Protein AF-0000000084677545 (afdb_homodimer)

InterPro domains:
  IPR041413 MmyB-like transcription regulator ligand binding [PF17765] (29-125)

pLDDT: mean 83.22, std 23.11, range [26.38, 98.56]

Organism: Streptomyces collinus (strain DSM 40733 / Tue 365) (NCBI:txid1214242)

Secondary structure (DSSP, 8-state):
--------------S--SHHHHHHHHHHHHHHHTBSS-EEEE-TT-BEEEE-HHHHHHTTTPPP-SS--TTTBHHHHHHH-TTHHHHBSSIIIIIIHHHHHHHHHHHHH-TT-HHHHHHHHHHHHSHHHHHIIIIIHHHHHHHHHHHHT-STT-EEEEE-SSTTT-EEEEEEEE---HHHHHTT-EEEEEEE--TTS--------------------------/--------------S--SHHHHHHHHHHHHHHHTBSS-EEEE-TT-BEEEE-HHHHHHTTTPPP-SS--TTTBHHHHHHH-TTHHHHBSSIIIIIIHHHHHHHHHHHHH-TT-HHHHHHHHHHHHSHHHHHIIIIIHHHHHHHHHHHHT-STT-EEEEE-SSTTT-EEEEEEEE---HHHHHTT-EEEEEEE--TTS--------------------------

Nearest PDB structures (foldseek):
  1gsv-assembly1_A  TM=5.077E-01  e=2.759E-03  Halorhodospira halophila
  6mmd-assembly1_B  TM=4.629E-01  e=5.033E-03  Halorhodospira halophila
  2pyp-assembly1_A  TM=5.148E-01  e=9.183E-03  Halorhodospira halophila
  7spx-assembly1_A  TM=4.793E-01  e=1.036E-02  Halorhodospira halophila
  8e1l-assembly1_A  TM=5.139E-01  e=1.890E-02  Halorhodospira halophila

Foldseek 3Di:
DPPPPPVPPPDLAPDLPDPVLVVVVVVVLVVQQVDQFWKFKAFLQQATPDTYPNVCVQQVPFDDDDQQRCNGHVLSVLQPRPCNCVWFPPSLLFPNLLSLVSLVVSCVNCVPDVSSVVVVVVLCVDPVSVCCNPPVNVVSCVVQDPVSSDQAQRKGWTQGPPPVQGIWIWGKHWPQDPSNVSNRMTMIGTHTDRPPDDPPPPPDPPPPPPPPPPPPPPPPPPD/DPPPPPVPPDDQDPDLPDPVLVVVVVVVLVVQQVDQFWKFKAFLQQATPDTYPNVCVQQVPFDDDDQQRCNGHVLSVLQPRPCNCVWFPPSLLFPNLLSLVSLVVSCVVCVPDVSSVVVVVVLCVDPVSVCCNPPVNVVSCVVQDPVSSDQAQRKGWTQGPPPVQGIWIWGKHWPQDPSNVSNRMTMIGTHTDRPPDDPPPPDDPPPPPPPPPPPPPPPDPPD

Sequence (446 aa):
MAHQAGGRWPAPRSVPESREDQAYLQDCATLLDAVAFPSLVVDHRWNVVMANGAFESLFRGVRPHPTALPGDNFLRFVLFHPDAGDLLGEHEAGWCLPMLAHFRTALERYGHDHELQAVRRDIAQDPIMDAAYRQGLPHWIRAVGEAGTRLDGAVRLLLHPDPRRGPTECRIVDETPPTLAEIGLTRLTMVLRDPRRPAAVTRRPRRPRGAGAHLSVVAAAEDMAHQAGGRWPAPRSVPESREDQAYLQDCATLLDAVAFPSLVVDHRWNVVMANGAFESLFRGVRPHPTALPGDNFLRFVLFHPDAGDLLGEHEAGWCLPMLAHFRTALERYGHDHELQAVRRDIAQDPIMDAAYRQGLPHWIRAVGEAGTRLDGAVRLLLHPDPRRGPTECRIVDETPPTLAEIGLTRLTMVLRDPRRPAAVTRRPRRPRGAGAHLSVVAAAED

Radius of gyration: 26.33 Å; Cα contacts (8 Å, |Δi|>4): 639; chains: 2; bounding box: 82×109×70 Å

Solvent-accessible surface area (backbone atoms only — not comparable to full-atom values): 25001 Å² total; per-residue (Å²): 134,85,77,74,77,70,73,71,70,76,73,64,53,74,73,65,80,45,72,64,47,45,48,49,50,30,52,49,50,54,51,46,58,40,33,69,45,29,30,39,28,25,40,82,77,26,36,39,78,45,67,19,64,42,33,50,61,68,54,60,81,57,72,91,55,95,71,25,35,64,72,51,18,40,54,43,11,58,72,66,30,88,60,31,64,70,36,33,31,64,35,56,79,53,46,34,42,45,51,48,51,51,46,52,52,36,40,71,75,42,66,80,40,63,69,56,48,50,51,52,50,53,32,64,71,31,69,68,50,29,45,38,61,72,51,46,33,60,54,46,47,66,73,56,34,77,76,58,59,42,62,56,69,36,73,31,42,30,30,48,79,52,74,89,62,32,77,30,48,22,36,30,39,36,41,39,25,68,72,45,43,67,48,41,32,42,29,41,33,41,44,70,48,56,88,83,52,67,76,57,72,74,70,64,78,73,67,72,78,70,80,73,76,76,77,75,79,73,73,74,74,81,124,135,84,77,74,79,70,74,74,70,76,72,63,53,73,72,67,80,45,73,66,47,44,49,48,51,31,51,50,50,54,50,47,59,40,32,69,46,29,31,38,28,23,40,81,79,28,36,38,78,45,68,18,65,42,33,50,60,69,55,60,82,58,72,90,55,95,71,25,36,63,73,51,18,40,54,42,11,57,72,65,29,88,59,32,61,68,37,32,32,65,36,54,79,55,45,34,42,46,51,48,53,51,48,52,52,37,40,70,75,42,66,80,40,63,69,56,48,50,51,51,51,54,31,64,71,32,68,69,52,29,46,37,60,71,52,46,34,60,54,45,46,67,72,54,34,76,77,58,58,42,61,57,70,36,72,31,43,31,31,46,80,52,76,90,63,31,78,28,48,23,37,30,39,34,41,38,25,68,74,44,43,67,51,41,35,41,30,42,33,41,45,70,46,57,89,82,53,66,76,56,73,74,70,64,78,74,66,74,79,70,80,73,76,75,76,74,79,75,74,73,74,79,124

Structure (mmCIF, N/CA/C/O backbone):
data_AF-0000000084677545-model_v1
#
loop_
_entity.id
_entity.type
_entity.pdbx_description
1 polymer 'MmyB-like transcription regulator ligand binding domain-containing protein'
#
loop_
_atom_site.group_PDB
_atom_site.id
_atom_site.type_symbol
_atom_site.label_atom_id
_atom_site.label_alt_id
_atom_site.label_comp_id
_atom_site.label_asym_id
_atom_site.label_entity_id
_atom_site.label_seq_id
_atom_site.pdbx_PDB_ins_code
_atom_site.Cartn_x
_atom_site.Cartn_y
_atom_site.Cartn_z
_atom_site.occupancy
_atom_site.B_iso_or_equiv
_atom_site.auth_seq_id
_atom_site.auth_comp_id
_atom_site.auth_asym_id
_atom_site.auth_atom_id
_atom_site.pdbx_PDB_model_num
ATOM 1 N N . MET A 1 1 ? 14.203 -1.7 43.156 1 27.88 1 MET A N 1
ATOM 2 C CA . MET A 1 1 ? 15.172 -1.88 42.094 1 27.88 1 MET A CA 1
ATOM 3 C C . MET A 1 1 ? 14.461 -2.068 40.75 1 27.88 1 MET A C 1
ATOM 5 O O . MET A 1 1 ? 14.164 -3.197 40.344 1 27.88 1 MET A O 1
ATOM 9 N N . ALA A 1 2 ? 13.555 -1.077 40.438 1 32.56 2 ALA A N 1
ATOM 10 C CA . ALA A 1 2 ? 12.648 -1.055 39.281 1 32.56 2 ALA A CA 1
ATOM 11 C C . ALA A 1 2 ? 13.43 -1.114 37.969 1 32.56 2 ALA A C 1
ATOM 13 O O . ALA A 1 2 ? 14.156 -0.182 37.625 1 32.56 2 ALA A O 1
ATOM 14 N N . HIS A 1 3 ? 13.922 -2.307 37.469 1 29.84 3 HIS A N 1
ATOM 15 C CA . HIS A 1 3 ? 14.523 -2.605 36.188 1 29.84 3 HIS A CA 1
ATOM 16 C C . HIS A 1 3 ? 13.672 -2.066 35.031 1 29.84 3 HIS A C 1
ATOM 18 O O . HIS A 1 3 ? 12.594 -2.586 34.781 1 29.84 3 HIS A O 1
ATOM 24 N N . GLN A 1 4 ? 13.578 -0.734 34.875 1 26.52 4 GLN A N 1
ATOM 25 C CA . GLN A 1 4 ? 12.883 -0.126 33.75 1 26.52 4 GLN A CA 1
ATOM 26 C C . GLN A 1 4 ? 13.492 -0.577 32.438 1 26.52 4 GLN A C 1
ATOM 28 O O . GLN A 1 4 ? 14.617 -0.206 32.094 1 26.52 4 GLN A O 1
ATOM 33 N N . ALA A 1 5 ? 13.281 -1.82 32.031 1 33.81 5 ALA A N 1
ATOM 34 C CA . ALA A 1 5 ? 13.617 -2.285 30.688 1 33.81 5 ALA A CA 1
ATOM 35 C C . ALA A 1 5 ? 13.203 -1.264 29.641 1 33.81 5 ALA A C 1
ATOM 37 O O . ALA A 1 5 ? 12.023 -1.182 29.281 1 33.81 5 ALA A O 1
ATOM 38 N N . GLY A 1 6 ? 13.633 -0.028 29.688 1 30.69 6 GLY A N 1
ATOM 39 C CA . GLY A 1 6 ? 13.398 0.91 28.594 1 30.69 6 GLY A CA 1
ATOM 40 C C . GLY A 1 6 ? 13.742 0.341 27.234 1 30.69 6 GLY A C 1
ATOM 41 O O . GLY A 1 6 ? 14.922 0.121 26.922 1 30.69 6 GLY A O 1
ATOM 42 N N . GLY A 1 7 ? 12.992 -0.586 26.812 1 33.5 7 GLY A N 1
ATOM 43 C CA . GLY A 1 7 ? 13.258 -1.144 25.5 1 33.5 7 GLY A CA 1
ATOM 44 C C . GLY A 1 7 ? 13.57 -0.087 24.453 1 33.5 7 GLY A C 1
ATOM 45 O O . GLY A 1 7 ? 12.805 0.865 24.281 1 33.5 7 GLY A O 1
ATOM 46 N N . ARG A 1 8 ? 14.797 0.337 24.344 1 33.47 8 ARG A N 1
ATOM 47 C CA . ARG A 1 8 ? 15.336 1.184 23.297 1 33.47 8 ARG A CA 1
ATOM 48 C C . ARG A 1 8 ? 14.742 0.814 21.938 1 33.47 8 ARG A C 1
ATOM 50 O O . ARG A 1 8 ? 14.938 -0.302 21.453 1 33.47 8 ARG A O 1
ATOM 57 N N . TRP A 1 9 ? 13.562 1.33 21.703 1 34.19 9 TRP A N 1
ATOM 58 C CA . TRP A 1 9 ? 13.094 1.131 20.344 1 34.19 9 TRP A CA 1
ATOM 59 C C . TRP A 1 9 ? 14.195 1.448 19.328 1 34.19 9 TRP A C 1
ATOM 61 O O . TRP A 1 9 ? 14.867 2.475 19.438 1 34.19 9 TRP A O 1
ATOM 71 N N . PRO A 1 10 ? 14.797 0.477 18.766 1 39 10 PRO A N 1
ATOM 72 C CA . PRO A 1 10 ? 15.875 0.739 17.797 1 39 10 PRO A CA 1
ATOM 73 C C . PRO A 1 10 ? 15.617 1.976 16.938 1 39 10 PRO A C 1
ATOM 75 O O . PRO A 1 10 ? 14.461 2.33 16.703 1 39 10 PRO A O 1
ATOM 78 N N . ALA A 1 11 ? 16.406 2.998 16.922 1 36.66 11 ALA A N 1
ATOM 79 C CA . ALA A 1 11 ? 16.438 4.223 16.125 1 36.66 11 ALA A CA 1
ATOM 80 C C . ALA A 1 11 ? 16.094 3.939 14.664 1 36.66 11 ALA A C 1
ATOM 82 O O . ALA A 1 11 ? 16.547 2.943 14.094 1 36.66 11 ALA A O 1
ATOM 83 N N . PRO A 1 12 ? 14.898 4.484 14.148 1 41.38 12 PRO A N 1
ATOM 84 C CA . PRO A 1 12 ? 14.617 4.312 12.719 1 41.38 12 PRO A CA 1
ATOM 85 C C . PRO A 1 12 ? 15.859 4.477 11.852 1 41.38 12 PRO A C 1
ATOM 87 O O . PRO A 1 12 ? 16.703 5.336 12.125 1 41.38 12 PRO A O 1
ATOM 90 N N . ARG A 1 13 ? 16.422 3.504 11.32 1 41.97 13 ARG A N 1
ATOM 91 C CA . ARG A 1 13 ? 17.594 3.566 10.445 1 41.97 13 ARG A CA 1
ATOM 92 C C . ARG A 1 13 ? 17.469 4.715 9.453 1 41.97 13 ARG A C 1
ATOM 94 O O . ARG A 1 13 ? 16.438 4.883 8.812 1 41.97 13 ARG A O 1
ATOM 101 N N . SER A 1 14 ? 18.25 5.84 9.523 1 46.25 14 SER A N 1
ATOM 102 C CA . SER A 1 14 ? 18.375 7.023 8.68 1 46.25 14 SER A CA 1
ATOM 103 C C . SER A 1 14 ? 18.203 6.672 7.207 1 46.25 14 SER A C 1
ATOM 105 O O . SER A 1 14 ? 17.922 5.523 6.863 1 46.25 14 SER A O 1
ATOM 107 N N . VAL A 1 15 ? 19.234 7.113 6.336 1 49.22 15 VAL A N 1
ATOM 108 C CA . VAL A 1 15 ? 19.406 7.168 4.887 1 49.22 15 VAL A CA 1
ATOM 109 C C . VAL A 1 15 ? 19.594 5.758 4.336 1 49.22 15 VAL A C 1
ATOM 111 O O . VAL A 1 15 ? 20.391 4.977 4.867 1 49.22 15 VAL A O 1
ATOM 114 N N . PRO A 1 16 ? 18.625 5.324 3.57 1 56.19 16 PRO A N 1
ATOM 115 C CA . PRO A 1 16 ? 18.859 4.023 2.939 1 56.19 16 PRO A CA 1
ATOM 116 C C . PRO A 1 16 ? 20.312 3.812 2.547 1 56.19 16 PRO A C 1
ATOM 118 O O . PRO A 1 16 ? 20.844 4.543 1.705 1 56.19 16 PRO A O 1
ATOM 121 N N . GLU A 1 17 ? 21.094 3.205 3.369 1 64.44 17 GLU A N 1
ATOM 122 C CA . GLU A 1 17 ? 22.547 3.1 3.203 1 64.44 17 GLU A CA 1
ATOM 123 C C . GLU A 1 17 ? 22.906 2.117 2.092 1 64.44 17 GLU A C 1
ATOM 125 O O . GLU A 1 17 ? 23.859 2.33 1.354 1 64.44 17 GLU A O 1
ATOM 130 N N . SER A 1 18 ? 22.031 1.15 1.813 1 77.62 18 SER A N 1
ATOM 131 C CA . SER A 1 18 ? 22.484 0.155 0.85 1 77.62 18 SER A CA 1
ATOM 132 C C . SER A 1 18 ? 21.969 0.458 -0.55 1 77.62 18 SER A C 1
ATOM 134 O O . SER A 1 18 ? 20.984 1.194 -0.708 1 77.62 18 SER A O 1
ATOM 136 N N . ARG A 1 19 ? 22.672 0.118 -1.489 1 81.88 19 ARG A N 1
ATOM 137 C CA . ARG A 1 19 ? 22.266 0.237 -2.885 1 81.88 19 ARG A CA 1
ATOM 138 C C . ARG A 1 19 ? 20.891 -0.373 -3.104 1 81.88 19 ARG A C 1
ATOM 140 O O . ARG A 1 19 ? 20.078 0.163 -3.865 1 81.88 19 ARG A O 1
ATOM 147 N N . GLU A 1 20 ? 20.578 -1.4 -2.326 1 82.56 20 GLU A N 1
ATOM 148 C CA . GLU A 1 20 ? 19.281 -2.08 -2.465 1 82.56 20 GLU A CA 1
ATOM 149 C C . GLU A 1 20 ? 18.156 -1.234 -1.895 1 82.56 20 GLU A C 1
ATOM 151 O O . GLU A 1 20 ? 17.062 -1.194 -2.459 1 82.56 20 GLU A O 1
ATOM 156 N N . ASP A 1 21 ? 18.484 -0.581 -0.856 1 82.94 21 ASP A N 1
ATOM 157 C CA . ASP A 1 21 ? 17.484 0.314 -0.267 1 82.94 21 ASP A CA 1
ATOM 158 C C . ASP A 1 21 ? 17.172 1.479 -1.202 1 82.94 21 ASP A C 1
ATOM 160 O O . ASP A 1 21 ? 16.016 1.862 -1.359 1 82.94 21 ASP A O 1
ATOM 164 N N . GLN A 1 22 ? 18.203 1.942 -1.808 1 86.62 22 GLN A N 1
ATOM 165 C CA . GLN A 1 22 ? 18.031 3.059 -2.73 1 86.62 22 GLN A CA 1
ATOM 166 C C . GLN A 1 22 ? 17.234 2.639 -3.961 1 86.62 22 GLN A C 1
ATOM 168 O O . GLN A 1 22 ? 16.344 3.375 -4.418 1 86.62 22 GLN A O 1
ATOM 173 N N . ALA A 1 23 ? 17.578 1.493 -4.469 1 89.38 23 ALA A N 1
ATOM 174 C CA . ALA A 1 23 ? 16.828 0.977 -5.617 1 89.38 23 ALA A CA 1
ATOM 175 C C . ALA A 1 23 ? 15.359 0.777 -5.273 1 89.38 23 ALA A C 1
ATOM 177 O O . ALA A 1 23 ? 14.484 1.087 -6.078 1 89.38 23 ALA A O 1
ATOM 178 N N . TYR A 1 24 ? 15.109 0.304 -4.125 1 92.62 24 TYR A N 1
ATOM 179 C CA . TYR A 1 24 ? 13.734 0.104 -3.682 1 92.62 24 TYR A CA 1
ATOM 180 C C . TYR A 1 24 ? 12.992 1.431 -3.602 1 92.62 24 TYR A C 1
ATOM 182 O O . TYR A 1 24 ? 11.852 1.54 -4.062 1 92.62 24 TYR A O 1
ATOM 190 N N . LEU A 1 25 ? 13.648 2.441 -3.025 1 91.88 25 LEU A N 1
ATOM 191 C CA . LEU A 1 25 ? 13.031 3.756 -2.885 1 91.88 25 LEU A CA 1
ATOM 192 C C . LEU A 1 25 ? 12.734 4.363 -4.25 1 91.88 25 LEU A C 1
ATOM 194 O O . LEU A 1 25 ? 11.695 5.008 -4.434 1 91.88 25 LEU A O 1
ATOM 198 N N . GLN A 1 26 ? 13.602 4.102 -5.148 1 92.5 26 GLN A N 1
ATOM 199 C CA . GLN A 1 26 ? 13.383 4.586 -6.508 1 92.5 26 GLN A CA 1
ATOM 200 C C . GLN A 1 26 ? 12.164 3.914 -7.137 1 92.5 26 GLN A C 1
ATOM 202 O O . GLN A 1 26 ? 11.359 4.57 -7.797 1 92.5 26 GLN A O 1
ATOM 207 N N . ASP A 1 27 ? 12.047 2.65 -6.961 1 94.19 27 ASP A N 1
ATOM 208 C CA . ASP A 1 27 ? 10.883 1.93 -7.469 1 94.19 27 ASP A CA 1
ATOM 209 C C . ASP A 1 27 ? 9.602 2.404 -6.789 1 94.19 27 ASP A C 1
ATOM 211 O O . ASP A 1 27 ? 8.555 2.502 -7.43 1 94.19 27 ASP A O 1
ATOM 215 N N . CYS A 1 28 ? 9.695 2.715 -5.523 1 94.06 28 CYS A N 1
ATOM 216 C CA . CYS A 1 28 ? 8.547 3.256 -4.801 1 94.06 28 CYS A CA 1
ATOM 217 C C . CYS A 1 28 ? 8.148 4.617 -5.355 1 94.06 28 CYS A C 1
ATOM 219 O O . CYS A 1 28 ? 6.957 4.914 -5.48 1 94.06 28 CYS A O 1
ATOM 221 N N . ALA A 1 29 ? 9.141 5.426 -5.637 1 94.75 29 ALA A N 1
ATOM 222 C CA . ALA A 1 29 ? 8.867 6.73 -6.234 1 94.75 29 ALA A CA 1
ATOM 223 C C . ALA A 1 29 ? 8.195 6.578 -7.598 1 94.75 29 ALA A C 1
ATOM 225 O O . ALA A 1 29 ? 7.242 7.297 -7.91 1 94.75 29 ALA A O 1
ATOM 226 N N . THR A 1 30 ? 8.703 5.629 -8.375 1 95.31 30 THR A N 1
ATOM 227 C CA . THR A 1 30 ? 8.109 5.344 -9.68 1 95.31 30 THR A CA 1
ATOM 228 C C . THR A 1 30 ? 6.648 4.918 -9.523 1 95.31 30 THR A C 1
ATOM 230 O O . THR A 1 30 ? 5.781 5.379 -10.273 1 95.31 30 THR A O 1
ATOM 233 N N . LEU A 1 31 ? 6.414 4.086 -8.586 1 96.62 31 LEU A N 1
ATOM 234 C CA . LEU A 1 31 ? 5.059 3.627 -8.297 1 96.62 31 LEU A CA 1
ATOM 235 C C . LEU A 1 31 ? 4.176 4.789 -7.855 1 96.62 31 LEU A C 1
ATOM 237 O O . LEU A 1 31 ? 3.045 4.93 -8.328 1 96.62 31 LEU A O 1
ATOM 241 N N . LEU A 1 32 ? 4.688 5.59 -6.969 1 96.25 32 LEU A N 1
ATOM 242 C CA . LEU A 1 32 ? 3.961 6.754 -6.473 1 96.25 32 LEU A CA 1
ATOM 243 C C . LEU A 1 32 ? 3.549 7.668 -7.621 1 96.25 32 LEU A C 1
ATOM 245 O O . LEU A 1 32 ? 2.402 8.117 -7.684 1 96.25 32 LEU A O 1
ATOM 249 N N . ASP A 1 33 ? 4.41 7.879 -8.562 1 95 33 ASP A N 1
ATOM 250 C CA . ASP A 1 33 ? 4.168 8.766 -9.695 1 95 33 ASP A CA 1
ATOM 251 C C . ASP A 1 33 ? 3.107 8.188 -10.633 1 95 33 ASP A C 1
ATOM 253 O O . ASP A 1 33 ? 2.48 8.922 -11.398 1 95 33 ASP A O 1
ATOM 257 N N . ALA A 1 34 ? 2.9 6.922 -10.508 1 93.75 34 ALA A N 1
ATOM 258 C CA . ALA A 1 34 ? 1.978 6.238 -11.414 1 93.75 34 ALA A CA 1
ATOM 259 C C . ALA A 1 34 ? 0.562 6.223 -10.844 1 93.75 34 ALA A C 1
ATOM 261 O O . ALA A 1 34 ? -0.374 5.758 -11.5 1 93.75 34 ALA A O 1
ATOM 262 N N . VAL A 1 35 ? 0.38 6.715 -9.688 1 95.5 35 VAL A N 1
ATOM 263 C CA . VAL A 1 35 ? -0.931 6.742 -9.047 1 95.5 35 VAL A CA 1
ATOM 264 C C . VAL A 1 35 ? -1.648 8.047 -9.391 1 95.5 35 VAL A C 1
ATOM 266 O O . VAL A 1 35 ? -1.099 9.133 -9.203 1 95.5 35 VAL A O 1
ATOM 269 N N . ALA A 1 36 ? -2.861 7.949 -9.805 1 95.25 36 ALA A N 1
ATOM 270 C CA . ALA A 1 36 ? -3.607 9.109 -10.289 1 95.25 36 ALA A CA 1
ATOM 271 C C . ALA A 1 36 ? -4.191 9.906 -9.125 1 95.25 36 ALA A C 1
ATOM 273 O O . ALA A 1 36 ? -4.633 11.047 -9.305 1 95.25 36 ALA A O 1
ATOM 274 N N . PHE A 1 37 ? -4.211 9.406 -7.969 1 96.56 37 PHE A N 1
ATOM 275 C CA . PHE A 1 37 ? -4.715 10.086 -6.781 1 96.56 37 PHE A CA 1
ATOM 276 C C . PHE A 1 37 ? -3.58 10.734 -6 1 96.56 37 PHE A C 1
ATOM 278 O O . PHE A 1 37 ? -2.449 10.242 -6.02 1 96.56 37 PHE A O 1
ATOM 285 N N . PRO A 1 38 ? -3.885 11.836 -5.305 1 96.75 38 PRO A N 1
ATOM 286 C CA . PRO A 1 38 ? -2.844 12.453 -4.477 1 96.75 38 PRO A CA 1
ATOM 287 C C . PRO A 1 38 ? -2.238 11.477 -3.471 1 96.75 38 PRO A C 1
ATOM 289 O O . PRO A 1 38 ? -2.965 10.859 -2.689 1 96.75 38 PRO A O 1
ATOM 292 N N . SER A 1 39 ? -0.966 11.32 -3.535 1 98.12 39 SER A N 1
ATOM 293 C CA . SER A 1 39 ? -0.227 10.391 -2.686 1 98.12 39 SER A CA 1
ATOM 294 C C . SER A 1 39 ? 1.078 11.008 -2.195 1 98.12 39 SER A C 1
ATOM 296 O O . SER A 1 39 ? 1.723 11.773 -2.922 1 98.12 39 SER A O 1
ATOM 298 N N . LEU A 1 40 ? 1.445 10.672 -0.899 1 98.12 40 LEU A N 1
ATOM 299 C CA . LEU A 1 40 ? 2.688 11.18 -0.328 1 98.12 40 LEU A CA 1
ATOM 300 C C . LEU A 1 40 ? 3.322 10.148 0.601 1 98.12 40 LEU A C 1
ATOM 302 O O . LEU A 1 40 ? 2.645 9.234 1.07 1 98.12 40 LEU A O 1
ATOM 306 N N . VAL A 1 41 ? 4.59 10.258 0.76 1 98.12 41 VAL A N 1
ATOM 307 C CA . VAL A 1 41 ? 5.371 9.484 1.721 1 98.12 41 VAL A CA 1
ATOM 308 C C . VAL A 1 41 ? 5.938 10.414 2.793 1 98.12 41 VAL A C 1
ATOM 310 O O . VAL A 1 41 ? 6.559 11.438 2.477 1 98.12 41 VAL A O 1
ATOM 313 N N . VAL A 1 42 ? 5.676 10.047 4.039 1 98 42 VAL A N 1
ATOM 314 C CA . VAL A 1 42 ? 6.113 10.891 5.141 1 98 42 VAL A CA 1
ATOM 315 C C . VAL A 1 42 ? 6.914 10.07 6.145 1 98 42 VAL A C 1
ATOM 317 O O . VAL A 1 42 ? 6.777 8.844 6.199 1 98 42 VAL A O 1
ATOM 320 N N . ASP A 1 43 ? 7.812 10.727 6.84 1 97.12 43 ASP A N 1
ATOM 321 C CA . ASP A 1 43 ? 8.461 10.078 7.98 1 97.12 43 ASP A CA 1
ATOM 322 C C . ASP A 1 43 ? 7.645 10.281 9.258 1 97.12 43 ASP A C 1
ATOM 324 O O . ASP A 1 43 ? 6.516 10.766 9.211 1 97.12 43 ASP A O 1
ATOM 328 N N . HIS A 1 44 ? 8.141 9.859 10.461 1 96.56 44 HIS A N 1
ATOM 329 C CA . HIS A 1 44 ? 7.383 9.867 11.711 1 96.56 44 HIS A CA 1
ATOM 330 C C . HIS A 1 44 ? 7.113 11.289 12.18 1 96.56 44 HIS A C 1
ATOM 332 O O . HIS A 1 44 ? 6.285 11.508 13.07 1 96.56 44 HIS A O 1
ATOM 338 N N . ARG A 1 45 ? 7.797 12.32 11.594 1 97.44 45 ARG A N 1
ATOM 339 C CA . ARG A 1 45 ? 7.602 13.734 11.898 1 97.44 45 ARG A CA 1
ATOM 340 C C . ARG A 1 45 ? 6.613 14.383 10.938 1 97.44 45 ARG A C 1
ATOM 342 O O . ARG A 1 45 ? 6.301 15.57 11.062 1 97.44 45 ARG A O 1
ATOM 349 N N . TRP A 1 46 ? 6.219 13.641 9.898 1 97.94 46 TRP A N 1
ATOM 350 C CA . TRP A 1 46 ? 5.309 14.055 8.828 1 97.94 46 TRP A CA 1
ATOM 351 C C . TRP A 1 46 ? 6.023 14.93 7.812 1 97.94 46 TRP A C 1
ATOM 353 O O . TRP A 1 46 ? 5.387 15.68 7.07 1 97.94 46 TRP A O 1
ATOM 363 N N . ASN A 1 47 ? 7.371 14.914 7.883 1 97.81 47 ASN A N 1
ATOM 364 C CA . ASN A 1 47 ? 8.102 15.461 6.742 1 97.81 47 ASN A CA 1
ATOM 365 C C . ASN A 1 47 ? 7.777 14.711 5.457 1 97.81 47 ASN A C 1
ATOM 367 O O . ASN A 1 47 ? 7.793 13.477 5.43 1 97.81 47 ASN A O 1
ATOM 371 N N . VAL A 1 48 ? 7.504 15.445 4.422 1 98 48 VAL A N 1
ATOM 372 C CA . VAL A 1 48 ? 7.164 14.82 3.143 1 98 48 VAL A CA 1
ATOM 373 C C . VAL A 1 48 ? 8.445 14.461 2.393 1 98 48 VAL A C 1
ATOM 375 O O . VAL A 1 48 ? 9.188 15.344 1.956 1 98 48 VAL A O 1
ATOM 378 N N . VAL A 1 49 ? 8.664 13.172 2.225 1 96.38 49 VAL A N 1
ATOM 379 C CA . VAL A 1 49 ? 9.859 12.656 1.566 1 96.38 49 VAL A CA 1
ATOM 380 C C . VAL A 1 49 ? 9.633 12.586 0.058 1 96.38 49 VAL A C 1
ATOM 382 O O . VAL A 1 49 ? 10.555 12.844 -0.726 1 96.38 49 VAL A O 1
ATOM 385 N N . MET A 1 50 ? 8.445 12.141 -0.328 1 96.06 50 MET A N 1
ATOM 386 C CA . MET A 1 50 ? 8.016 12.078 -1.722 1 96.06 50 MET A CA 1
ATOM 387 C C . MET A 1 50 ? 6.527 12.383 -1.845 1 96.06 50 MET A C 1
ATOM 389 O O . MET A 1 50 ? 5.75 12.086 -0.937 1 96.06 50 MET A O 1
ATOM 393 N N . ALA A 1 51 ? 6.199 13.008 -2.922 1 97.88 51 ALA A N 1
ATOM 394 C CA . ALA A 1 51 ? 4.809 13.25 -3.295 1 97.88 51 ALA A CA 1
ATOM 395 C C . ALA A 1 51 ? 4.625 13.172 -4.809 1 97.88 51 ALA A C 1
ATOM 397 O O . ALA A 1 51 ? 5.551 13.461 -5.566 1 97.88 51 ALA A O 1
ATOM 398 N N . ASN A 1 52 ? 3.451 12.758 -5.191 1 97.5 52 ASN A N 1
ATOM 399 C CA . ASN A 1 52 ? 3.256 12.641 -6.633 1 97.5 52 ASN A CA 1
ATOM 400 C C . ASN A 1 52 ? 2.643 13.906 -7.223 1 97.5 52 ASN A C 1
ATOM 402 O O . ASN A 1 52 ? 2.369 14.859 -6.492 1 97.5 52 ASN A O 1
ATOM 406 N N . GLY A 1 53 ? 2.512 13.859 -8.539 1 96.81 53 GLY A N 1
ATOM 407 C CA . GLY A 1 53 ? 2.004 15.023 -9.25 1 96.81 53 GLY A CA 1
ATOM 408 C C . GLY A 1 53 ? 0.596 15.406 -8.836 1 96.81 53 GLY A C 1
ATOM 409 O O . GLY A 1 53 ? 0.272 16.594 -8.742 1 96.81 53 GLY A O 1
ATOM 410 N N . ALA A 1 54 ? -0.214 14.43 -8.609 1 95.75 54 ALA A N 1
ATOM 411 C CA . ALA A 1 54 ? -1.591 14.695 -8.203 1 95.75 54 ALA A CA 1
ATOM 412 C C . ALA A 1 54 ? -1.631 15.461 -6.883 1 95.75 54 ALA A C 1
ATOM 414 O O . ALA A 1 54 ? -2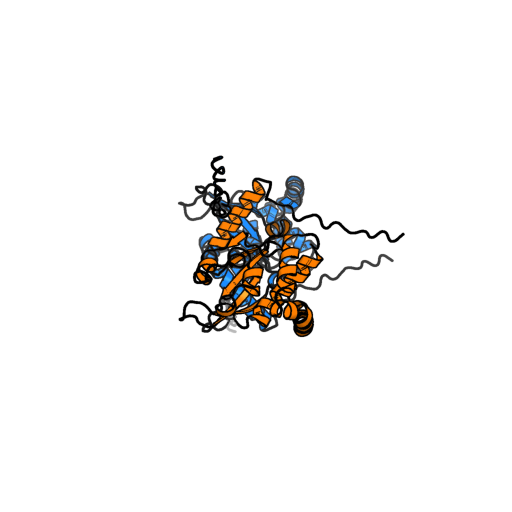.439 16.375 -6.711 1 95.75 54 ALA A O 1
ATOM 415 N N . PHE A 1 55 ? -0.78 15.109 -6.004 1 97.31 55 PHE A N 1
ATOM 416 C CA . PHE A 1 55 ? -0.683 15.812 -4.734 1 97.31 55 PHE A CA 1
ATOM 417 C C . PHE A 1 55 ? -0.225 17.25 -4.949 1 97.31 55 PHE A C 1
ATOM 419 O O . PHE A 1 55 ? -0.828 18.188 -4.422 1 97.31 55 PHE A O 1
ATOM 426 N N . GLU A 1 56 ? 0.791 17.359 -5.719 1 96.38 56 GLU A N 1
ATOM 427 C CA . GLU A 1 56 ? 1.318 18.688 -6.008 1 96.38 56 GLU A CA 1
ATOM 428 C C . GLU A 1 56 ? 0.258 19.578 -6.652 1 96.38 56 GLU A C 1
ATOM 430 O O . GLU A 1 56 ? 0.129 20.75 -6.305 1 96.38 56 GLU A O 1
ATOM 435 N N . SER A 1 57 ? -0.445 19 -7.527 1 94.88 57 SER A N 1
ATOM 436 C CA . SER A 1 57 ? -1.493 19.75 -8.219 1 94.88 57 SER A CA 1
ATOM 437 C C . SER A 1 57 ? -2.582 20.188 -7.246 1 94.88 57 SER A C 1
ATOM 439 O O . SER A 1 57 ? -3.08 21.312 -7.336 1 94.88 57 SER A O 1
ATOM 441 N N . LEU A 1 58 ? -2.975 19.359 -6.32 1 94.69 58 LEU A N 1
ATOM 442 C CA . LEU A 1 58 ? -4.016 19.641 -5.34 1 94.69 58 LEU A CA 1
ATOM 443 C C . LEU A 1 58 ? -3.648 20.844 -4.488 1 94.69 58 LEU A C 1
ATOM 445 O O . LEU A 1 58 ? -4.512 21.656 -4.141 1 94.69 58 LEU A O 1
ATOM 449 N N . PHE A 1 59 ? -2.363 21.016 -4.219 1 96.19 59 PHE A N 1
ATOM 450 C CA . PHE A 1 59 ? -1.938 22.047 -3.283 1 96.19 59 PHE A CA 1
ATOM 451 C C . PHE A 1 59 ? -1.174 23.141 -4.008 1 96.19 59 PHE A C 1
ATOM 453 O O . PHE A 1 59 ? -0.479 23.953 -3.375 1 96.19 59 PHE A O 1
ATOM 460 N N . ARG A 1 60 ? -1.229 23.188 -5.285 1 94 60 ARG A N 1
ATOM 461 C CA . ARG A 1 60 ? -0.455 24.109 -6.117 1 94 60 ARG A CA 1
ATOM 462 C C . ARG A 1 60 ? -0.775 25.562 -5.781 1 94 60 ARG A C 1
ATOM 464 O O . ARG A 1 60 ? 0.105 26.422 -5.828 1 94 60 ARG A O 1
ATOM 471 N N . GLY A 1 61 ? -1.905 25.891 -5.324 1 94.25 61 GLY A N 1
ATOM 472 C CA . GLY A 1 61 ? -2.344 27.266 -5.105 1 94.25 61 GLY A CA 1
ATOM 473 C C . GLY A 1 61 ? -2.055 27.766 -3.701 1 94.25 61 GLY A C 1
ATOM 474 O O . GLY A 1 61 ? -2.322 28.922 -3.383 1 94.25 61 GLY A O 1
ATOM 475 N N . VAL A 1 62 ? -1.501 26.984 -2.883 1 96 62 VAL A N 1
ATOM 476 C CA . VAL A 1 62 ? -1.205 27.344 -1.502 1 96 62 VAL A CA 1
ATOM 477 C C . VAL A 1 62 ? -0.134 28.438 -1.477 1 96 62 VAL A C 1
ATOM 479 O O . VAL A 1 62 ? 0.877 28.344 -2.176 1 96 62 VAL A O 1
ATOM 482 N N . ARG A 1 63 ? -0.333 29.484 -0.692 1 96.81 63 ARG A N 1
ATOM 483 C CA . ARG A 1 63 ? 0.615 30.578 -0.621 1 96.81 63 ARG A CA 1
ATOM 484 C C . ARG A 1 63 ? 1.892 30.172 0.101 1 96.81 63 ARG A C 1
ATOM 486 O O . ARG A 1 63 ? 1.883 29.219 0.892 1 96.81 63 ARG A O 1
ATOM 493 N N . PRO A 1 64 ? 2.973 30.875 -0.172 1 95.75 64 PRO A N 1
ATOM 494 C CA . PRO A 1 64 ? 4.23 30.547 0.499 1 95.75 64 PRO A CA 1
ATOM 495 C C . PRO A 1 64 ? 4.141 30.656 2.018 1 95.75 64 PRO A C 1
ATOM 497 O O . PRO A 1 64 ? 3.34 31.453 2.535 1 95.75 64 PRO A O 1
ATOM 500 N N . HIS A 1 65 ? 4.859 29.875 2.668 1 95.38 65 HIS A N 1
ATOM 501 C CA . HIS A 1 65 ? 4.973 29.828 4.121 1 95.38 65 HIS A CA 1
ATOM 502 C C . HIS A 1 65 ? 6.336 29.297 4.551 1 95.38 65 HIS A C 1
ATOM 504 O O . HIS A 1 65 ? 6.871 28.375 3.939 1 95.38 65 HIS A O 1
ATOM 510 N N . PRO A 1 66 ? 6.82 29.844 5.57 1 92.88 66 PRO A N 1
ATOM 511 C CA . PRO A 1 66 ? 8.203 29.516 5.93 1 92.88 66 PRO A CA 1
ATOM 512 C C . PRO A 1 66 ? 8.367 28.062 6.391 1 92.88 66 PRO A C 1
ATOM 514 O O . PRO A 1 66 ? 9.406 27.453 6.137 1 92.88 66 PRO A O 1
ATOM 517 N N . THR A 1 67 ? 7.336 27.469 7.059 1 90.81 67 THR A N 1
ATOM 518 C CA . THR A 1 67 ? 7.582 26.188 7.684 1 90.81 67 THR A CA 1
ATOM 519 C C . THR A 1 67 ? 6.426 25.219 7.422 1 90.81 67 THR A C 1
ATOM 521 O O . THR A 1 67 ? 6.516 24.031 7.73 1 90.81 67 THR A O 1
ATOM 524 N N . ALA A 1 68 ? 5.375 25.719 6.789 1 95.62 68 ALA A N 1
ATOM 525 C CA . ALA A 1 68 ? 4.152 24.922 6.809 1 95.62 68 ALA A CA 1
ATOM 526 C C . ALA A 1 68 ? 3.631 24.672 5.395 1 95.62 68 ALA A C 1
ATOM 528 O O . ALA A 1 68 ? 2.42 24.672 5.16 1 95.62 68 ALA A O 1
ATOM 529 N N . LEU A 1 69 ? 4.539 24.5 4.484 1 97.06 69 LEU A N 1
ATOM 530 C CA . LEU A 1 69 ? 4.094 24.109 3.152 1 97.06 69 LEU A CA 1
ATOM 531 C C . LEU A 1 69 ? 3.717 22.625 3.115 1 97.06 69 LEU A C 1
ATOM 533 O O . LEU A 1 69 ? 4.387 21.797 3.732 1 97.06 69 LEU A O 1
ATOM 537 N N . PRO A 1 70 ? 2.703 22.281 2.312 1 97.31 70 PRO A N 1
ATOM 538 C CA . PRO A 1 70 ? 2.217 20.906 2.314 1 97.31 70 PRO A CA 1
ATOM 539 C C . PRO A 1 70 ? 3.262 19.906 1.814 1 97.31 70 PRO A C 1
ATOM 541 O O . PRO A 1 70 ? 3.256 18.75 2.221 1 97.31 70 PRO A O 1
ATOM 544 N N . GLY A 1 71 ? 4.141 20.312 0.945 1 96.5 71 GLY A N 1
ATOM 545 C CA . GLY A 1 71 ? 5.172 19.453 0.398 1 96.5 71 GLY A CA 1
ATOM 546 C C . GLY A 1 71 ? 6.375 19.297 1.31 1 96.5 71 GLY A C 1
ATOM 547 O O . GLY A 1 71 ? 7.23 18.438 1.084 1 96.5 71 GLY A O 1
ATOM 548 N N . ASP A 1 72 ? 6.461 20.141 2.379 1 96.81 72 ASP A N 1
ATOM 549 C CA . ASP A 1 72 ? 7.578 20.078 3.314 1 96.81 72 ASP A CA 1
ATOM 550 C C . ASP A 1 72 ? 7.223 19.25 4.543 1 96.81 72 ASP A C 1
ATOM 552 O O . ASP A 1 72 ? 7.863 18.234 4.816 1 96.81 72 ASP A O 1
ATOM 556 N N . ASN A 1 73 ? 6.297 19.625 5.23 1 98 73 ASN A N 1
ATOM 557 C CA . ASN A 1 73 ? 5.762 18.953 6.406 1 98 73 ASN A CA 1
ATOM 558 C C . ASN A 1 73 ? 4.238 19.031 6.453 1 98 73 ASN A C 1
ATOM 560 O O . ASN A 1 73 ? 3.68 20.094 6.73 1 98 73 ASN A O 1
ATOM 564 N N . PHE A 1 74 ? 3.639 17.938 6.289 1 98.56 74 PHE A N 1
ATOM 565 C CA . PHE A 1 74 ? 2.193 17.953 6.105 1 98.56 74 PHE A CA 1
ATOM 566 C C . PHE A 1 74 ? 1.48 18.234 7.422 1 98.56 74 PHE A C 1
ATOM 568 O O . PHE A 1 74 ? 0.423 18.875 7.438 1 98.56 74 PHE A O 1
ATOM 575 N N . LEU A 1 75 ? 2 17.797 8.516 1 98.19 75 LEU A N 1
ATOM 576 C CA . LEU A 1 75 ? 1.429 18.125 9.82 1 98.19 75 LEU A CA 1
ATOM 577 C C . LEU A 1 75 ? 1.44 19.625 10.062 1 98.19 75 LEU A C 1
ATOM 579 O O . LEU A 1 75 ? 0.424 20.203 10.461 1 98.19 75 LEU A O 1
ATOM 583 N N . ARG A 1 76 ? 2.59 20.281 9.828 1 98.06 76 ARG A N 1
ATOM 584 C CA . ARG A 1 76 ? 2.676 21.734 10.008 1 98.06 76 ARG A CA 1
ATOM 585 C C . ARG A 1 76 ? 1.691 22.453 9.094 1 98.06 76 ARG A C 1
ATOM 587 O O . ARG A 1 76 ? 1.072 23.438 9.508 1 98.06 76 ARG A O 1
ATOM 594 N N . PHE A 1 77 ? 1.598 21.953 7.875 1 98.56 77 PHE A N 1
ATOM 595 C CA . PHE A 1 77 ? 0.63 22.547 6.965 1 98.56 77 PHE A CA 1
ATOM 596 C C . PHE A 1 77 ? -0.769 22.531 7.57 1 98.56 77 PHE A C 1
ATOM 598 O O . PHE A 1 77 ? -1.442 23.562 7.629 1 98.56 77 PHE A O 1
ATOM 605 N N . VAL A 1 78 ? -1.231 21.359 8.039 1 98.12 78 VAL A N 1
ATOM 606 C CA . VAL A 1 78 ? -2.576 21.141 8.562 1 98.12 78 VAL A CA 1
ATOM 607 C C . VAL A 1 78 ? -2.801 22.031 9.789 1 98.12 78 VAL A C 1
ATOM 609 O O . VAL A 1 78 ? -3.871 22.609 9.953 1 98.12 78 VAL A O 1
ATOM 612 N N . LEU A 1 79 ? -1.807 22.188 10.617 1 97.62 79 LEU A N 1
ATOM 613 C CA . LEU A 1 79 ? -1.992 22.828 11.914 1 97.62 79 LEU A CA 1
ATOM 614 C C . LEU A 1 79 ? -1.837 24.344 11.797 1 97.62 79 LEU A C 1
ATOM 616 O O . LEU A 1 79 ? -2.541 25.094 12.469 1 97.62 79 LEU A O 1
ATOM 620 N N . PHE A 1 80 ? -0.915 24.797 10.883 1 97.31 80 PHE A N 1
ATOM 621 C CA . PHE A 1 80 ? -0.467 26.172 11.047 1 97.31 80 PHE A CA 1
ATOM 622 C C . PHE A 1 80 ? -0.68 26.969 9.766 1 97.31 80 PHE A C 1
ATOM 624 O O . PHE A 1 80 ? -0.667 28.203 9.789 1 97.31 80 PHE A O 1
ATOM 631 N N . HIS A 1 81 ? -0.725 26.344 8.609 1 97.56 81 HIS A N 1
ATOM 632 C CA . HIS A 1 81 ? -0.807 27.125 7.379 1 97.56 81 HIS A CA 1
ATOM 633 C C . HIS A 1 81 ? -2.16 27.812 7.254 1 97.56 81 HIS A C 1
ATOM 635 O O . HIS A 1 81 ? -3.205 27.188 7.418 1 97.56 81 HIS A O 1
ATOM 641 N N . PRO A 1 82 ? -2.145 29.062 6.914 1 96.38 82 PRO A N 1
ATOM 642 C CA . PRO A 1 82 ? -3.402 29.812 6.863 1 96.38 82 PRO A CA 1
ATOM 643 C C . PRO A 1 82 ? -4.348 29.297 5.773 1 96.38 82 PRO A C 1
ATOM 645 O O . PRO A 1 82 ? -5.562 29.469 5.875 1 96.38 82 PRO A O 1
ATOM 648 N N . ASP A 1 83 ? -3.832 28.641 4.773 1 97.06 83 ASP A N 1
ATOM 649 C CA . ASP A 1 83 ? -4.656 28.188 3.66 1 97.06 83 ASP A CA 1
ATOM 650 C C . ASP A 1 83 ? -5.148 26.75 3.891 1 97.06 83 ASP A C 1
ATOM 652 O O . ASP A 1 83 ? -5.906 26.219 3.08 1 97.06 83 ASP A O 1
ATOM 656 N N . ALA A 1 84 ? -4.758 26.078 4.934 1 97.31 84 ALA A N 1
ATOM 657 C CA . ALA A 1 84 ? -5.105 24.672 5.156 1 97.31 84 ALA A CA 1
ATOM 658 C C . ALA A 1 84 ? -6.621 24.484 5.168 1 97.31 84 ALA A C 1
ATOM 660 O O . ALA A 1 84 ? -7.145 23.562 4.527 1 97.31 84 ALA A O 1
ATOM 661 N N . GLY A 1 85 ? -7.328 25.359 5.824 1 95.75 85 GLY A N 1
ATOM 662 C CA . GLY A 1 85 ? -8.773 25.266 5.957 1 95.75 85 GLY A CA 1
ATOM 663 C C . GLY A 1 85 ? -9.508 25.484 4.648 1 95.75 85 GLY A C 1
ATOM 664 O O . GLY A 1 85 ? -10.688 25.141 4.531 1 95.75 85 GLY A O 1
ATOM 665 N N . ASP A 1 86 ? -8.867 26.078 3.703 1 94.69 86 ASP A N 1
ATOM 666 C CA . ASP A 1 86 ? -9.469 26.312 2.396 1 94.69 86 ASP A CA 1
ATOM 667 C C . ASP A 1 86 ? -9.5 25.031 1.571 1 94.69 86 ASP A C 1
ATOM 669 O O . ASP A 1 86 ? -10.281 24.922 0.622 1 94.69 86 ASP A O 1
ATOM 673 N N . LEU A 1 87 ? -8.656 24.062 1.899 1 95.38 87 LEU A N 1
ATOM 674 C CA . LEU A 1 87 ? -8.531 22.828 1.121 1 95.38 87 LEU A CA 1
ATOM 675 C C . LEU A 1 87 ? -9.016 21.625 1.92 1 95.38 87 LEU A C 1
ATOM 677 O O . LEU A 1 87 ? -9.539 20.672 1.349 1 95.38 87 LEU A O 1
ATOM 681 N N . LEU A 1 88 ? -8.797 21.719 3.213 1 97.12 88 LEU A N 1
ATOM 682 C CA . LEU A 1 88 ? -9.133 20.609 4.102 1 97.12 88 LEU A CA 1
ATOM 683 C C . LEU A 1 88 ? -10.43 20.891 4.848 1 97.12 88 LEU A C 1
ATOM 685 O O . LEU A 1 88 ? -10.438 21.609 5.848 1 97.12 88 LEU A O 1
ATOM 689 N N . GLY A 1 89 ? -11.492 20.25 4.398 1 95.81 89 GLY A N 1
ATOM 690 C CA . GLY A 1 89 ? -12.812 20.5 4.969 1 95.81 89 GLY A CA 1
ATOM 691 C C . GLY A 1 89 ? -12.953 19.953 6.379 1 95.81 89 GLY A C 1
ATOM 692 O O . GLY A 1 89 ? -12.258 19.016 6.77 1 95.81 89 GLY A O 1
ATOM 693 N N . GLU A 1 90 ? -13.938 20.609 7.148 1 95.44 90 GLU A N 1
ATOM 694 C CA . GLU A 1 90 ? -14.062 20.25 8.555 1 95.44 90 GLU A CA 1
ATOM 695 C C . GLU A 1 90 ? -12.695 20.156 9.227 1 95.44 90 GLU A C 1
ATOM 697 O O . GLU A 1 90 ? -12.383 19.172 9.891 1 95.44 90 GLU A O 1
ATOM 702 N N . HIS A 1 91 ? -11.992 21.172 9.023 1 96.06 91 HIS A N 1
ATOM 703 C CA . HIS A 1 91 ? -10.555 21.25 9.227 1 96.06 91 HIS A CA 1
ATOM 704 C C . HIS A 1 91 ? -10.164 20.719 10.602 1 96.06 91 HIS A C 1
ATOM 706 O O . HIS A 1 91 ? -9.25 19.891 10.727 1 96.06 91 HIS A O 1
ATOM 712 N N . GLU A 1 92 ? -10.797 21.141 11.625 1 93.56 92 GLU A N 1
ATOM 713 C CA . GLU A 1 92 ? -10.391 20.734 12.969 1 93.56 92 GLU A CA 1
ATOM 714 C C . GLU A 1 92 ? -10.688 19.266 13.227 1 93.56 92 GLU A C 1
ATOM 716 O O . GLU A 1 92 ? -9.766 18.469 13.391 1 93.56 92 GLU A O 1
ATOM 721 N N . ALA A 1 93 ? -11.914 18.844 13.078 1 91.25 93 ALA A N 1
ATOM 722 C CA . ALA A 1 93 ? -12.305 17.484 13.43 1 91.25 93 ALA A CA 1
ATOM 723 C C . ALA A 1 93 ? -11.828 16.484 12.383 1 91.25 93 ALA A C 1
ATOM 725 O O . ALA A 1 93 ? -11.477 15.344 12.711 1 91.25 93 ALA A O 1
ATOM 726 N N . GLY A 1 94 ? -11.727 16.938 11.203 1 93.94 94 GLY A N 1
ATOM 727 C CA . GLY A 1 94 ? -11.43 16.016 10.125 1 93.94 94 GLY A CA 1
ATOM 728 C C . GLY A 1 94 ? -9.945 15.852 9.867 1 93.94 94 GLY A C 1
ATOM 729 O O . GLY A 1 94 ? -9.508 14.805 9.383 1 93.94 94 GLY A O 1
ATOM 730 N N . TRP A 1 95 ? -9.219 16.875 10.18 1 96.25 95 TRP A N 1
ATOM 731 C CA . TRP A 1 95 ? -7.82 16.828 9.773 1 96.25 95 TRP A CA 1
ATOM 732 C C . TRP A 1 95 ? -6.906 17.141 10.953 1 96.25 95 TRP A C 1
ATOM 734 O O . TRP A 1 95 ? -5.992 16.375 11.258 1 96.25 95 TRP A O 1
ATOM 744 N N . CYS A 1 96 ? -7.141 18.156 11.695 1 96.69 96 CYS A N 1
ATOM 745 C CA . CYS A 1 96 ? -6.246 18.609 12.758 1 96.69 96 CYS A CA 1
ATOM 746 C C . CYS A 1 96 ? -6.16 17.594 13.875 1 96.69 96 CYS A C 1
ATOM 748 O O . CYS A 1 96 ? -5.07 17.141 14.242 1 96.69 96 CYS A O 1
ATOM 750 N N . LEU A 1 97 ? -7.27 17.203 14.414 1 96.81 97 LEU A N 1
ATOM 751 C CA . LEU A 1 97 ? -7.285 16.344 15.594 1 96.81 97 LEU A CA 1
ATOM 752 C C . LEU A 1 97 ? -6.711 14.969 15.281 1 96.81 97 LEU A C 1
ATOM 754 O O . LEU A 1 97 ? -5.871 14.453 16.031 1 96.81 97 LEU A O 1
ATOM 758 N N . PRO A 1 98 ? -7.133 14.406 14.133 1 96.44 98 PRO A N 1
ATOM 759 C CA . PRO A 1 98 ? -6.484 13.133 13.797 1 96.44 98 PRO A CA 1
ATOM 760 C C . PRO A 1 98 ? -4.969 13.258 13.68 1 96.44 98 PRO A C 1
ATOM 762 O O . PRO A 1 98 ? -4.238 12.383 14.156 1 96.44 98 PRO A O 1
ATOM 765 N N . MET A 1 99 ? -4.48 14.273 13.102 1 96.75 99 MET A N 1
ATOM 766 C CA . MET A 1 99 ? -3.039 14.438 12.938 1 96.75 99 MET A CA 1
ATOM 767 C C . MET A 1 99 ? -2.363 14.711 14.273 1 96.75 99 MET A C 1
ATOM 769 O O . MET A 1 99 ? -1.236 14.266 14.508 1 96.75 99 MET A O 1
ATOM 773 N N . LEU A 1 100 ? -3.039 15.43 15.133 1 97.44 100 LEU A N 1
ATOM 774 C CA . LEU A 1 100 ? -2.52 15.648 16.469 1 97.44 100 LEU A CA 1
ATOM 775 C C . LEU A 1 100 ? -2.41 14.336 17.234 1 97.44 100 LEU A C 1
ATOM 777 O O . LEU A 1 100 ? -1.485 14.148 18.031 1 97.44 100 LEU A O 1
ATOM 781 N N . ALA A 1 101 ? -3.359 13.469 17.031 1 97.06 101 ALA A N 1
ATOM 782 C CA . ALA A 1 101 ? -3.285 12.156 17.672 1 97.06 101 ALA A CA 1
ATOM 783 C C . ALA A 1 101 ? -2.029 11.406 17.234 1 97.06 101 ALA A C 1
ATOM 785 O O . ALA A 1 101 ? -1.335 10.812 18.062 1 97.06 101 ALA A O 1
ATOM 786 N N . HIS A 1 102 ? -1.78 11.477 15.984 1 96.06 102 HIS A N 1
ATOM 787 C CA . HIS A 1 102 ? -0.578 10.828 15.469 1 96.06 102 HIS A CA 1
ATOM 788 C C . HIS A 1 102 ? 0.681 11.516 15.984 1 96.06 102 HIS A C 1
ATOM 790 O O . HIS A 1 102 ? 1.671 10.852 16.297 1 96.06 102 HIS A O 1
ATOM 796 N N . PHE A 1 103 ? 0.628 12.805 16.062 1 97.38 103 PHE A N 1
ATOM 797 C CA . PHE A 1 103 ? 1.74 13.562 16.625 1 97.38 103 PHE A CA 1
ATOM 798 C C . PHE A 1 103 ? 2.02 13.141 18.062 1 97.38 103 PHE A C 1
ATOM 800 O O . PHE A 1 103 ? 3.17 12.906 18.438 1 97.38 103 PHE A O 1
ATOM 807 N N . ARG A 1 104 ? 1.006 13.055 18.812 1 96.38 104 ARG A N 1
ATOM 808 C CA . ARG A 1 104 ? 1.144 12.641 20.203 1 96.38 104 ARG A CA 1
ATOM 809 C C . ARG A 1 104 ? 1.79 11.266 20.312 1 96.38 104 ARG A C 1
ATOM 811 O O . ARG A 1 104 ? 2.684 11.055 21.141 1 96.38 104 ARG A O 1
ATOM 818 N N . THR A 1 105 ? 1.341 10.359 19.5 1 95.5 105 THR A N 1
ATOM 819 C CA . THR A 1 105 ? 1.901 9.016 19.484 1 95.5 105 THR A CA 1
ATOM 820 C C . THR A 1 105 ? 3.381 9.047 19.109 1 95.5 105 THR A C 1
ATOM 822 O O . THR A 1 105 ? 4.199 8.367 19.734 1 95.5 105 THR A O 1
ATOM 825 N N . ALA A 1 106 ? 3.715 9.828 18.125 1 96.88 106 ALA A N 1
ATOM 826 C CA . ALA A 1 106 ? 5.109 9.961 17.719 1 96.88 106 ALA A CA 1
ATOM 827 C C . ALA A 1 106 ? 5.957 10.555 18.828 1 96.88 106 ALA A C 1
ATOM 829 O O . ALA A 1 106 ? 7.082 10.109 19.078 1 96.88 106 ALA A O 1
ATOM 830 N N . LEU A 1 107 ? 5.426 11.562 19.469 1 96.19 107 LEU A N 1
ATOM 831 C CA . LEU A 1 107 ? 6.137 12.203 20.578 1 96.19 107 LEU A CA 1
ATOM 832 C C . LEU A 1 107 ? 6.406 11.211 21.703 1 96.19 107 LEU A C 1
ATOM 834 O O . LEU A 1 107 ? 7.465 11.25 22.328 1 96.19 107 LEU A O 1
ATOM 838 N N . GLU A 1 108 ? 5.465 10.359 22 1 95.88 108 GLU A N 1
ATOM 839 C CA . GLU A 1 108 ? 5.621 9.336 23.016 1 95.88 108 GLU A CA 1
ATOM 840 C C . GLU A 1 108 ? 6.707 8.328 22.641 1 95.88 108 GLU A C 1
ATOM 842 O O . GLU A 1 108 ? 7.488 7.898 23.484 1 95.88 108 GLU A O 1
ATOM 847 N N . ARG A 1 109 ? 6.754 8.008 21.391 1 95.62 109 ARG A N 1
ATOM 848 C CA . ARG A 1 109 ? 7.695 7 20.906 1 95.62 109 ARG A CA 1
ATOM 849 C C . ARG A 1 109 ? 9.086 7.59 20.734 1 95.62 109 ARG A C 1
ATOM 851 O O . ARG A 1 109 ? 10.094 6.922 21 1 95.62 109 ARG A O 1
ATOM 858 N N . TYR A 1 110 ? 9.055 8.852 20.281 1 95.62 110 TYR A N 1
ATOM 859 C CA . TYR A 1 110 ? 10.312 9.523 19.969 1 95.62 110 TYR A CA 1
ATOM 860 C C . TYR A 1 110 ? 10.469 10.812 20.766 1 95.62 110 TYR A C 1
ATOM 862 O O . TYR A 1 110 ? 10.742 11.867 20.203 1 95.62 110 TYR A O 1
ATOM 870 N N . GLY A 1 111 ? 10.438 10.773 22.016 1 94.12 111 GLY A N 1
ATOM 871 C CA . GLY A 1 111 ? 10.414 11.922 22.906 1 94.12 111 GLY A CA 1
ATOM 872 C C . GLY A 1 111 ? 11.641 12.805 22.766 1 94.12 111 GLY A C 1
ATOM 873 O O . GLY A 1 111 ? 11.578 14.008 23.031 1 94.12 111 GLY A O 1
ATOM 874 N N . HIS A 1 112 ? 12.742 12.266 22.281 1 95.19 112 HIS A N 1
ATOM 875 C CA . HIS A 1 112 ? 13.992 13.016 22.203 1 95.19 112 HIS A CA 1
ATOM 876 C C . HIS A 1 112 ? 14.172 13.672 20.844 1 95.19 112 HIS A C 1
ATOM 878 O O . HIS A 1 112 ? 15.133 14.406 20.625 1 95.19 112 HIS A O 1
ATOM 884 N N . ASP A 1 113 ? 13.289 13.398 20 1 96.44 113 ASP A N 1
ATOM 885 C CA . ASP A 1 113 ? 13.383 13.945 18.641 1 96.44 113 ASP A CA 1
ATOM 886 C C . ASP A 1 113 ? 13.195 15.461 18.641 1 96.44 11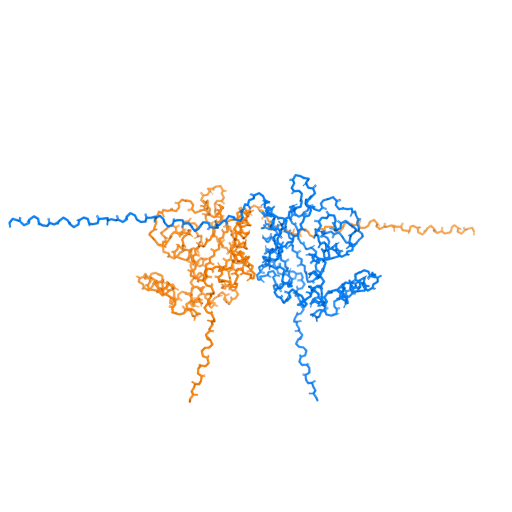3 ASP A C 1
ATOM 888 O O . ASP A 1 113 ? 12.117 15.961 18.984 1 96.44 113 ASP A O 1
ATOM 892 N N . HIS A 1 114 ? 14.164 16.219 18.188 1 96.81 114 HIS A N 1
ATOM 893 C CA . HIS A 1 114 ? 14.188 17.672 18.312 1 96.81 114 HIS A CA 1
ATOM 894 C C . HIS A 1 114 ? 13.148 18.312 17.406 1 96.81 114 HIS A C 1
ATOM 896 O O . HIS A 1 114 ? 12.57 19.344 17.75 1 96.81 114 HIS A O 1
ATOM 902 N N . GLU A 1 115 ? 12.961 17.719 16.281 1 96.5 115 GLU A N 1
ATOM 903 C CA . GLU A 1 115 ? 11.977 18.281 15.375 1 96.5 115 GLU A CA 1
ATOM 904 C C . GLU A 1 115 ? 10.562 18.141 15.93 1 96.5 115 GLU A C 1
ATOM 906 O O . GLU A 1 115 ? 9.75 19.078 15.828 1 96.5 115 GLU A O 1
ATOM 911 N N . LEU A 1 116 ? 10.25 16.984 16.5 1 97.81 116 LEU A N 1
ATOM 912 C CA . LEU A 1 116 ? 8.953 16.797 17.156 1 97.81 116 LEU A CA 1
ATOM 913 C C . LEU A 1 116 ? 8.781 17.75 18.328 1 97.81 116 LEU A C 1
ATOM 915 O O . LEU A 1 116 ? 7.703 18.328 18.5 1 97.81 116 LEU A O 1
ATOM 919 N N . GLN A 1 117 ? 9.828 17.938 19.062 1 97.81 117 GLN A N 1
ATOM 920 C CA . GLN A 1 117 ? 9.781 18.859 20.203 1 97.81 117 GLN A CA 1
ATOM 921 C C . GLN A 1 117 ? 9.562 20.297 19.734 1 97.81 117 GLN A C 1
ATOM 923 O O . GLN A 1 117 ? 8.875 21.078 20.391 1 97.81 117 GLN A O 1
ATOM 928 N N . ALA A 1 118 ? 10.164 20.641 18.625 1 97.81 118 ALA A N 1
ATOM 929 C CA . ALA A 1 118 ? 9.953 21.969 18.062 1 97.81 118 ALA A CA 1
ATOM 930 C C . ALA A 1 118 ? 8.492 22.188 17.688 1 97.81 118 ALA A C 1
ATOM 932 O O . ALA A 1 118 ? 7.926 23.25 17.938 1 97.81 118 ALA A O 1
ATOM 933 N N . VAL A 1 119 ? 7.891 21.172 17.094 1 97.69 119 VAL A N 1
ATOM 934 C CA . VAL A 1 119 ? 6.477 21.25 16.75 1 97.69 119 VAL A CA 1
ATOM 935 C C . VAL A 1 119 ? 5.648 21.406 18.016 1 97.69 119 VAL A C 1
ATOM 937 O O . VAL A 1 119 ? 4.703 22.188 18.062 1 97.69 119 VAL A O 1
ATOM 940 N N . ARG A 1 120 ? 5.961 20.656 19.078 1 98 120 ARG A N 1
ATOM 941 C CA . ARG A 1 120 ? 5.262 20.75 20.344 1 98 120 ARG A CA 1
ATOM 942 C C . ARG A 1 120 ? 5.336 22.172 20.906 1 98 120 ARG A C 1
ATOM 944 O O . ARG A 1 120 ? 4.348 22.688 21.422 1 98 120 ARG A O 1
ATOM 951 N N . ARG A 1 121 ? 6.484 22.781 20.812 1 98 121 ARG A N 1
ATOM 952 C CA . ARG A 1 121 ? 6.652 24.156 21.281 1 98 121 ARG A CA 1
ATOM 953 C C . ARG A 1 121 ? 5.789 25.109 20.469 1 98 121 ARG A C 1
ATOM 955 O O . ARG A 1 121 ? 5.141 26 21.031 1 98 121 ARG A O 1
ATOM 962 N N . ASP A 1 122 ? 5.805 24.922 19.156 1 97.88 122 ASP A N 1
ATOM 963 C CA . ASP A 1 122 ? 4.977 25.766 18.297 1 97.88 122 ASP A CA 1
ATOM 964 C C . ASP A 1 122 ? 3.496 25.625 18.656 1 97.88 122 ASP A C 1
ATOM 966 O O . ASP A 1 122 ? 2.756 26.609 18.656 1 97.88 122 ASP A O 1
ATOM 970 N N . ILE A 1 123 ? 3.064 24.391 18.938 1 97.88 123 ILE A N 1
ATOM 971 C CA . ILE A 1 123 ? 1.686 24.141 19.344 1 97.88 123 ILE A CA 1
ATOM 972 C C . ILE A 1 123 ? 1.382 24.891 20.641 1 97.88 123 ILE A C 1
ATOM 974 O O . ILE A 1 123 ? 0.344 25.547 20.75 1 97.88 123 ILE A O 1
ATOM 978 N N . ALA A 1 124 ? 2.301 24.828 21.578 1 97.69 124 ALA A N 1
ATOM 979 C CA . ALA A 1 124 ? 2.111 25.453 22.891 1 97.69 124 ALA A CA 1
ATOM 980 C C . ALA A 1 124 ? 2.027 26.969 22.75 1 97.69 124 ALA A C 1
ATOM 982 O O . ALA A 1 124 ? 1.368 27.625 23.562 1 97.69 124 ALA A O 1
ATOM 983 N N . GLN A 1 125 ? 2.67 27.531 21.75 1 97.06 125 GLN A N 1
ATOM 984 C CA . GLN A 1 125 ? 2.736 28.969 21.562 1 97.06 125 GLN A CA 1
ATOM 985 C C . GLN A 1 125 ? 1.52 29.484 20.797 1 97.06 125 GLN A C 1
ATOM 987 O O . GLN A 1 125 ? 1.261 30.688 20.766 1 97.06 125 GLN A O 1
ATOM 992 N N . ASP A 1 126 ? 0.8 28.594 20.156 1 95.81 126 ASP A N 1
ATOM 993 C CA . ASP A 1 126 ? -0.438 28.922 19.453 1 95.81 126 ASP A CA 1
ATOM 994 C C . ASP A 1 126 ? -1.657 28.578 20.297 1 95.81 126 ASP A C 1
ATOM 996 O O . ASP A 1 126 ? -1.96 27.406 20.5 1 95.81 126 ASP A O 1
ATOM 1000 N N . PRO A 1 127 ? -2.389 29.609 20.781 1 95.5 127 PRO A N 1
ATOM 1001 C CA . PRO A 1 127 ? -3.486 29.359 21.719 1 95.5 127 PRO A CA 1
ATOM 1002 C C . PRO A 1 127 ? -4.527 28.391 21.141 1 95.5 127 PRO A C 1
ATOM 1004 O O . PRO A 1 127 ? -5.055 27.547 21.875 1 95.5 127 PRO A O 1
ATOM 1007 N N . ILE A 1 128 ? -4.852 28.5 19.938 1 94.19 128 ILE A N 1
ATOM 1008 C CA . ILE A 1 128 ? -5.855 27.641 19.312 1 94.19 128 ILE A CA 1
ATOM 1009 C C . ILE A 1 128 ? -5.34 26.203 19.25 1 94.19 128 ILE A C 1
ATOM 1011 O O . ILE A 1 128 ? -6.047 25.266 19.641 1 94.19 128 ILE A O 1
ATOM 1015 N N . MET A 1 129 ? -4.098 26.016 18.797 1 95.88 129 MET A N 1
ATOM 1016 C CA . MET A 1 129 ? -3.518 24.688 18.688 1 95.88 129 MET A CA 1
ATOM 1017 C C . MET A 1 129 ? -3.264 24.078 20.062 1 95.88 129 MET A C 1
ATOM 1019 O O . MET A 1 129 ? -3.404 22.875 20.266 1 95.88 129 MET A O 1
ATOM 1023 N N . ASP A 1 130 ? -2.855 24.938 20.969 1 97.06 130 ASP A N 1
ATOM 1024 C CA . ASP A 1 130 ? -2.639 24.469 22.328 1 97.06 130 ASP A CA 1
ATOM 1025 C C . ASP A 1 130 ? -3.932 23.922 22.938 1 97.06 130 ASP A C 1
ATOM 1027 O O . ASP A 1 130 ? -3.938 22.844 23.531 1 97.06 130 ASP A O 1
ATOM 1031 N N . ALA A 1 131 ? -4.992 24.656 22.781 1 97 131 ALA A N 1
ATOM 1032 C CA . ALA A 1 131 ? -6.301 24.219 23.266 1 97 131 ALA A CA 1
ATOM 1033 C C . ALA A 1 131 ? -6.73 22.922 22.578 1 97 131 ALA A C 1
ATOM 1035 O O . ALA A 1 131 ? -7.238 22 23.234 1 97 131 ALA A O 1
ATOM 1036 N N . ALA A 1 132 ? -6.516 22.844 21.312 1 96.94 132 ALA A N 1
ATOM 1037 C CA . ALA A 1 132 ? -6.855 21.625 20.562 1 96.94 132 ALA A CA 1
ATOM 1038 C C . ALA A 1 132 ? -6.066 20.422 21.078 1 96.94 132 ALA A C 1
ATOM 1040 O O . ALA A 1 132 ? -6.621 19.344 21.266 1 96.94 132 ALA A O 1
ATOM 1041 N N . TYR A 1 133 ? -4.82 20.641 21.359 1 97.75 133 TYR A N 1
ATOM 1042 C CA . TYR A 1 133 ? -3.932 19.562 21.766 1 97.75 133 TYR A CA 1
ATOM 1043 C C . TYR A 1 133 ? -4.242 19.125 23.203 1 97.75 133 TYR A C 1
ATOM 1045 O O . TYR A 1 133 ? -4.312 17.922 23.484 1 97.75 133 TYR A O 1
ATOM 1053 N N . ARG A 1 134 ? -4.512 20.047 24.109 1 96.88 134 ARG A N 1
ATOM 1054 C CA . ARG A 1 134 ? -4.645 19.75 25.531 1 96.88 134 ARG A CA 1
ATOM 1055 C C . ARG A 1 134 ? -6.07 19.344 25.875 1 96.88 134 ARG A C 1
ATOM 1057 O O . ARG A 1 134 ? -6.289 18.484 26.719 1 96.88 134 ARG A O 1
ATOM 1064 N N . GLN A 1 135 ? -7 19.938 25.203 1 96.06 135 GLN A N 1
ATOM 1065 C CA . GLN A 1 135 ? -8.391 19.734 25.578 1 96.06 135 GLN A CA 1
ATOM 1066 C C . GLN A 1 135 ? -9.156 19.016 24.469 1 96.06 135 GLN A C 1
ATOM 1068 O O . GLN A 1 135 ? -9.82 18.016 24.703 1 96.06 135 GLN A O 1
ATOM 1073 N N . GLY A 1 136 ? -9.016 19.5 23.312 1 96.25 136 GLY A N 1
ATOM 1074 C CA . GLY A 1 136 ? -9.773 18.969 22.203 1 96.25 136 GLY A CA 1
ATOM 1075 C C . GLY A 1 136 ? -9.422 17.531 21.875 1 96.25 136 GLY A C 1
ATOM 1076 O O . GLY A 1 136 ? -10.305 16.703 21.656 1 96.25 136 GLY A O 1
ATOM 1077 N N . LEU A 1 137 ? -8.148 17.234 21.844 1 96.88 137 LEU A N 1
ATOM 1078 C CA . LEU A 1 137 ? -7.641 15.953 21.391 1 96.88 137 LEU A CA 1
ATOM 1079 C C . LEU A 1 137 ? -8.094 14.828 22.312 1 96.88 137 LEU A C 1
ATOM 1081 O O . LEU A 1 137 ? -8.656 13.836 21.859 1 96.88 137 LEU A O 1
ATOM 1085 N N . PRO A 1 138 ? -7.965 14.977 23.656 1 95.88 138 PRO A N 1
ATOM 1086 C CA . PRO A 1 138 ? -8.445 13.906 24.531 1 95.88 138 PRO A CA 1
ATOM 1087 C C . PRO A 1 138 ? -9.953 13.672 24.391 1 95.88 138 PRO A C 1
ATOM 1089 O O . PRO A 1 138 ? -10.406 12.523 24.391 1 95.88 138 PRO A O 1
ATOM 1092 N N . HIS A 1 139 ? -10.672 14.719 24.266 1 95.94 139 HIS A N 1
ATOM 1093 C CA . HIS A 1 139 ? -12.109 14.609 24.094 1 95.94 139 HIS A CA 1
ATOM 1094 C C . HIS A 1 139 ? -12.453 13.906 22.781 1 95.94 139 HIS A C 1
ATOM 1096 O O . HIS A 1 139 ? -13.312 13.023 22.766 1 95.94 139 HIS A O 1
ATOM 1102 N N . TRP A 1 140 ? -11.766 14.242 21.828 1 96.19 140 TRP A N 1
ATOM 1103 C CA . TRP A 1 140 ? -12 13.672 20.5 1 96.19 140 TRP A CA 1
ATOM 1104 C C . TRP A 1 140 ? -11.656 12.188 20.484 1 96.19 140 TRP A C 1
ATOM 1106 O O . TRP A 1 140 ? -12.414 11.367 19.953 1 96.19 140 TRP A O 1
ATOM 1116 N N . ILE A 1 141 ? -10.539 11.82 21.016 1 95.06 141 ILE A N 1
ATOM 1117 C CA . ILE A 1 141 ? -10.109 10.422 21.078 1 95.06 141 ILE A CA 1
ATOM 1118 C C . ILE A 1 141 ? -11.156 9.594 21.812 1 95.06 141 ILE A C 1
ATOM 1120 O O . ILE A 1 141 ? -11.484 8.477 21.375 1 95.06 141 ILE A O 1
ATOM 1124 N N . ARG A 1 142 ? -11.703 10.133 22.875 1 94.75 142 ARG A N 1
ATOM 1125 C CA . ARG A 1 142 ? -12.75 9.438 23.625 1 94.75 142 ARG A CA 1
ATOM 1126 C C . ARG A 1 142 ? -14.008 9.266 22.766 1 94.75 142 ARG A C 1
ATOM 1128 O O . ARG A 1 142 ? -14.656 8.219 22.812 1 94.75 142 ARG A O 1
ATOM 1135 N N . ALA A 1 143 ? -14.273 10.242 22.031 1 94.56 143 ALA A N 1
ATOM 1136 C CA . ALA A 1 143 ? -15.508 10.266 21.25 1 94.56 143 ALA A CA 1
ATOM 1137 C C . ALA A 1 143 ? -15.422 9.289 20.078 1 94.56 143 ALA A C 1
ATOM 1139 O O . ALA A 1 143 ? -16.391 8.578 19.781 1 94.56 143 ALA A O 1
ATOM 1140 N N . VAL A 1 144 ? -14.289 9.156 19.391 1 91.69 144 VAL A N 1
ATOM 1141 C CA . VAL A 1 144 ? -14.203 8.383 18.172 1 91.69 144 VAL A CA 1
ATOM 1142 C C . VAL A 1 144 ? -13.68 6.98 18.469 1 91.69 144 VAL A C 1
ATOM 1144 O O . VAL A 1 144 ? -13.82 6.066 17.656 1 91.69 144 VAL A O 1
ATOM 1147 N N . GLY A 1 145 ? -12.977 6.832 19.578 1 90.38 145 GLY A N 1
ATOM 1148 C CA . GLY A 1 145 ? -12.375 5.559 19.922 1 90.38 145 GLY A CA 1
ATOM 1149 C C . GLY A 1 145 ? -11.062 5.301 19.203 1 90.38 145 GLY A C 1
ATOM 1150 O O . GLY A 1 145 ? -10.68 6.062 18.312 1 90.38 145 GLY A O 1
ATOM 1151 N N . GLU A 1 146 ? -10.445 4.211 19.562 1 83.81 146 GLU A N 1
ATOM 1152 C CA . GLU A 1 146 ? -9.141 3.854 19.016 1 83.81 146 GLU A CA 1
ATOM 1153 C C . GLU A 1 146 ? -9.203 3.67 17.5 1 83.81 146 GLU A C 1
ATOM 1155 O O . GLU A 1 146 ? -8.305 4.109 16.781 1 83.81 146 GLU A O 1
ATOM 1160 N N . ALA A 1 147 ? -10.188 3.047 17.031 1 82.75 147 ALA A N 1
ATOM 1161 C CA . ALA A 1 147 ? -10.352 2.795 15.602 1 82.75 147 ALA A CA 1
ATOM 1162 C C . ALA A 1 147 ? -10.516 4.102 14.828 1 82.75 147 ALA A C 1
ATOM 1164 O O . ALA A 1 147 ? -10.023 4.234 13.703 1 82.75 147 ALA A O 1
ATOM 1165 N N . GLY A 1 148 ? -11.086 5.035 15.531 1 87.12 148 GLY A N 1
ATOM 1166 C CA . GLY A 1 148 ? -11.336 6.324 14.906 1 87.12 148 GLY A CA 1
ATOM 1167 C C . GLY A 1 148 ? -10.07 7.148 14.719 1 87.12 148 GLY A C 1
ATOM 1168 O O . GLY A 1 148 ? -10.055 8.094 13.938 1 87.12 148 GLY A O 1
ATOM 1169 N N . THR A 1 149 ? -9.031 6.77 15.398 1 91.25 149 THR A N 1
ATOM 1170 C CA . THR A 1 149 ? -7.781 7.523 15.312 1 91.25 149 THR A CA 1
ATOM 1171 C C . THR A 1 149 ? -6.902 6.98 14.188 1 91.25 149 THR A C 1
ATOM 1173 O O . THR A 1 149 ? -5.902 7.602 13.82 1 91.25 149 THR A O 1
ATOM 1176 N N . ARG A 1 150 ? -7.328 5.891 13.539 1 92.31 150 ARG A N 1
ATOM 1177 C CA . ARG A 1 150 ? -6.527 5.297 12.469 1 92.31 150 ARG A CA 1
ATOM 1178 C C . ARG A 1 150 ? -6.609 6.137 11.195 1 92.31 150 ARG A C 1
ATOM 1180 O O . ARG A 1 150 ? -7.68 6.637 10.844 1 92.31 150 ARG A O 1
ATOM 1187 N N . LEU A 1 151 ? -5.492 6.203 10.586 1 93.62 151 LEU A N 1
ATOM 1188 C CA . LEU A 1 151 ? -5.457 6.941 9.328 1 93.62 151 LEU A CA 1
ATOM 1189 C C . LEU A 1 151 ? -6.113 6.145 8.203 1 93.62 151 LEU A C 1
ATOM 1191 O O . LEU A 1 151 ? -6.977 6.66 7.492 1 93.62 151 LEU A O 1
ATOM 1195 N N . ASP A 1 152 ? -5.781 4.891 8.172 1 96.69 152 ASP A N 1
ATOM 1196 C CA . ASP A 1 152 ? -6.297 4.059 7.086 1 96.69 152 ASP A CA 1
ATOM 1197 C C . ASP A 1 152 ? -7.812 3.887 7.203 1 96.69 152 ASP A C 1
ATOM 1199 O O . ASP A 1 152 ? -8.32 3.512 8.258 1 96.69 152 ASP A O 1
ATOM 1203 N N . GLY A 1 153 ? -8.414 4.207 6.121 1 95.12 153 GLY A N 1
ATOM 1204 C CA . GLY A 1 153 ? -9.852 4 6.055 1 95.12 153 GLY A CA 1
ATOM 1205 C C . GLY A 1 153 ? -10.648 5.25 6.387 1 95.12 153 GLY A C 1
ATOM 1206 O O . GLY A 1 153 ? -11.844 5.32 6.109 1 95.12 153 GLY A O 1
ATOM 1207 N N . ALA A 1 154 ? -10.039 6.234 6.992 1 95.44 154 ALA A N 1
ATOM 1208 C CA . ALA A 1 154 ? -10.742 7.461 7.355 1 95.44 154 ALA A CA 1
ATOM 1209 C C . ALA A 1 154 ? -11.273 8.172 6.117 1 95.44 154 ALA A C 1
ATOM 1211 O O . ALA A 1 154 ? -10.609 8.203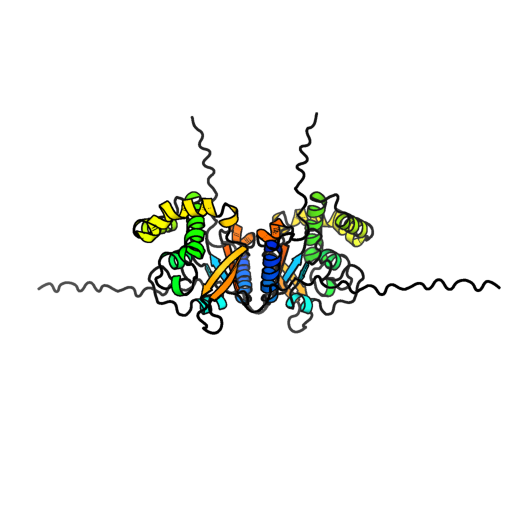 5.074 1 95.44 154 ALA A O 1
ATOM 1212 N N . VAL A 1 155 ? -12.453 8.656 6.25 1 94.56 155 VAL A N 1
ATOM 1213 C CA . VAL A 1 155 ? -13.039 9.484 5.199 1 94.56 155 VAL A CA 1
ATOM 1214 C C . VAL A 1 155 ? -13.078 10.938 5.652 1 94.56 155 VAL A C 1
ATOM 1216 O O . VAL A 1 155 ? -13.594 11.25 6.727 1 94.56 155 VAL A O 1
ATOM 1219 N N . ARG A 1 156 ? -12.516 11.812 4.793 1 95.38 156 ARG A N 1
ATOM 1220 C CA . ARG A 1 156 ? -12.398 13.227 5.121 1 95.38 156 ARG A CA 1
ATOM 1221 C C . ARG A 1 156 ? -12.875 14.102 3.963 1 95.38 156 ARG A C 1
ATOM 1223 O O . ARG A 1 156 ? -12.953 13.641 2.822 1 95.38 156 ARG A O 1
ATOM 1230 N N . LEU A 1 157 ? -13.164 15.258 4.355 1 95.5 157 LEU A N 1
ATOM 1231 C CA . LEU A 1 157 ? -13.641 16.203 3.352 1 95.5 157 LEU A CA 1
ATOM 1232 C C . LEU A 1 157 ? -12.492 17.031 2.787 1 95.5 157 LEU A C 1
ATOM 1234 O O . LEU A 1 157 ? -11.648 17.531 3.541 1 95.5 157 LEU A O 1
ATOM 1238 N N . LEU A 1 158 ? -12.438 17.078 1.511 1 95.31 158 LEU A N 1
ATOM 1239 C CA . LEU A 1 158 ? -11.484 17.906 0.779 1 95.31 158 LEU A CA 1
ATOM 1240 C C . LEU A 1 158 ? -12.211 18.922 -0.086 1 95.31 158 LEU A C 1
ATOM 1242 O O . LEU A 1 158 ? -13.195 18.609 -0.752 1 95.31 158 LEU A O 1
ATOM 1246 N N . LEU A 1 159 ? -11.758 20.109 0.034 1 93.56 159 LEU A N 1
ATOM 1247 C CA . LEU A 1 159 ? -12.266 21.172 -0.824 1 93.56 159 LEU A CA 1
ATOM 1248 C C . LEU A 1 159 ? -11.367 21.375 -2.043 1 93.56 159 LEU A C 1
ATOM 1250 O O . LEU A 1 159 ? -10.43 22.172 -2.006 1 93.56 159 LEU A O 1
ATOM 1254 N N . HIS A 1 160 ? -11.656 20.641 -3.082 1 88.19 160 HIS A N 1
ATOM 1255 C CA . HIS A 1 160 ? -10.812 20.641 -4.273 1 88.19 160 HIS A CA 1
ATOM 1256 C C . HIS A 1 160 ? -10.758 22.031 -4.918 1 88.19 160 HIS A C 1
ATOM 1258 O O . HIS A 1 160 ? -11.789 22.703 -5.035 1 88.19 160 HIS A O 1
ATOM 1264 N N . PRO A 1 161 ? -9.594 22.438 -5.359 1 86.88 161 PRO A N 1
ATOM 1265 C CA . PRO A 1 161 ? -9.469 23.781 -5.934 1 86.88 161 PRO A CA 1
ATOM 1266 C C . PRO A 1 161 ? -10.219 23.922 -7.258 1 86.88 161 PRO A C 1
ATOM 1268 O O . PRO A 1 161 ? -10.586 25.031 -7.641 1 86.88 161 PRO A O 1
ATOM 1271 N N . ASP A 1 162 ? -10.359 22.797 -7.938 1 84.19 162 ASP A N 1
ATOM 1272 C CA . ASP A 1 162 ? -11.203 22.797 -9.125 1 84.19 162 ASP A CA 1
ATOM 1273 C C . ASP A 1 162 ? -12.672 23 -8.758 1 84.19 162 ASP A C 1
ATOM 1275 O O . ASP A 1 162 ? -13.281 22.109 -8.141 1 84.19 162 ASP A O 1
ATOM 1279 N N . PRO A 1 163 ? -13.227 24.094 -9.172 1 81.31 163 PRO A N 1
ATOM 1280 C CA . PRO A 1 163 ? -14.602 24.391 -8.773 1 81.31 163 PRO A CA 1
ATOM 1281 C C . PRO A 1 163 ? -15.602 23.359 -9.273 1 81.31 163 PRO A C 1
ATOM 1283 O O . PRO A 1 163 ? -16.688 23.219 -8.703 1 81.31 163 PRO A O 1
ATOM 1286 N N . ARG A 1 164 ? -15.242 22.609 -10.32 1 83.19 164 ARG A N 1
ATOM 1287 C CA . ARG A 1 164 ? -16.156 21.594 -10.844 1 83.19 164 ARG A CA 1
ATOM 1288 C C . ARG A 1 164 ? -16.281 20.422 -9.891 1 83.19 164 ARG A C 1
ATOM 1290 O O . ARG A 1 164 ? -17.297 19.703 -9.906 1 83.19 164 ARG A O 1
ATOM 1297 N N . ARG A 1 165 ? -15.32 20.219 -9.125 1 80.81 165 ARG A N 1
ATOM 1298 C CA . ARG A 1 165 ? -15.32 19.078 -8.211 1 80.81 165 ARG A CA 1
ATOM 1299 C C . ARG A 1 165 ? -15.906 19.484 -6.855 1 80.81 165 ARG A C 1
ATOM 1301 O O . ARG A 1 165 ? -16.625 18.688 -6.238 1 80.81 165 ARG A O 1
ATOM 1308 N N . GLY A 1 166 ? -15.625 20.766 -6.383 1 79.69 166 GLY A N 1
ATOM 1309 C CA . GLY A 1 166 ? -16.172 21.219 -5.109 1 79.69 166 GLY A CA 1
ATOM 1310 C C . GLY A 1 166 ? -15.75 20.344 -3.943 1 79.69 166 GLY A C 1
ATOM 1311 O O . GLY A 1 166 ? -14.68 19.734 -3.969 1 79.69 166 GLY A O 1
ATOM 1312 N N . PRO A 1 167 ? -16.641 20.391 -2.863 1 88.31 167 PRO A N 1
ATOM 1313 C CA . PRO A 1 167 ? -16.359 19.5 -1.73 1 88.31 167 PRO A CA 1
ATOM 1314 C C . PRO A 1 167 ? -16.469 18.016 -2.098 1 88.31 167 PRO A C 1
ATOM 1316 O O . PRO A 1 167 ? -17.453 17.594 -2.701 1 88.31 167 PRO A O 1
ATOM 1319 N N . THR A 1 168 ? -15.383 17.328 -1.803 1 90.81 168 THR A N 1
ATOM 1320 C CA . THR A 1 168 ? -15.281 15.93 -2.168 1 90.81 168 THR A CA 1
ATOM 1321 C C . THR A 1 168 ? -14.82 15.094 -0.977 1 90.81 168 THR A C 1
ATOM 1323 O O . THR A 1 168 ? -13.875 15.469 -0.278 1 90.81 168 THR A O 1
ATOM 1326 N N . GLU A 1 169 ? -15.516 14.016 -0.81 1 93.12 169 GLU A N 1
ATOM 1327 C CA . GLU A 1 169 ? -15.023 13.07 0.19 1 93.12 169 GLU A CA 1
ATOM 1328 C C . GLU A 1 169 ? -13.797 12.312 -0.316 1 93.12 169 GLU A C 1
ATOM 1330 O O . GLU A 1 169 ? -13.734 11.938 -1.488 1 93.12 169 GLU A O 1
ATOM 1335 N N . CYS A 1 170 ? -12.914 12.172 0.624 1 94.5 170 CYS A N 1
ATOM 1336 C CA . CYS A 1 170 ? -11.727 11.406 0.249 1 94.5 170 CYS A CA 1
ATOM 1337 C C . CYS A 1 170 ? -11.422 10.336 1.288 1 94.5 170 CYS A C 1
ATOM 1339 O O . CYS A 1 170 ? -11.469 10.594 2.49 1 94.5 170 CYS A O 1
ATOM 1341 N N . ARG A 1 171 ? -11.219 9.148 0.835 1 96.25 171 ARG A N 1
ATOM 1342 C CA . ARG A 1 171 ? -10.742 8.055 1.677 1 96.25 171 ARG A CA 1
ATOM 1343 C C . ARG A 1 171 ? -9.219 8.07 1.792 1 96.25 171 ARG A C 1
ATOM 1345 O O . ARG A 1 171 ? -8.516 8.102 0.781 1 96.25 171 ARG A O 1
ATOM 1352 N N . ILE A 1 172 ? -8.711 8.109 3.047 1 97.38 172 ILE A N 1
ATOM 1353 C CA . ILE A 1 172 ? -7.277 7.973 3.277 1 97.38 172 ILE A CA 1
ATOM 1354 C C . ILE A 1 172 ? -6.898 6.492 3.299 1 97.38 172 ILE A C 1
ATOM 1356 O O . 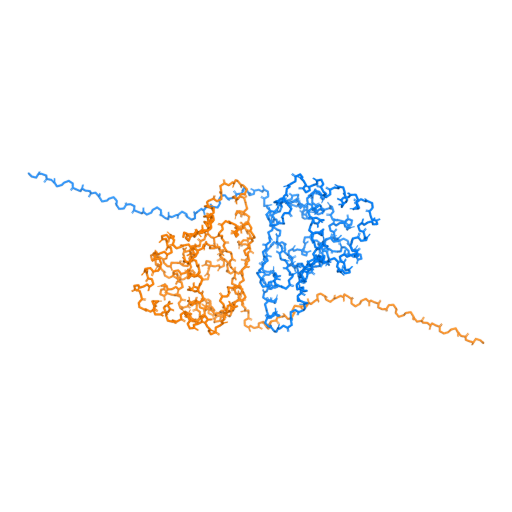ILE A 1 172 ? -7.469 5.711 4.062 1 97.38 172 ILE A O 1
ATOM 1360 N N . VAL A 1 173 ? -5.98 6.109 2.455 1 97.94 173 VAL A N 1
ATOM 1361 C CA . VAL A 1 173 ? -5.523 4.727 2.402 1 97.94 173 VAL A CA 1
ATOM 1362 C C . VAL A 1 173 ? -4.039 4.656 2.75 1 97.94 173 VAL A C 1
ATOM 1364 O O . VAL A 1 173 ? -3.223 5.363 2.152 1 97.94 173 VAL A O 1
ATOM 1367 N N . ASP A 1 174 ? -3.703 3.896 3.775 1 98.19 174 ASP A N 1
ATOM 1368 C CA . ASP A 1 174 ? -2.32 3.627 4.16 1 98.19 174 ASP A CA 1
ATOM 1369 C C . ASP A 1 174 ? -1.739 2.477 3.342 1 98.19 174 ASP A C 1
ATOM 1371 O O . ASP A 1 174 ? -2.014 1.308 3.623 1 98.19 174 ASP A O 1
ATOM 1375 N N . GLU A 1 175 ? -0.914 2.748 2.383 1 97.44 175 GLU A N 1
ATOM 1376 C CA . GLU A 1 175 ? -0.332 1.76 1.479 1 97.44 175 GLU A CA 1
ATOM 1377 C C . GLU A 1 175 ? 1.146 1.535 1.784 1 97.44 175 GLU A C 1
ATOM 1379 O O . GLU A 1 175 ? 1.96 1.396 0.868 1 97.44 175 GLU A O 1
ATOM 1384 N N . THR A 1 176 ? 1.509 1.566 2.98 1 97.94 176 THR A N 1
ATOM 1385 C CA . THR A 1 176 ? 2.908 1.498 3.387 1 97.94 176 THR A CA 1
ATOM 1386 C C . THR A 1 176 ? 3.443 0.076 3.248 1 97.94 176 THR A C 1
ATOM 1388 O O . THR A 1 176 ? 3.076 -0.81 4.023 1 97.94 176 THR A O 1
ATOM 1391 N N . PRO A 1 177 ? 4.316 -0.081 2.268 1 97.62 177 PRO A N 1
ATOM 1392 C CA . PRO A 1 177 ? 4.941 -1.403 2.213 1 97.62 177 PRO A CA 1
ATOM 1393 C C . PRO A 1 177 ? 5.789 -1.705 3.447 1 97.62 177 PRO A C 1
ATOM 1395 O O . PRO A 1 177 ? 6.367 -0.792 4.043 1 97.62 177 PRO A O 1
ATOM 1398 N N . PRO A 1 178 ? 5.926 -2.982 3.783 1 95.62 178 PRO A N 1
ATOM 1399 C CA . PRO A 1 178 ? 6.746 -3.354 4.938 1 95.62 178 PRO A CA 1
ATOM 1400 C C . PRO A 1 178 ? 8.164 -2.797 4.855 1 95.62 178 PRO A C 1
ATOM 1402 O O . PRO A 1 178 ? 8.703 -2.314 5.859 1 95.62 178 PRO A O 1
ATOM 1405 N N . THR A 1 179 ? 8.781 -2.82 3.729 1 94.19 179 THR A N 1
ATOM 1406 C CA . THR A 1 179 ? 10.148 -2.34 3.562 1 94.19 179 THR A CA 1
ATOM 1407 C C . THR A 1 179 ? 10.234 -0.844 3.854 1 94.19 179 THR A C 1
ATOM 1409 O O . THR A 1 179 ? 11.188 -0.383 4.484 1 94.19 179 THR A O 1
ATOM 1412 N N . LEU A 1 180 ? 9.234 -0.083 3.43 1 94.94 180 LEU A N 1
ATOM 1413 C CA . LEU A 1 180 ? 9.188 1.341 3.74 1 94.94 180 LEU A CA 1
ATOM 1414 C C . LEU A 1 180 ? 8.977 1.565 5.234 1 94.94 180 LEU A C 1
ATOM 1416 O O . LEU A 1 180 ? 9.609 2.439 5.828 1 94.94 180 LEU A O 1
ATOM 1420 N N . ALA A 1 181 ? 8.102 0.773 5.805 1 95.38 181 ALA A N 1
ATOM 1421 C CA . ALA A 1 181 ? 7.82 0.884 7.23 1 95.38 181 ALA A CA 1
ATOM 1422 C C . ALA A 1 181 ? 9.078 0.63 8.062 1 95.38 181 ALA A C 1
ATOM 1424 O O . ALA A 1 181 ? 9.289 1.274 9.086 1 95.38 181 ALA A O 1
ATOM 1425 N N . GLU A 1 182 ? 9.883 -0.287 7.637 1 92.5 182 GLU A N 1
ATOM 1426 C CA . GLU A 1 182 ? 11.102 -0.662 8.359 1 92.5 182 GLU A CA 1
ATOM 1427 C C . GLU A 1 182 ? 12.07 0.512 8.453 1 92.5 182 GLU A C 1
ATOM 1429 O O . GLU A 1 182 ? 12.875 0.586 9.383 1 92.5 182 GLU A O 1
ATOM 1434 N N . ILE A 1 183 ? 11.961 1.388 7.477 1 90.88 183 ILE A N 1
ATOM 1435 C CA . ILE A 1 183 ? 12.883 2.518 7.523 1 90.88 183 ILE A CA 1
ATOM 1436 C C . ILE A 1 183 ? 12.141 3.768 7.992 1 90.88 183 ILE A C 1
ATOM 1438 O O . ILE A 1 183 ? 12.594 4.891 7.758 1 90.88 183 ILE A O 1
ATOM 1442 N N . GLY A 1 184 ? 10.914 3.623 8.508 1 92.81 184 GLY A N 1
ATOM 1443 C CA . GLY A 1 184 ? 10.211 4.676 9.227 1 92.81 184 GLY A CA 1
ATOM 1444 C C . GLY A 1 184 ? 9.375 5.562 8.32 1 92.81 184 GLY A C 1
ATOM 1445 O O . GLY A 1 184 ? 9.109 6.723 8.648 1 92.81 184 GLY A O 1
ATOM 1446 N N . LEU A 1 185 ? 9.023 5.039 7.168 1 96.25 185 LEU A N 1
ATOM 1447 C CA . LEU A 1 185 ? 8.242 5.84 6.234 1 96.25 185 LEU A CA 1
ATOM 1448 C C . LEU A 1 185 ? 6.82 5.297 6.113 1 96.25 185 LEU A C 1
ATOM 1450 O O . LEU A 1 185 ? 6.59 4.102 6.324 1 96.25 185 LEU A O 1
ATOM 1454 N N . THR A 1 186 ? 5.934 6.188 5.852 1 97.5 186 THR A N 1
ATOM 1455 C CA . THR A 1 186 ? 4.523 5.879 5.66 1 97.5 186 THR A CA 1
ATOM 1456 C C . THR A 1 186 ? 4.016 6.473 4.348 1 97.5 186 THR A C 1
ATOM 1458 O O . THR A 1 186 ? 4.285 7.633 4.035 1 97.5 186 THR A O 1
ATOM 1461 N N . ARG A 1 187 ? 3.361 5.68 3.59 1 98.12 187 ARG A N 1
ATOM 1462 C CA . ARG A 1 187 ? 2.754 6.172 2.357 1 98.12 187 ARG A CA 1
ATOM 1463 C C . ARG A 1 187 ? 1.239 6.273 2.498 1 98.12 187 ARG A C 1
ATOM 1465 O O . ARG A 1 187 ? 0.575 5.297 2.848 1 98.12 187 ARG A O 1
ATOM 1472 N N . LEU A 1 188 ? 0.681 7.43 2.199 1 98.25 188 LEU A N 1
ATOM 1473 C CA . LEU A 1 188 ? -0.755 7.68 2.264 1 98.25 188 LEU A CA 1
ATOM 1474 C C . LEU A 1 188 ? -1.287 8.141 0.912 1 98.25 188 LEU A C 1
ATOM 1476 O O . LEU A 1 188 ? -0.63 8.922 0.214 1 98.25 188 LEU A O 1
ATOM 1480 N N . THR A 1 189 ? -2.396 7.645 0.559 1 98.19 189 THR A N 1
ATOM 1481 C CA . THR A 1 189 ? -3.088 8.062 -0.655 1 98.19 189 THR A CA 1
ATOM 1482 C C . THR A 1 189 ? -4.496 8.555 -0.334 1 98.19 189 THR A C 1
ATOM 1484 O O . THR A 1 189 ? -5.199 7.953 0.483 1 98.19 189 THR A O 1
ATOM 1487 N N . MET A 1 190 ? -4.895 9.672 -0.953 1 97.31 190 MET A N 1
ATOM 1488 C CA . MET A 1 190 ? -6.23 10.242 -0.832 1 97.31 190 MET A CA 1
ATOM 1489 C C . MET A 1 190 ? -7.105 9.836 -2.014 1 97.31 190 MET A C 1
ATOM 1491 O O . MET A 1 190 ? -7.012 10.43 -3.092 1 97.31 190 MET A O 1
ATOM 1495 N N . VAL A 1 191 ? -7.945 8.914 -1.782 1 96.88 191 VAL A N 1
ATOM 1496 C CA . VAL A 1 191 ? -8.836 8.453 -2.84 1 96.88 191 VAL A CA 1
ATOM 1497 C C . VAL A 1 191 ? -10.07 9.344 -2.9 1 96.88 191 VAL A C 1
ATOM 1499 O O . VAL A 1 191 ? -10.953 9.258 -2.041 1 96.88 191 VAL A O 1
ATOM 1502 N N . LEU A 1 192 ? -10.117 10.148 -3.934 1 93.75 192 LEU A N 1
ATOM 1503 C CA . LEU A 1 192 ? -11.211 11.102 -4.078 1 93.75 192 LEU A CA 1
ATOM 1504 C C . LEU A 1 192 ? -12.477 10.406 -4.59 1 93.75 192 LEU A C 1
ATOM 1506 O O . LEU A 1 192 ? -12.445 9.758 -5.637 1 93.75 192 LEU A O 1
ATOM 1510 N N . ARG A 1 193 ? -13.5 10.539 -3.83 1 89.12 193 ARG A N 1
ATOM 1511 C CA . ARG A 1 193 ? -14.758 9.891 -4.176 1 89.12 193 ARG A CA 1
ATOM 1512 C C . ARG A 1 193 ? -15.594 10.773 -5.098 1 89.12 193 ARG A C 1
ATOM 1514 O O . ARG A 1 193 ? -15.625 12 -4.941 1 89.12 193 ARG A O 1
ATOM 1521 N N . ASP A 1 194 ? -15.977 10.141 -6.211 1 75.69 194 ASP A N 1
ATOM 1522 C CA . ASP A 1 194 ? -16.891 10.844 -7.102 1 75.69 194 ASP A CA 1
ATOM 1523 C C . ASP A 1 194 ? -18.281 10.984 -6.469 1 75.69 194 ASP A C 1
ATOM 1525 O O . ASP A 1 194 ? -18.906 9.984 -6.121 1 75.69 194 ASP A O 1
ATOM 1529 N N . PRO A 1 195 ? -18.625 12.242 -6.141 1 61.69 195 PRO A N 1
ATOM 1530 C CA . PRO A 1 195 ? -19.953 12.398 -5.535 1 61.69 195 PRO A CA 1
ATOM 1531 C C . PRO A 1 195 ? -21.047 11.719 -6.344 1 61.69 195 PRO A C 1
ATOM 1533 O O . PRO A 1 195 ? -22.094 11.375 -5.797 1 61.69 195 PRO A O 1
ATOM 1536 N N . ARG A 1 196 ? -20.844 11.656 -7.668 1 60.34 196 ARG A N 1
ATOM 1537 C CA . ARG A 1 196 ? -21.891 11.102 -8.531 1 60.34 196 ARG A CA 1
ATOM 1538 C C . ARG A 1 196 ? -21.844 9.578 -8.539 1 60.34 196 ARG A C 1
ATOM 1540 O O . ARG A 1 196 ? -22.75 8.93 -9.047 1 60.34 196 ARG A O 1
ATOM 1547 N N . ARG A 1 197 ? -20.766 9.016 -8.203 1 57.44 197 ARG A N 1
ATOM 1548 C CA . ARG A 1 197 ? -20.641 7.57 -8.359 1 57.44 197 ARG A CA 1
ATOM 1549 C C . ARG A 1 197 ? -21.094 6.848 -7.094 1 57.44 197 ARG A C 1
ATOM 1551 O O . ARG A 1 197 ? -20.516 7.047 -6.023 1 57.44 197 ARG A O 1
ATOM 1558 N N . PRO A 1 198 ? -22.281 6.434 -7.172 1 50.44 198 PRO A N 1
ATOM 1559 C CA . PRO A 1 198 ? -22.641 5.578 -6.039 1 50.44 198 PRO A CA 1
ATOM 1560 C C . PRO A 1 198 ? -21.594 4.508 -5.754 1 50.44 198 PRO A C 1
ATOM 1562 O O . PRO A 1 198 ? -20.812 4.141 -6.641 1 50.44 198 PRO A O 1
ATOM 1565 N N . ALA A 1 199 ? -21.234 4.293 -4.508 1 47.34 199 ALA A N 1
ATOM 1566 C CA . ALA A 1 199 ? -20.344 3.189 -4.129 1 47.34 199 ALA A CA 1
ATOM 1567 C C . ALA A 1 199 ? -20.609 1.964 -5 1 47.34 199 ALA A C 1
ATOM 1569 O O . ALA A 1 199 ? -21.734 1.483 -5.094 1 47.34 199 ALA A O 1
ATOM 1570 N N . ALA A 1 200 ? -19.984 1.776 -6.02 1 42.03 200 ALA A N 1
ATOM 1571 C CA . ALA A 1 200 ? -20.203 0.628 -6.895 1 42.03 200 ALA A CA 1
ATOM 1572 C C . ALA A 1 200 ? -20.062 -0.683 -6.125 1 42.03 200 ALA A C 1
ATOM 1574 O O . ALA A 1 200 ? -19.203 -0.812 -5.254 1 42.03 200 ALA A O 1
ATOM 1575 N N . VAL A 1 201 ? -21.109 -1.297 -5.898 1 38.88 201 VAL A N 1
ATOM 1576 C CA . VAL A 1 201 ? -21.125 -2.662 -5.383 1 38.88 201 VAL A CA 1
ATOM 1577 C C . VAL A 1 201 ? -20.141 -3.52 -6.168 1 38.88 201 VAL A C 1
ATOM 1579 O O . VAL A 1 201 ? -20.125 -3.49 -7.398 1 38.88 201 VAL A O 1
ATOM 1582 N N . THR A 1 202 ? -18.938 -3.652 -5.652 1 38.47 202 THR A N 1
ATOM 1583 C CA . THR A 1 202 ? -17.938 -4.539 -6.25 1 38.47 202 THR A CA 1
ATOM 1584 C C . THR A 1 202 ? -18.609 -5.75 -6.891 1 38.47 202 THR A C 1
ATOM 1586 O O . THR A 1 202 ? -19.359 -6.473 -6.23 1 38.47 202 THR A O 1
ATOM 1589 N N . ARG A 1 203 ? -18.891 -5.699 -8.078 1 37.28 203 ARG A N 1
ATOM 1590 C CA . ARG A 1 203 ? -19.406 -6.879 -8.773 1 37.28 203 ARG A CA 1
ATOM 1591 C C . ARG A 1 203 ? -18.453 -8.055 -8.625 1 37.28 203 ARG A C 1
ATOM 1593 O O . ARG A 1 203 ? -17.266 -7.949 -8.961 1 37.28 203 ARG A O 1
ATOM 1600 N N . ARG A 1 204 ? -18.812 -8.953 -7.812 1 38.97 204 ARG A N 1
ATOM 1601 C CA . ARG A 1 204 ? -18.203 -10.273 -7.914 1 38.97 204 ARG A CA 1
ATOM 1602 C C . ARG A 1 204 ? -18.109 -10.719 -9.367 1 38.97 204 ARG A C 1
ATOM 1604 O O . ARG A 1 204 ? -19.062 -10.555 -10.141 1 38.97 204 ARG A O 1
ATOM 1611 N N . PRO A 1 205 ? -16.938 -10.852 -9.867 1 35.53 205 PRO A N 1
ATOM 1612 C CA . PRO A 1 205 ? -17.031 -11.406 -11.219 1 35.53 205 PRO A CA 1
ATOM 1613 C C . PRO A 1 205 ? -18.125 -12.469 -11.344 1 35.53 205 PRO A C 1
ATOM 1615 O O . PRO A 1 205 ? -18.266 -13.32 -10.453 1 35.53 205 PRO A O 1
ATOM 1618 N N . ARG A 1 206 ? -19.234 -12.211 -11.992 1 35.03 206 ARG A N 1
ATOM 1619 C CA . ARG A 1 206 ? -20.25 -13.227 -12.266 1 35.03 206 ARG A CA 1
ATOM 1620 C C . ARG A 1 206 ? -19.609 -14.531 -12.727 1 35.03 206 ARG A C 1
ATOM 1622 O O . ARG A 1 206 ? -18.859 -14.555 -13.703 1 35.03 206 ARG A O 1
ATOM 1629 N N . ARG A 1 207 ? -19.406 -15.469 -11.836 1 34.59 207 ARG A N 1
ATOM 1630 C CA . ARG A 1 207 ? -19.156 -16.828 -12.297 1 34.59 207 ARG A CA 1
ATOM 1631 C C . ARG A 1 207 ? -19.969 -17.141 -13.539 1 34.59 207 ARG A C 1
ATOM 1633 O O . ARG A 1 207 ? -21.172 -16.859 -13.594 1 34.59 207 ARG A O 1
ATOM 1640 N N . PRO A 1 208 ? -19.375 -17.156 -14.664 1 33.12 208 PRO A N 1
ATOM 1641 C CA . PRO A 1 208 ? -20.297 -17.594 -15.727 1 33.12 208 PRO A CA 1
ATOM 1642 C C . PRO A 1 208 ? -21.25 -18.688 -15.266 1 33.12 208 PRO A C 1
ATOM 1644 O O . PRO A 1 208 ? -20.891 -19.531 -14.438 1 33.12 208 PRO A O 1
ATOM 1647 N N . ARG A 1 209 ? -22.594 -18.344 -15.188 1 36.84 209 ARG A N 1
ATOM 1648 C CA . ARG A 1 209 ? -23.625 -19.359 -15 1 36.84 209 ARG A CA 1
ATOM 1649 C C . ARG A 1 209 ? -23.297 -20.641 -15.766 1 36.84 209 ARG A C 1
ATOM 1651 O O . ARG A 1 209 ? -23.078 -20.594 -16.984 1 36.84 209 ARG A O 1
ATOM 1658 N N . GLY A 1 210 ? -22.391 -21.5 -15.172 1 29.25 210 GLY A N 1
ATOM 1659 C CA . GLY A 1 210 ? -22.188 -22.828 -15.727 1 29.25 210 GLY A CA 1
ATOM 1660 C C . GLY A 1 210 ? -23.406 -23.375 -16.438 1 29.25 210 GLY A C 1
ATOM 1661 O O . GLY A 1 210 ? -24.531 -23.125 -16.031 1 29.25 210 GLY A O 1
ATOM 1662 N N . ALA A 1 211 ? -23.422 -23.453 -17.797 1 36.56 211 ALA A N 1
ATOM 1663 C CA . ALA A 1 211 ? -24.359 -24.219 -18.625 1 36.56 211 ALA A CA 1
ATOM 1664 C C . ALA A 1 211 ? -24.797 -25.5 -17.922 1 36.56 211 ALA A C 1
ATOM 1666 O O . ALA A 1 211 ? -23.969 -26.391 -17.672 1 36.56 211 ALA A O 1
ATOM 1667 N N . GLY A 1 212 ? -25.688 -25.406 -16.922 1 34.06 212 GLY A N 1
ATOM 1668 C CA . GLY A 1 212 ? -26.359 -26.594 -16.422 1 34.06 212 GLY A CA 1
ATOM 1669 C C . GLY A 1 212 ? -26.781 -27.547 -17.516 1 34.06 212 GLY A C 1
ATOM 1670 O O . GLY A 1 212 ? -27.562 -27.188 -18.391 1 34.06 212 GLY A O 1
ATOM 1671 N N . ALA A 1 213 ? -25.859 -28.406 -17.938 1 35.44 213 ALA A N 1
ATOM 1672 C CA . ALA A 1 213 ? -26.203 -29.562 -18.766 1 35.44 213 ALA A CA 1
ATOM 1673 C C . ALA A 1 213 ? -27.453 -30.25 -18.266 1 35.44 213 ALA A C 1
ATOM 1675 O O . ALA A 1 213 ? -27.484 -30.781 -17.156 1 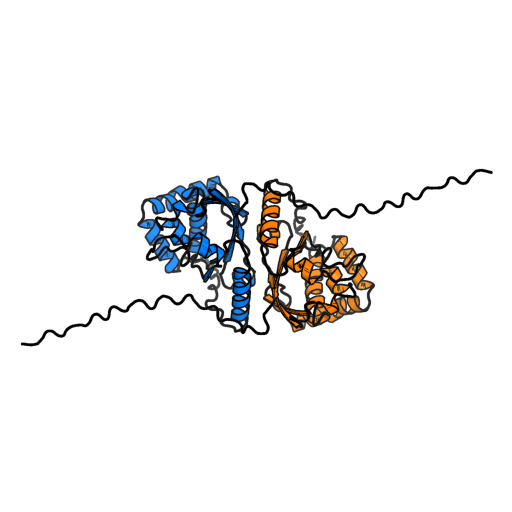35.44 213 ALA A O 1
ATOM 1676 N N . HIS A 1 214 ? -28.656 -29.688 -18.516 1 37.06 214 HIS A N 1
ATOM 1677 C CA . HIS A 1 214 ? -29.922 -30.391 -18.344 1 37.06 214 HIS A CA 1
ATOM 1678 C C . HIS A 1 214 ? -29.844 -31.812 -18.906 1 37.06 214 HIS A C 1
ATOM 1680 O O . HIS A 1 214 ? -29.672 -32 -20.109 1 37.06 214 HIS A O 1
ATOM 1686 N N . LEU A 1 215 ? -29.172 -32.719 -18.203 1 33.56 215 LEU A N 1
ATOM 1687 C CA . LEU A 1 215 ? -29.25 -34.156 -18.547 1 33.56 215 LEU A CA 1
ATOM 1688 C C . LEU A 1 215 ? -30.7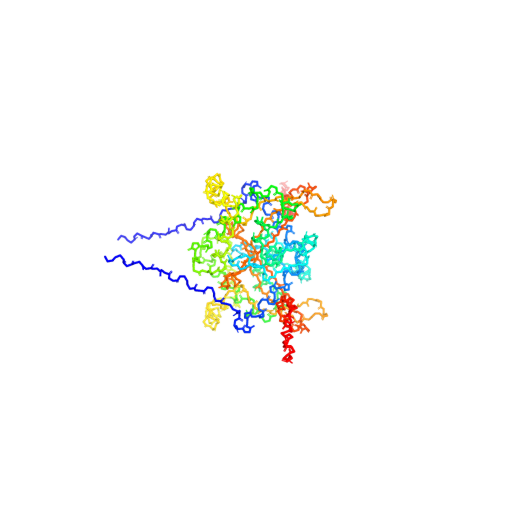03 -34.594 -18.625 1 33.56 215 LEU A C 1
ATOM 1690 O O . LEU A 1 215 ? -31.453 -34.5 -17.656 1 33.56 215 LEU A O 1
ATOM 1694 N N . SER A 1 216 ? -31.359 -34.312 -19.719 1 36.28 216 SER A N 1
ATOM 1695 C CA . SER A 1 216 ? -32.688 -34.844 -20.047 1 36.28 216 SER A CA 1
ATOM 1696 C C . SER A 1 216 ? -32.688 -36.344 -19.938 1 36.28 216 SER A C 1
ATOM 1698 O O . SER A 1 216 ? -31.906 -37.031 -20.578 1 36.28 216 SER A O 1
ATOM 1700 N N . VAL A 1 217 ? -33.031 -36.875 -18.75 1 34.97 217 VAL A N 1
ATOM 1701 C CA . VAL A 1 217 ? -33.344 -38.281 -18.531 1 34.97 217 VAL A CA 1
ATOM 1702 C C . VAL A 1 217 ? -34.438 -38.75 -19.516 1 34.97 217 VAL A C 1
ATOM 1704 O O . VAL A 1 217 ? -35.531 -38.188 -19.516 1 34.97 217 VAL A O 1
ATOM 1707 N N . VAL A 1 218 ? -34.125 -39 -20.75 1 34.41 218 VAL A N 1
ATOM 1708 C CA . VAL A 1 218 ? -35.031 -39.625 -21.688 1 34.41 218 VAL A CA 1
ATOM 1709 C C . VAL A 1 218 ? -35.625 -40.906 -21.094 1 34.41 218 VAL A C 1
ATOM 1711 O O . VAL A 1 218 ? -34.875 -41.812 -20.703 1 34.41 218 VAL A O 1
ATOM 1714 N N . ALA A 1 219 ? -36.75 -40.812 -20.438 1 37.78 219 ALA A N 1
ATOM 1715 C CA . ALA A 1 219 ? -37.562 -41.938 -19.969 1 37.78 219 ALA A CA 1
ATOM 1716 C C . ALA A 1 219 ? -37.594 -43.062 -21 1 37.78 219 ALA A C 1
ATOM 1718 O O . ALA A 1 219 ? -37.844 -42.812 -22.188 1 37.78 219 ALA A O 1
ATOM 1719 N N . ALA A 1 220 ? -36.875 -44.125 -20.734 1 41.5 220 ALA A N 1
ATOM 1720 C CA . ALA A 1 220 ? -36.938 -45.375 -21.5 1 41.5 220 ALA A CA 1
ATOM 1721 C C . ALA A 1 220 ? -38.375 -45.656 -21.938 1 41.5 220 ALA A C 1
ATOM 1723 O O . ALA A 1 220 ? -39.312 -45.594 -21.141 1 41.5 220 ALA A O 1
ATOM 1724 N N . ALA A 1 221 ? -38.688 -45.375 -23.094 1 39.53 221 ALA A N 1
ATOM 1725 C CA . ALA A 1 221 ? -39.938 -45.812 -23.719 1 39.53 221 ALA A CA 1
ATOM 1726 C C . ALA A 1 221 ? -40.281 -47.25 -23.297 1 39.53 221 ALA A C 1
ATOM 1728 O O . ALA A 1 221 ? -39.469 -48.156 -23.438 1 39.53 221 ALA A O 1
ATOM 1729 N N . GLU A 1 222 ? -40.969 -47.469 -22.156 1 36.09 222 GLU A N 1
ATOM 1730 C CA . GLU A 1 222 ? -41.594 -48.75 -21.938 1 36.09 222 GLU A CA 1
ATOM 1731 C C . GLU A 1 222 ? -42.219 -49.281 -23.234 1 36.09 222 GLU A C 1
ATOM 1733 O O . GLU A 1 222 ? -43.031 -48.594 -23.875 1 36.09 222 GLU A O 1
ATOM 1738 N N . ASP A 1 223 ? -41.438 -50 -24.047 1 30.31 223 ASP A N 1
ATOM 1739 C CA . ASP A 1 223 ? -42.219 -51 -24.797 1 30.31 223 ASP A CA 1
ATOM 1740 C C . ASP A 1 223 ? -42.969 -51.938 -23.844 1 30.31 223 ASP A C 1
ATOM 1742 O O . ASP A 1 223 ? -42.438 -52.375 -22.812 1 30.31 223 ASP A O 1
ATOM 1746 N N . MET B 1 1 ? -0.763 -33.375 31.734 1 27.69 1 MET B N 1
ATOM 1747 C CA . MET B 1 1 ? -1.97 -32.656 31.312 1 27.69 1 MET B CA 1
ATOM 1748 C C . MET B 1 1 ? -1.621 -31.453 30.453 1 27.69 1 MET B C 1
ATOM 1750 O O . MET B 1 1 ? -1.308 -30.375 30.969 1 27.69 1 MET B O 1
ATOM 1754 N N . ALA B 1 2 ? -0.995 -31.734 29.266 1 32.84 2 ALA B N 1
ATOM 1755 C CA . ALA B 1 2 ? -0.422 -30.797 28.312 1 32.84 2 ALA B CA 1
ATOM 1756 C C . ALA B 1 2 ? -1.492 -29.859 27.75 1 32.84 2 ALA B C 1
ATOM 1758 O O . ALA B 1 2 ? -2.402 -30.297 27.047 1 32.84 2 ALA B O 1
ATOM 1759 N N . HIS B 1 3 ? -1.945 -28.766 28.484 1 29.92 3 HIS B N 1
ATOM 1760 C CA . HIS B 1 3 ? -2.84 -27.688 28.094 1 29.92 3 HIS B CA 1
ATOM 1761 C C . HIS B 1 3 ? -2.402 -27.062 26.766 1 29.92 3 HIS B C 1
ATOM 1763 O O . HIS B 1 3 ? -1.364 -26.406 26.703 1 29.92 3 HIS B O 1
ATOM 1769 N N . GLN B 1 4 ? -2.555 -27.781 25.641 1 26.38 4 GLN B N 1
ATOM 1770 C CA . GLN B 1 4 ? -2.277 -27.234 24.312 1 26.38 4 GLN B CA 1
ATOM 1771 C C . GLN B 1 4 ? -3.133 -26 24.047 1 26.38 4 GLN B C 1
ATOM 1773 O O . GLN B 1 4 ? -4.352 -26.109 23.891 1 26.38 4 GLN B O 1
ATOM 1778 N N . ALA B 1 5 ? -2.848 -24.859 24.688 1 34.41 5 ALA B N 1
ATOM 1779 C CA . ALA B 1 5 ? -3.443 -23.562 24.344 1 34.41 5 ALA B CA 1
ATOM 1780 C C . ALA B 1 5 ? -3.463 -23.375 22.828 1 34.41 5 ALA B C 1
ATOM 1782 O O . ALA B 1 5 ? -2.449 -23.016 22.219 1 34.41 5 ALA B O 1
ATOM 1783 N N . GLY B 1 6 ? -4.043 -24.25 22 1 30.16 6 GLY B N 1
ATOM 1784 C CA . GLY B 1 6 ? -4.25 -24 20.578 1 30.16 6 GLY B CA 1
ATOM 1785 C C . GLY B 1 6 ? -4.891 -22.656 20.297 1 30.16 6 GLY B C 1
ATOM 1786 O O . GLY B 1 6 ? -6.06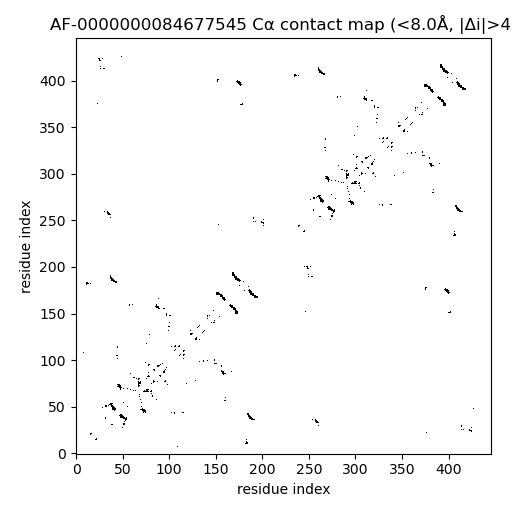6 -22.453 20.609 1 30.16 6 GLY B O 1
ATOM 1787 N N . GLY B 1 7 ? -4.203 -21.625 20.531 1 33.66 7 GLY B N 1
ATOM 1788 C CA . GLY B 1 7 ? -4.754 -20.312 20.25 1 33.66 7 GLY B CA 1
ATOM 1789 C C . GLY B 1 7 ? -5.484 -20.25 18.922 1 33.66 7 GLY B C 1
ATOM 1790 O O . GLY B 1 7 ? -4.938 -20.641 17.875 1 33.66 7 GLY B O 1
ATOM 1791 N N . ARG B 1 8 ? -6.746 -20.578 18.859 1 33.31 8 ARG B N 1
ATOM 1792 C CA . ARG B 1 8 ? -7.668 -20.375 17.75 1 33.31 8 ARG B CA 1
ATOM 1793 C C . ARG B 1 8 ? -7.414 -19.047 17.047 1 33.31 8 ARG B C 1
ATOM 1795 O O . ARG B 1 8 ? -7.578 -17.984 17.641 1 33.31 8 ARG B O 1
ATOM 1802 N N . TRP B 1 9 ? -6.449 -19.062 16.203 1 33.31 9 TRP B N 1
ATOM 1803 C CA . TRP B 1 9 ? -6.348 -17.844 15.398 1 33.31 9 TRP B CA 1
ATOM 1804 C C . TRP B 1 9 ? -7.711 -17.453 14.844 1 33.31 9 TRP B C 1
ATOM 1806 O O . TRP B 1 9 ? -8.438 -18.281 14.305 1 33.31 9 TRP B O 1
ATOM 1816 N N . PRO B 1 10 ? -8.336 -16.5 15.375 1 38.81 10 PRO B N 1
ATOM 1817 C CA . PRO B 1 10 ? -9.656 -16.125 14.883 1 38.81 10 PRO B CA 1
ATOM 1818 C C . PRO B 1 10 ? -9.773 -16.219 13.367 1 38.81 10 PRO B C 1
ATOM 1820 O O . PRO B 1 10 ? -8.773 -16.062 12.656 1 38.81 10 PRO B O 1
ATOM 1823 N N . ALA B 1 11 ? -10.594 -17.031 12.75 1 36.97 11 ALA B N 1
ATOM 1824 C CA . ALA B 1 11 ? -10.969 -17.203 11.344 1 36.97 11 ALA B CA 1
ATOM 1825 C C . ALA B 1 11 ? -11.062 -15.859 10.633 1 36.97 11 ALA B C 1
ATOM 1827 O O . ALA B 1 11 ? -11.547 -14.883 11.211 1 36.97 11 ALA B O 1
ATOM 1828 N N . PRO B 1 12 ? -10.148 -15.586 9.586 1 40.84 12 PRO B N 1
ATOM 1829 C CA . PRO B 1 12 ? -10.289 -14.336 8.828 1 40.84 12 PRO B CA 1
ATOM 1830 C C . PRO B 1 12 ? -11.75 -13.969 8.562 1 40.84 12 PRO B C 1
ATOM 1832 O O . PRO B 1 12 ? -12.57 -14.852 8.305 1 40.84 12 PRO B O 1
ATOM 1835 N N . ARG B 1 13 ? -12.289 -13.039 9.164 1 41.59 13 ARG B N 1
ATOM 1836 C CA . ARG B 1 13 ? -13.656 -12.562 8.969 1 41.59 13 ARG B CA 1
ATOM 1837 C C . ARG B 1 13 ? -14.023 -12.555 7.484 1 41.59 13 ARG B C 1
ATOM 1839 O O . ARG B 1 13 ? -13.242 -12.094 6.652 1 41.59 13 ARG B O 1
ATOM 1846 N N . SER B 1 14 ? -14.922 -13.438 6.934 1 45.78 14 SER B N 1
ATOM 1847 C CA . SER B 1 14 ? -15.508 -13.602 5.605 1 45.78 14 SER B CA 1
ATOM 1848 C C . SER B 1 14 ? -15.695 -12.25 4.918 1 45.78 14 SER B C 1
ATOM 1850 O O . SER B 1 14 ? -15.367 -11.211 5.484 1 45.78 14 SER B O 1
ATOM 1852 N N . VAL B 1 15 ? -16.969 -12.031 4.316 1 49.31 15 VAL B N 1
ATOM 1853 C CA . VAL B 1 15 ? -17.562 -11.016 3.447 1 49.31 15 VAL B CA 1
ATOM 1854 C C . VAL B 1 15 ? -17.703 -9.703 4.207 1 49.31 15 VAL B C 1
ATOM 1856 O O . VAL B 1 15 ? -18.188 -9.688 5.344 1 49.31 15 VAL B O 1
ATOM 1859 N N . PRO B 1 16 ? -16.938 -8.734 3.773 1 56.25 16 PRO B N 1
ATOM 1860 C CA . PRO B 1 16 ? -17.172 -7.438 4.41 1 56.25 16 PRO B CA 1
ATOM 1861 C C . PRO B 1 16 ? -18.641 -7.211 4.777 1 56.25 16 PRO B C 1
ATOM 1863 O O . PRO B 1 16 ? -19.5 -7.18 3.898 1 56.25 16 PRO B O 1
ATOM 1866 N N . GLU B 1 17 ? -19.047 -7.531 5.984 1 64.38 17 GLU B N 1
ATOM 1867 C CA . GLU B 1 17 ? -20.438 -7.551 6.41 1 64.38 17 GLU B CA 1
ATOM 1868 C C . GLU B 1 17 ? -20.984 -6.137 6.57 1 64.38 17 GLU B C 1
ATOM 1870 O O . GLU B 1 17 ? -22.156 -5.875 6.266 1 64.38 17 GLU B O 1
ATOM 1875 N N . SER B 1 18 ? -20.125 -5.156 6.844 1 77.38 18 SER B N 1
ATOM 1876 C CA . SER B 1 18 ? -20.719 -3.854 7.137 1 77.38 18 SER B CA 1
ATOM 1877 C C . SER B 1 18 ? -20.688 -2.945 5.914 1 77.38 18 SER B C 1
ATOM 1879 O O . SER B 1 18 ? -19.922 -3.18 4.977 1 77.38 18 SER B O 1
ATOM 1881 N N . ARG B 1 19 ? -21.594 -2.133 5.805 1 81.88 19 ARG B N 1
ATOM 1882 C CA . ARG B 1 19 ? -21.641 -1.12 4.754 1 81.88 19 ARG B CA 1
ATOM 1883 C C . ARG B 1 19 ? -20.328 -0.365 4.66 1 81.88 19 ARG B C 1
ATOM 1885 O O . ARG B 1 19 ? -19.859 -0.039 3.564 1 81.88 19 ARG B O 1
ATOM 1892 N N . GLU B 1 20 ? -19.641 -0.226 5.793 1 82.56 20 GLU B N 1
ATOM 1893 C CA . GLU B 1 20 ? -18.375 0.499 5.832 1 82.56 20 GLU B CA 1
ATOM 1894 C C . GLU B 1 20 ? -17.25 -0.323 5.203 1 82.56 20 GLU B C 1
ATOM 1896 O O . GLU B 1 20 ? -16.391 0.222 4.508 1 82.56 20 GLU B O 1
ATOM 1901 N N . ASP B 1 21 ? -17.344 -1.572 5.434 1 83.06 21 ASP B N 1
ATOM 1902 C CA . ASP B 1 21 ? -16.359 -2.459 4.828 1 83.06 21 ASP B CA 1
ATOM 1903 C C . ASP B 1 21 ? -16.5 -2.486 3.309 1 83.06 21 ASP B C 1
ATOM 1905 O O . ASP B 1 21 ? -15.508 -2.461 2.582 1 83.06 21 ASP B O 1
ATOM 1909 N N . GLN B 1 22 ? -17.719 -2.486 2.908 1 86.69 22 GLN B N 1
ATOM 1910 C CA . GLN B 1 22 ? -17.984 -2.512 1.476 1 86.69 22 GLN B CA 1
ATOM 1911 C C . GLN B 1 22 ? -17.547 -1.214 0.808 1 86.69 22 GLN B C 1
ATOM 1913 O O . GLN B 1 22 ? -16.953 -1.236 -0.277 1 86.69 22 GLN B O 1
ATOM 1918 N N . ALA B 1 23 ? -17.859 -0.118 1.455 1 89.5 23 ALA B N 1
ATOM 1919 C CA . ALA B 1 23 ? -17.438 1.174 0.926 1 89.5 23 ALA B CA 1
ATOM 1920 C C . ALA B 1 23 ? -15.914 1.25 0.838 1 89.5 23 ALA B C 1
ATOM 1922 O O . ALA B 1 23 ? -15.367 1.769 -0.138 1 89.5 23 ALA B O 1
ATOM 1923 N N . TYR B 1 24 ? -15.273 0.732 1.799 1 92.69 24 TYR B N 1
ATOM 1924 C CA . TYR B 1 24 ? -13.812 0.72 1.801 1 92.69 24 TYR B CA 1
ATOM 1925 C C . TYR B 1 24 ? -13.273 -0.106 0.641 1 92.69 24 TYR B C 1
ATOM 1927 O O . TYR B 1 24 ? -12.352 0.322 -0.059 1 92.69 24 TYR B O 1
ATOM 1935 N N . LEU B 1 25 ? -13.859 -1.269 0.441 1 92 25 LEU B N 1
ATOM 1936 C CA . LEU B 1 25 ? -13.422 -2.148 -0.635 1 92 25 LEU B CA 1
ATOM 1937 C C . LEU B 1 25 ? -13.633 -1.491 -1.995 1 92 25 LEU B C 1
ATOM 1939 O O . LEU B 1 25 ? -12.797 -1.634 -2.893 1 92 25 LEU B O 1
ATOM 1943 N N . GLN B 1 26 ? -14.688 -0.795 -2.084 1 92.5 26 GLN B N 1
ATOM 1944 C CA . GLN B 1 26 ? -14.953 -0.072 -3.322 1 92.5 26 GLN B CA 1
ATOM 1945 C C . GLN B 1 26 ? -13.898 1.003 -3.568 1 92.5 26 GLN B C 1
ATOM 1947 O O . GLN B 1 26 ? -13.43 1.176 -4.695 1 92.5 26 GLN B O 1
ATOM 1952 N N . ASP B 1 27 ? -13.562 1.729 -2.562 1 94.25 27 ASP B N 1
ATOM 1953 C CA . ASP B 1 27 ? -12.516 2.74 -2.684 1 94.25 27 ASP B CA 1
ATOM 1954 C C . ASP B 1 27 ? -11.172 2.102 -3.014 1 94.25 27 ASP B C 1
ATOM 1956 O O . ASP B 1 27 ? -10.383 2.658 -3.785 1 94.25 27 ASP B O 1
ATOM 1960 N N . CYS B 1 28 ? -10.914 0.946 -2.455 1 94.06 28 CYS B N 1
ATOM 1961 C CA . CYS B 1 28 ? -9.695 0.213 -2.768 1 94.06 28 CYS B CA 1
ATOM 1962 C C . CYS B 1 28 ? -9.672 -0.212 -4.23 1 94.06 28 CYS B C 1
ATOM 1964 O O . CYS B 1 28 ? -8.625 -0.148 -4.883 1 94.06 28 CYS B O 1
ATOM 1966 N N . ALA B 1 29 ? -10.812 -0.664 -4.695 1 94.75 29 ALA B N 1
ATOM 1967 C CA . ALA B 1 29 ? -10.922 -1.037 -6.105 1 94.75 29 ALA B CA 1
ATOM 1968 C C . ALA B 1 29 ? -10.672 0.166 -7.012 1 94.75 29 ALA B C 1
ATOM 1970 O O . ALA B 1 29 ? -9.969 0.059 -8.016 1 94.75 29 ALA B O 1
ATOM 1971 N N . THR B 1 30 ? -11.25 1.292 -6.625 1 95.31 30 THR B N 1
ATOM 1972 C CA . THR B 1 30 ? -11.039 2.529 -7.371 1 95.31 30 THR B CA 1
ATOM 1973 C C . THR B 1 30 ? -9.562 2.896 -7.402 1 95.31 30 THR B C 1
ATOM 1975 O O . THR B 1 30 ? -9.031 3.273 -8.445 1 95.31 30 THR B O 1
ATOM 1978 N N . LEU B 1 31 ? -8.938 2.777 -6.293 1 96.62 31 LEU B N 1
ATOM 1979 C CA . LEU B 1 31 ? -7.508 3.055 -6.191 1 96.62 31 LEU B CA 1
ATOM 1980 C C . LEU B 1 31 ? -6.699 2.088 -7.051 1 96.62 31 LEU B C 1
ATOM 1982 O O . LEU B 1 31 ? -5.797 2.504 -7.777 1 96.62 31 LEU B O 1
ATOM 1986 N N . LEU B 1 32 ? -7.031 0.836 -6.965 1 96.31 32 LEU B N 1
ATOM 1987 C CA . LEU B 1 32 ? -6.359 -0.192 -7.75 1 96.31 32 LEU B CA 1
ATOM 1988 C C . LEU B 1 32 ? -6.441 0.121 -9.242 1 96.31 32 LEU B C 1
ATOM 1990 O O . LEU B 1 32 ? -5.441 0.035 -9.953 1 96.31 32 LEU B O 1
ATOM 1994 N N . ASP B 1 33 ? -7.57 0.558 -9.695 1 95 33 ASP B N 1
ATOM 1995 C CA . ASP B 1 33 ? -7.805 0.853 -11.109 1 95 33 ASP B CA 1
ATOM 1996 C C . ASP B 1 33 ? -7.008 2.076 -11.555 1 95 33 ASP B C 1
ATOM 1998 O O . ASP B 1 33 ? -6.75 2.26 -12.742 1 95 33 ASP B O 1
ATOM 2002 N N . ALA B 1 34 ? -6.598 2.848 -10.602 1 93.75 34 ALA B N 1
ATOM 2003 C CA . ALA B 1 34 ? -5.902 4.094 -10.906 1 93.75 34 ALA B CA 1
ATOM 2004 C C . ALA B 1 34 ? -4.395 3.879 -10.984 1 93.75 34 ALA B C 1
ATOM 2006 O O . ALA B 1 34 ? -3.643 4.801 -11.312 1 93.75 34 ALA B O 1
ATOM 2007 N N . VAL B 1 35 ? -3.947 2.729 -10.727 1 95.56 35 VAL B N 1
ATOM 2008 C CA . VAL B 1 35 ? -2.521 2.42 -10.758 1 95.56 35 VAL B CA 1
ATOM 2009 C C . VAL B 1 35 ? -2.131 1.919 -12.148 1 95.56 35 VAL B C 1
ATOM 2011 O O . VAL B 1 35 ? -2.746 0.988 -12.672 1 95.56 35 VAL B O 1
ATOM 2014 N N . ALA B 1 36 ? -1.098 2.459 -12.688 1 95.25 36 ALA B N 1
ATOM 2015 C CA . ALA B 1 36 ? -0.703 2.162 -14.062 1 95.25 36 ALA B CA 1
ATOM 2016 C C . ALA B 1 36 ? 0.081 0.855 -14.133 1 95.25 36 ALA B C 1
ATOM 2018 O O . ALA B 1 36 ? 0.282 0.307 -15.219 1 95.25 36 ALA B O 1
ATOM 2019 N N . PHE B 1 37 ? 0.518 0.322 -13.078 1 96.5 37 PHE B N 1
ATOM 2020 C CA . PHE B 1 37 ? 1.259 -0.933 -13.023 1 96.5 37 PHE B CA 1
ATOM 2021 C C . PHE B 1 37 ? 0.331 -2.096 -12.695 1 96.5 37 PHE B C 1
ATOM 2023 O O . PHE B 1 37 ? -0.675 -1.92 -12.008 1 96.5 37 PHE B O 1
ATOM 2030 N N . PRO B 1 38 ? 0.679 -3.301 -13.195 1 96.75 38 PRO B N 1
ATOM 2031 C CA . PRO B 1 38 ? -0.14 -4.461 -12.844 1 96.75 38 PRO B CA 1
ATOM 2032 C C . PRO B 1 38 ? -0.273 -4.652 -11.328 1 96.75 38 PRO B C 1
ATOM 2034 O O . PRO B 1 38 ? 0.735 -4.727 -10.625 1 96.75 38 PRO B O 1
ATOM 2037 N N . SER B 1 39 ? -1.467 -4.684 -10.875 1 98.12 39 SER B N 1
ATOM 2038 C CA . SER B 1 39 ? -1.777 -4.809 -9.453 1 98.12 39 SER B CA 1
ATOM 2039 C C . SER B 1 39 ? -2.949 -5.758 -9.227 1 98.12 39 SER B C 1
ATOM 2041 O O . SER B 1 39 ? -3.879 -5.809 -10.031 1 98.12 39 SER B O 1
ATOM 2043 N N . LEU B 1 40 ? -2.863 -6.543 -8.086 1 98.19 40 LEU B N 1
ATOM 2044 C CA . LEU B 1 40 ? -3.934 -7.477 -7.75 1 98.19 40 LEU B CA 1
ATOM 2045 C C . LEU B 1 40 ? -4.105 -7.578 -6.238 1 98.19 40 LEU B C 1
ATOM 2047 O O . LEU B 1 40 ? -3.195 -7.234 -5.48 1 98.19 40 LEU B O 1
ATOM 2051 N N . VAL B 1 41 ? -5.27 -7.949 -5.836 1 98.12 41 VAL B N 1
ATOM 2052 C CA . VAL B 1 41 ? -5.605 -8.266 -4.453 1 98.12 41 VAL B CA 1
ATOM 2053 C C . VAL B 1 41 ? -5.945 -9.75 -4.332 1 98.12 41 VAL B C 1
ATOM 2055 O O . VAL B 1 41 ? -6.766 -10.273 -5.09 1 98.12 41 VAL B O 1
ATOM 2058 N N . VAL B 1 42 ? -5.27 -10.391 -3.385 1 98 42 VAL B N 1
ATOM 2059 C CA . VAL B 1 42 ? -5.469 -11.828 -3.225 1 98 42 VAL B CA 1
ATOM 2060 C C . VAL B 1 42 ? -5.809 -12.148 -1.77 1 98 42 VAL B C 1
ATOM 2062 O O . VAL B 1 42 ? -5.492 -11.367 -0.868 1 98 42 VAL B O 1
ATOM 2065 N N . ASP B 1 43 ? -6.543 -13.219 -1.568 1 97.12 43 ASP B N 1
ATOM 2066 C CA . ASP B 1 43 ? -6.719 -13.734 -0.214 1 97.12 43 ASP B CA 1
ATOM 2067 C C . ASP B 1 43 ? -5.594 -14.695 0.156 1 97.12 43 ASP B C 1
ATOM 2069 O O . ASP B 1 43 ? -4.609 -14.82 -0.576 1 97.12 43 ASP B O 1
ATOM 2073 N N . HIS B 1 44 ? -5.629 -15.391 1.331 1 96.5 44 HIS B N 1
ATOM 2074 C CA . HIS B 1 44 ? -4.539 -16.203 1.841 1 96.5 44 HIS B CA 1
ATOM 2075 C C . HIS B 1 44 ? -4.344 -17.453 0.986 1 96.5 44 HIS B C 1
ATOM 2077 O O . HIS B 1 44 ? -3.326 -18.141 1.104 1 96.5 44 HIS B O 1
ATOM 2083 N N . ARG B 1 45 ? -5.316 -17.797 0.071 1 97.44 45 ARG B N 1
ATOM 2084 C CA . ARG B 1 45 ? -5.238 -18.922 -0.848 1 97.44 45 ARG B CA 1
ATOM 2085 C C . ARG B 1 45 ? -4.68 -18.484 -2.199 1 97.44 45 ARG B C 1
ATOM 2087 O O . ARG B 1 45 ? -4.508 -19.312 -3.098 1 97.44 45 ARG B O 1
ATOM 2094 N N . TRP B 1 46 ? -4.516 -17.172 -2.395 1 97.94 46 TRP B N 1
ATOM 2095 C CA . TRP B 1 46 ? -4.039 -16.531 -3.613 1 97.94 46 TRP B CA 1
ATOM 2096 C C . TRP B 1 46 ? -5.145 -16.453 -4.66 1 97.94 46 TRP B C 1
ATOM 2098 O O . TRP B 1 46 ? -4.871 -16.312 -5.852 1 97.94 46 TRP B O 1
ATOM 2108 N N . ASN B 1 47 ? -6.395 -16.672 -4.199 1 97.88 47 ASN B N 1
ATOM 2109 C CA . ASN B 1 47 ? -7.508 -16.297 -5.062 1 97.88 47 ASN B CA 1
ATOM 2110 C C . ASN B 1 47 ? -7.484 -14.797 -5.371 1 97.88 47 ASN B C 1
ATOM 2112 O O . ASN B 1 47 ? -7.332 -13.977 -4.469 1 97.88 47 ASN B O 1
ATOM 2116 N N . VAL B 1 48 ? -7.629 -14.484 -6.621 1 98 48 VAL B N 1
ATOM 2117 C CA . VAL B 1 48 ? -7.609 -13.078 -7.031 1 98 48 VAL B CA 1
ATOM 2118 C C . VAL B 1 48 ? -8.992 -12.461 -6.824 1 98 48 VAL B C 1
ATOM 2120 O O . VAL B 1 48 ? -9.945 -12.82 -7.52 1 98 48 VAL B O 1
ATOM 2123 N N . VAL B 1 49 ? -9.078 -11.523 -5.902 1 96.38 49 VAL B N 1
ATOM 2124 C CA . VAL B 1 49 ? -10.336 -10.867 -5.551 1 96.38 49 VAL B CA 1
ATOM 2125 C C . VAL B 1 49 ? -10.562 -9.672 -6.473 1 96.38 49 VAL B C 1
ATOM 2127 O O . VAL B 1 49 ? -11.703 -9.383 -6.852 1 96.38 49 VAL B O 1
ATOM 2130 N N . MET B 1 50 ? -9.508 -8.922 -6.73 1 96.06 50 MET B N 1
ATOM 2131 C CA . MET B 1 50 ? -9.516 -7.785 -7.648 1 96.06 50 MET B CA 1
ATOM 2132 C C . MET B 1 50 ? -8.188 -7.688 -8.398 1 96.06 50 MET B C 1
ATOM 2134 O O . MET B 1 50 ? -7.141 -8.062 -7.871 1 96.06 50 MET B O 1
ATOM 2138 N N . ALA B 1 51 ? -8.289 -7.242 -9.602 1 97.88 51 ALA B N 1
ATOM 2139 C CA . ALA B 1 51 ? -7.121 -6.93 -10.43 1 97.88 51 ALA B CA 1
ATOM 2140 C C . ALA B 1 51 ? -7.391 -5.73 -11.328 1 97.88 51 ALA B C 1
ATOM 2142 O O . ALA B 1 51 ? -8.531 -5.484 -11.719 1 97.88 51 ALA B O 1
ATOM 2143 N N . ASN B 1 52 ? -6.34 -5 -11.609 1 97.5 52 ASN B N 1
ATOM 2144 C CA . ASN B 1 52 ? -6.57 -3.826 -12.438 1 97.5 52 ASN B CA 1
ATOM 2145 C C . ASN B 1 52 ? -6.344 -4.133 -13.914 1 97.5 52 ASN B C 1
ATOM 2147 O O . ASN B 1 52 ? -6.004 -5.262 -14.273 1 97.5 52 ASN B O 1
ATOM 2151 N N . GLY B 1 53 ? -6.617 -3.109 -14.711 1 96.75 53 GLY B N 1
ATOM 2152 C CA . GLY B 1 53 ? -6.516 -3.27 -16.156 1 96.75 53 GLY B CA 1
ATOM 2153 C C . GLY B 1 53 ? -5.113 -3.631 -16.609 1 96.75 53 GLY B C 1
ATOM 2154 O O . GLY B 1 53 ? -4.949 -4.43 -17.531 1 96.75 53 GLY B O 1
ATOM 2155 N N . ALA B 1 54 ? -4.137 -3.043 -16 1 95.69 54 ALA B N 1
ATOM 2156 C CA . ALA B 1 54 ? -2.752 -3.33 -16.359 1 95.69 54 ALA B CA 1
ATOM 2157 C C . ALA B 1 54 ? -2.426 -4.805 -16.156 1 95.69 54 ALA B C 1
ATOM 2159 O O . ALA B 1 54 ? -1.738 -5.418 -16.969 1 95.69 54 ALA B O 1
ATOM 2160 N N . PHE B 1 55 ? -2.912 -5.355 -15.102 1 97.31 55 PHE B N 1
ATOM 2161 C CA . PHE B 1 55 ? -2.721 -6.777 -14.844 1 97.31 55 PHE B CA 1
ATOM 2162 C C . PHE B 1 55 ? -3.42 -7.621 -15.898 1 97.31 55 PHE B C 1
ATOM 2164 O O . PHE B 1 55 ? -2.822 -8.547 -16.453 1 97.31 55 PHE B O 1
ATOM 2171 N N . GLU B 1 56 ? -4.629 -7.25 -16.125 1 96.31 56 GLU B N 1
ATOM 2172 C CA . GLU B 1 56 ? -5.398 -7.984 -17.141 1 96.31 56 GLU B CA 1
ATOM 2173 C C . GLU B 1 56 ? -4.715 -7.934 -18.5 1 96.31 56 GLU B C 1
ATOM 2175 O O . GLU B 1 56 ? -4.652 -8.945 -19.203 1 96.31 56 GLU B O 1
ATOM 2180 N N . SER B 1 57 ? -4.234 -6.812 -18.812 1 94.75 57 SER B N 1
ATOM 2181 C CA . SER B 1 57 ? -3.555 -6.645 -20.094 1 94.75 57 SER B CA 1
ATOM 2182 C C . SER B 1 57 ? -2.297 -7.5 -20.172 1 94.75 57 SER B C 1
ATOM 2184 O O . SER B 1 57 ? -2.01 -8.102 -21.203 1 94.75 57 SER B O 1
ATOM 2186 N N . LEU B 1 58 ? -1.529 -7.59 -19.109 1 94.62 58 LEU B N 1
ATOM 2187 C CA . LEU B 1 58 ? -0.29 -8.359 -19.047 1 94.62 58 LEU B CA 1
ATOM 2188 C C . LEU B 1 58 ? -0.551 -9.836 -19.312 1 94.62 58 LEU B C 1
ATOM 2190 O O . LEU B 1 58 ? 0.256 -10.5 -19.969 1 94.62 58 LEU B O 1
ATOM 2194 N N . PHE B 1 59 ? -1.701 -10.32 -18.891 1 96.12 59 PHE B N 1
ATOM 2195 C CA . PHE B 1 59 ? -1.968 -11.75 -18.969 1 96.12 59 PHE B CA 1
ATOM 2196 C C . PHE B 1 59 ? -3.059 -12.047 -20 1 96.12 59 PHE B C 1
ATOM 2198 O O . PHE B 1 59 ? -3.635 -13.133 -20 1 96.12 59 PHE B O 1
ATOM 2205 N N . ARG B 1 60 ? -3.396 -11.117 -20.812 1 93.81 60 ARG B N 1
ATOM 2206 C CA . ARG B 1 60 ? -4.504 -11.203 -21.766 1 93.81 60 ARG B CA 1
ATOM 2207 C C . ARG B 1 60 ? -4.301 -12.359 -22.734 1 93.81 60 ARG B C 1
ATOM 2209 O O . ARG B 1 60 ? -5.266 -13.016 -23.141 1 93.81 60 ARG B O 1
ATOM 2216 N N . GLY B 1 61 ? -3.145 -12.758 -23.047 1 94.19 61 GLY B N 1
ATOM 2217 C CA . GLY B 1 61 ? -2.855 -13.758 -24.078 1 94.19 61 GLY B CA 1
ATOM 2218 C C . GLY B 1 61 ? -2.771 -15.164 -23.516 1 94.19 61 GLY B C 1
ATOM 2219 O O . GLY B 1 61 ? -2.576 -16.125 -24.281 1 94.19 61 GLY B O 1
ATOM 2220 N N . VAL B 1 62 ? -2.951 -15.344 -22.266 1 95.88 62 VAL B N 1
ATOM 2221 C CA . VAL B 1 62 ? -2.861 -16.656 -21.625 1 95.88 62 VAL B CA 1
ATOM 2222 C C . VAL B 1 62 ? -4.012 -17.547 -22.109 1 95.88 62 VAL B C 1
ATOM 2224 O O . VAL B 1 62 ? -5.164 -17.094 -22.156 1 95.88 62 VAL B O 1
ATOM 2227 N N . ARG B 1 63 ? -3.74 -18.781 -22.469 1 96.69 63 ARG B N 1
ATOM 2228 C CA . ARG B 1 63 ? -4.766 -19.688 -22.953 1 96.69 63 ARG B CA 1
ATOM 2229 C C . ARG B 1 63 ? -5.695 -20.125 -21.828 1 96.69 63 ARG B C 1
ATOM 2231 O O . ARG B 1 63 ? -5.32 -20.094 -20.656 1 96.69 63 ARG B O 1
ATOM 2238 N N . PRO B 1 64 ? -6.883 -20.547 -22.203 1 95.62 64 PRO B N 1
ATOM 2239 C CA . PRO B 1 64 ? -7.82 -21 -21.172 1 95.62 64 PRO B CA 1
ATOM 2240 C C . PRO B 1 64 ? -7.289 -22.188 -20.375 1 95.62 64 PRO B C 1
ATOM 2242 O O . PRO B 1 64 ? -6.48 -22.969 -20.891 1 95.62 64 PRO B O 1
ATOM 2245 N N . HIS B 1 65 ? -7.664 -22.281 -19.188 1 95.25 65 HIS B N 1
ATOM 2246 C CA . HIS B 1 65 ? -7.328 -23.344 -18.234 1 95.25 65 HIS B CA 1
ATOM 2247 C C . HIS B 1 65 ? -8.414 -23.5 -17.188 1 95.25 65 HIS B C 1
ATOM 2249 O O . HIS B 1 65 ? -8.969 -22.516 -16.703 1 95.25 65 HIS B O 1
ATOM 2255 N N . PRO B 1 66 ? -8.641 -24.672 -16.828 1 92.75 66 PRO B N 1
ATOM 2256 C CA . PRO B 1 66 ? -9.797 -24.922 -15.961 1 92.75 66 PRO B CA 1
ATOM 2257 C C . PRO B 1 66 ? -9.609 -24.344 -14.562 1 92.75 66 PRO B C 1
ATOM 2259 O O . PRO B 1 66 ? -10.578 -23.891 -13.945 1 92.75 66 PRO B O 1
ATOM 2262 N N . THR B 1 67 ? -8.352 -24.297 -14.016 1 90.69 67 THR B N 1
ATOM 2263 C CA . THR B 1 67 ? -8.219 -23.938 -12.609 1 90.69 67 THR B CA 1
ATOM 2264 C C . THR B 1 67 ? -7.074 -22.953 -12.406 1 90.69 67 THR B C 1
ATOM 2266 O O . THR B 1 67 ? -6.902 -22.406 -11.312 1 90.69 67 THR B O 1
ATOM 2269 N N . ALA B 1 68 ? -6.344 -22.672 -13.461 1 95.44 68 ALA B N 1
ATOM 2270 C CA . ALA B 1 68 ? -5.074 -21.984 -13.234 1 95.44 68 ALA B CA 1
ATOM 2271 C C . ALA B 1 68 ? -4.977 -20.703 -14.055 1 95.44 68 ALA B C 1
ATOM 2273 O O . ALA B 1 68 ? -3.906 -20.359 -14.562 1 95.44 68 ALA B O 1
ATOM 2274 N N . LEU B 1 69 ? -6.086 -20.047 -14.203 1 97 69 LEU B N 1
ATOM 2275 C CA . LEU B 1 69 ? -6.012 -18.734 -14.844 1 97 69 LEU B CA 1
ATOM 2276 C C . LEU B 1 69 ? -5.465 -17.688 -13.883 1 97 69 LEU B C 1
ATOM 2278 O O . LEU B 1 69 ? -5.793 -17.688 -12.695 1 97 69 LEU B O 1
ATOM 2282 N N . PRO B 1 70 ? -4.695 -16.719 -14.398 1 97.25 70 PRO B N 1
ATOM 2283 C CA . PRO B 1 70 ? -4.043 -15.75 -13.516 1 97.25 70 PRO B CA 1
ATOM 2284 C C . PRO B 1 70 ? -5.043 -14.875 -12.766 1 97.25 70 PRO B C 1
ATOM 2286 O O . PRO B 1 70 ? -4.754 -14.414 -11.656 1 97.25 70 PRO B O 1
ATOM 2289 N N . GLY B 1 71 ? -6.195 -14.609 -13.344 1 96.5 71 GLY B N 1
ATOM 2290 C CA . GLY B 1 71 ? -7.211 -13.781 -12.719 1 96.5 71 GLY B CA 1
ATOM 2291 C C . GLY B 1 71 ? -8.047 -14.531 -11.703 1 96.5 71 GLY B C 1
ATOM 2292 O O . GLY B 1 71 ? -8.797 -13.922 -10.938 1 96.5 71 GLY B O 1
ATOM 2293 N N . ASP B 1 72 ? -7.918 -15.883 -11.648 1 96.81 72 ASP B N 1
ATOM 2294 C CA . ASP B 1 72 ? -8.68 -16.688 -10.703 1 96.81 72 ASP B CA 1
ATOM 2295 C C . ASP B 1 72 ? -7.859 -17.016 -9.453 1 96.81 72 ASP B C 1
ATOM 2297 O O . ASP B 1 72 ? -8.234 -16.641 -8.344 1 96.81 72 ASP B O 1
ATOM 2301 N N . ASN B 1 73 ? -6.84 -17.641 -9.602 1 98 73 ASN B N 1
ATOM 2302 C CA . ASN B 1 73 ? -5.887 -18 -8.555 1 98 73 ASN B CA 1
ATOM 2303 C C . ASN B 1 73 ? -4.445 -17.875 -9.047 1 98 73 ASN B C 1
ATOM 2305 O O . ASN B 1 73 ? -3.982 -18.688 -9.844 1 98 73 ASN B O 1
ATOM 2309 N N . PHE B 1 74 ? -3.775 -16.938 -8.516 1 98.56 74 PHE B N 1
ATOM 2310 C CA . PHE B 1 74 ? -2.467 -16.609 -9.062 1 98.56 74 PHE B CA 1
ATOM 2311 C C . PHE B 1 74 ? -1.44 -17.672 -8.711 1 98.56 74 PHE B C 1
ATOM 2313 O O . PHE B 1 74 ? -0.527 -17.953 -9.484 1 98.56 74 PHE B O 1
ATOM 2320 N N . LEU B 1 75 ? -1.538 -18.297 -7.574 1 98.19 75 LEU B N 1
ATOM 2321 C CA . LEU B 1 75 ? -0.653 -19.391 -7.199 1 98.19 75 LEU B CA 1
ATOM 2322 C C . LEU B 1 75 ? -0.801 -20.562 -8.164 1 98.19 75 LEU B C 1
ATOM 2324 O O . LEU B 1 75 ? 0.195 -21.094 -8.664 1 98.19 75 LEU B O 1
ATOM 2328 N N . ARG B 1 76 ? -2.049 -20.969 -8.453 1 98.06 76 ARG B N 1
ATOM 2329 C CA . ARG B 1 76 ? -2.281 -22.062 -9.391 1 98.06 76 ARG B CA 1
ATOM 2330 C C . ARG B 1 76 ? -1.73 -21.719 -10.773 1 98.06 76 ARG B C 1
ATOM 2332 O O . ARG B 1 76 ? -1.164 -22.594 -11.445 1 98.06 76 ARG B O 1
ATOM 2339 N N . PHE B 1 77 ? -1.938 -20.469 -11.156 1 98.5 77 PHE B N 1
ATOM 2340 C CA . PHE B 1 77 ? -1.382 -20.062 -12.438 1 98.5 77 PHE B CA 1
ATOM 2341 C C . PHE B 1 77 ? 0.123 -20.297 -12.477 1 98.5 77 PHE B C 1
ATOM 2343 O O . PHE B 1 77 ? 0.633 -20.922 -13.414 1 98.5 77 PHE B O 1
ATOM 2350 N N . VAL B 1 78 ? 0.872 -19.812 -11.469 1 98.12 78 VAL B N 1
ATOM 2351 C CA . VAL B 1 78 ? 2.328 -19.875 -11.406 1 98.12 78 VAL B CA 1
ATOM 2352 C C . VAL B 1 78 ? 2.783 -21.328 -11.398 1 98.12 78 VAL B C 1
ATOM 2354 O O . VAL B 1 78 ? 3.758 -21.688 -12.062 1 98.12 78 VAL B O 1
ATOM 2357 N N . LEU B 1 79 ? 2.07 -22.188 -10.719 1 97.56 79 LEU B N 1
ATOM 2358 C CA . LEU B 1 79 ? 2.545 -23.547 -10.477 1 97.56 79 LEU B CA 1
ATOM 2359 C C . LEU B 1 79 ? 2.152 -24.469 -11.617 1 97.56 79 LEU B C 1
ATOM 2361 O O . LEU B 1 79 ? 2.914 -25.359 -11.992 1 97.56 79 LEU B O 1
ATOM 2365 N N . PHE B 1 80 ? 0.936 -24.219 -12.227 1 97.25 80 PHE B N 1
ATOM 2366 C CA . PHE B 1 80 ? 0.371 -25.297 -13.016 1 97.25 80 PHE B CA 1
ATOM 2367 C C . PHE B 1 80 ? 0.075 -24.844 -14.438 1 97.25 80 PHE B C 1
ATOM 2369 O O . PHE B 1 80 ? -0.112 -25.672 -15.336 1 97.25 80 PHE B O 1
ATOM 2376 N N . HIS B 1 81 ? -0.135 -23.578 -14.68 1 97.5 81 HIS B N 1
ATOM 2377 C CA . HIS B 1 81 ? -0.534 -23.156 -16.016 1 97.5 81 HIS B CA 1
ATOM 2378 C C . HIS B 1 81 ? 0.607 -23.328 -17.016 1 97.5 81 HIS B C 1
ATOM 2380 O O . HIS B 1 81 ? 1.732 -22.891 -16.766 1 97.5 81 HIS B O 1
ATOM 2386 N N . PRO B 1 82 ? 0.322 -23.891 -18.125 1 96.31 82 PRO B N 1
ATOM 2387 C CA . PRO B 1 82 ? 1.39 -24.172 -19.094 1 96.31 82 PRO B CA 1
ATOM 2388 C C . PRO B 1 82 ? 2.023 -22.891 -19.656 1 96.31 82 PRO B C 1
ATOM 2390 O O . PRO B 1 82 ? 3.176 -22.922 -20.094 1 96.31 82 PRO B O 1
ATOM 2393 N N . ASP B 1 83 ? 1.331 -21.797 -19.625 1 97 83 ASP B N 1
ATOM 2394 C CA . ASP B 1 83 ? 1.837 -20.547 -20.188 1 97 83 ASP B CA 1
ATOM 2395 C C . ASP B 1 83 ? 2.576 -19.719 -19.141 1 97 83 ASP B C 1
ATOM 2397 O O . ASP B 1 83 ? 3.117 -18.656 -19.453 1 97 83 ASP B O 1
ATOM 2401 N N . ALA B 1 84 ? 2.623 -20.109 -17.891 1 97.25 84 ALA B N 1
ATOM 2402 C CA . ALA B 1 84 ? 3.215 -19.312 -16.828 1 97.25 84 ALA B CA 1
ATOM 2403 C C . ALA B 1 84 ? 4.676 -18.984 -17.125 1 97.25 84 ALA B C 1
ATOM 2405 O O . ALA B 1 84 ? 5.102 -17.828 -17 1 97.25 84 ALA B O 1
ATOM 2406 N N . GLY B 1 85 ? 5.414 -19.953 -17.609 1 95.69 85 GLY B N 1
ATOM 2407 C CA . GLY B 1 85 ? 6.832 -19.781 -17.875 1 95.69 85 GLY B CA 1
ATOM 2408 C C . GLY B 1 85 ? 7.105 -18.844 -19.047 1 95.69 85 GLY B C 1
ATOM 2409 O O . GLY B 1 85 ? 8.227 -18.359 -19.219 1 95.69 85 GLY B O 1
ATOM 2410 N N . ASP B 1 86 ? 6.125 -18.625 -19.875 1 94.62 86 ASP B N 1
ATOM 2411 C CA . ASP B 1 86 ? 6.273 -17.719 -21.016 1 94.62 86 ASP B CA 1
ATOM 2412 C C . ASP B 1 86 ? 6.227 -16.266 -20.562 1 94.62 86 ASP B C 1
ATOM 2414 O O . ASP B 1 86 ? 6.688 -15.375 -21.281 1 94.62 86 ASP B O 1
ATOM 2418 N N . LEU B 1 87 ? 5.656 -15.992 -19.391 1 95.31 87 LEU B N 1
ATOM 2419 C CA . LEU B 1 87 ? 5.473 -14.625 -18.906 1 95.31 87 LEU B CA 1
ATOM 2420 C C . LEU B 1 87 ? 6.34 -14.359 -17.688 1 95.31 87 LEU B C 1
ATOM 2422 O O . LEU B 1 87 ? 6.785 -13.234 -17.469 1 95.31 87 LEU B O 1
ATOM 2426 N N . LEU B 1 88 ? 6.516 -15.414 -16.906 1 97.06 88 LEU B N 1
ATOM 2427 C CA . LEU B 1 88 ? 7.258 -15.297 -15.656 1 97.06 88 LEU B CA 1
ATOM 2428 C C . LEU B 1 88 ? 8.672 -15.852 -15.805 1 97.06 88 LEU B C 1
ATOM 2430 O O . LEU B 1 88 ? 8.875 -17.062 -15.734 1 97.06 88 LEU B O 1
ATOM 2434 N N . GLY B 1 89 ? 9.617 -14.945 -15.93 1 95.81 89 GLY B N 1
ATOM 2435 C CA . GLY B 1 89 ? 11 -15.344 -16.156 1 95.81 89 GLY B CA 1
ATOM 2436 C C . GLY B 1 89 ? 11.633 -16.016 -14.961 1 95.81 89 GLY B C 1
ATOM 2437 O O . GLY B 1 89 ? 11.219 -15.797 -13.82 1 95.81 89 GLY B O 1
ATOM 2438 N N . GLU B 1 90 ? 12.711 -16.891 -15.289 1 95.44 90 GLU B N 1
ATOM 2439 C CA . GLU B 1 90 ? 13.297 -17.672 -14.203 1 95.44 90 GLU B CA 1
ATOM 2440 C C . GLU B 1 90 ? 12.219 -18.312 -13.328 1 95.44 90 GLU B C 1
ATOM 2442 O O . GLU B 1 90 ? 12.266 -18.188 -12.102 1 95.44 90 GLU B O 1
ATOM 2447 N N . HIS B 1 91 ? 11.352 -18.906 -13.992 1 96.12 91 HIS B N 1
ATOM 2448 C CA . HIS B 1 91 ? 10.039 -19.312 -13.484 1 96.12 91 HIS B CA 1
ATOM 2449 C C . HIS B 1 91 ? 10.164 -20.047 -12.148 1 96.12 91 HIS B C 1
ATOM 2451 O O . HIS B 1 91 ? 9.445 -19.719 -11.195 1 96.12 91 HIS B O 1
ATOM 2457 N N . GLU B 1 92 ? 11.016 -20.984 -12.039 1 93.56 92 GLU B N 1
ATOM 2458 C CA . GLU B 1 92 ? 11.094 -21.781 -10.812 1 93.56 92 GLU B CA 1
ATOM 2459 C C . GLU B 1 92 ? 11.648 -20.969 -9.656 1 93.56 92 GLU B C 1
ATOM 2461 O O . GLU B 1 92 ? 10.938 -20.688 -8.688 1 93.56 92 GLU B O 1
ATOM 2466 N N . ALA B 1 93 ? 12.812 -20.406 -9.797 1 91.31 93 ALA B N 1
ATOM 2467 C CA . ALA B 1 93 ? 13.477 -19.719 -8.695 1 91.31 93 ALA B CA 1
ATOM 2468 C C . ALA B 1 93 ? 12.852 -18.359 -8.438 1 91.31 93 ALA B C 1
ATOM 2470 O O . ALA B 1 93 ? 12.773 -17.906 -7.293 1 91.31 93 ALA B O 1
ATOM 2471 N N . GLY B 1 94 ? 12.344 -17.781 -9.453 1 93.94 94 GLY B N 1
ATOM 2472 C CA . GLY B 1 94 ? 11.867 -16.422 -9.328 1 93.94 94 GLY B CA 1
ATOM 2473 C C . GLY B 1 94 ? 10.406 -16.328 -8.914 1 93.94 94 GLY B C 1
ATOM 2474 O O . GLY B 1 94 ? 9.992 -15.344 -8.297 1 93.94 94 GLY B O 1
ATOM 2475 N N . TRP B 1 95 ? 9.68 -17.328 -9.258 1 96.25 95 TRP B N 1
ATOM 2476 C CA . TRP B 1 95 ? 8.242 -17.203 -9.055 1 96.25 95 TRP B CA 1
ATOM 2477 C C . TRP B 1 95 ? 7.688 -18.406 -8.312 1 96.25 95 TRP B C 1
ATOM 2479 O O . TRP B 1 95 ? 7.023 -18.266 -7.281 1 96.25 95 TRP B O 1
ATOM 2489 N N . CYS B 1 96 ? 7.996 -19.594 -8.688 1 96.75 96 CYS B N 1
ATOM 2490 C CA . CYS B 1 96 ? 7.406 -20.812 -8.133 1 96.75 96 CYS B CA 1
ATOM 2491 C C . CYS B 1 96 ? 7.805 -20.984 -6.672 1 96.75 96 CYS B C 1
ATOM 2493 O O . CYS B 1 96 ? 6.945 -21.125 -5.801 1 96.75 96 CYS B O 1
ATOM 2495 N N . LEU B 1 97 ? 9.07 -20.969 -6.391 1 96.88 97 LEU B N 1
ATOM 2496 C CA . LEU B 1 97 ? 9.555 -21.281 -5.051 1 96.88 97 LEU B CA 1
ATOM 2497 C C . LEU B 1 97 ? 9.109 -20.234 -4.047 1 96.88 97 LEU B C 1
ATOM 2499 O O . LEU B 1 97 ? 8.617 -20.562 -2.967 1 96.88 97 LEU B O 1
ATOM 2503 N N . PRO B 1 98 ? 9.234 -18.953 -4.445 1 96.5 98 PRO B N 1
ATOM 2504 C CA . PRO B 1 98 ? 8.703 -17.953 -3.506 1 96.5 98 PRO B CA 1
ATOM 2505 C C . PRO B 1 98 ? 7.223 -18.172 -3.209 1 96.5 98 PRO B C 1
ATOM 2507 O O . PRO B 1 98 ? 6.797 -18.047 -2.057 1 96.5 98 PRO B O 1
ATOM 2510 N N . MET B 1 99 ? 6.441 -18.469 -4.168 1 96.81 99 MET B N 1
ATOM 2511 C CA . MET B 1 99 ? 5.008 -18.656 -3.953 1 96.81 99 MET B CA 1
ATOM 2512 C C . MET B 1 99 ? 4.738 -19.922 -3.152 1 96.81 99 MET B C 1
ATOM 2514 O O . MET B 1 99 ? 3.807 -19.969 -2.346 1 96.81 99 MET B O 1
ATOM 2518 N N . LEU B 1 100 ? 5.535 -20.938 -3.369 1 97.44 100 LEU B N 1
ATOM 2519 C CA . LEU B 1 100 ? 5.418 -22.141 -2.572 1 97.44 100 LEU B CA 1
ATOM 2520 C C . LEU B 1 100 ? 5.73 -21.875 -1.106 1 97.44 100 LEU B C 1
ATOM 2522 O O . LEU B 1 100 ? 5.125 -22.469 -0.214 1 97.44 100 LEU B O 1
ATOM 2526 N N . ALA B 1 101 ? 6.688 -21.016 -0.88 1 97.06 101 ALA B N 1
ATOM 2527 C CA . ALA B 1 101 ? 6.996 -20.641 0.498 1 97.06 101 ALA B CA 1
ATOM 2528 C C . ALA B 1 101 ? 5.785 -20 1.176 1 97.06 101 ALA B C 1
ATOM 2530 O O . ALA B 1 101 ? 5.465 -20.328 2.32 1 97.06 101 ALA B O 1
ATOM 2531 N N . HIS B 1 102 ? 5.16 -19.141 0.447 1 96.12 102 HIS B N 1
ATOM 2532 C CA . HIS B 1 102 ? 3.963 -18.5 0.982 1 96.12 102 HIS B CA 1
ATOM 2533 C C . HIS B 1 102 ? 2.836 -19.516 1.163 1 96.12 102 HIS B C 1
ATO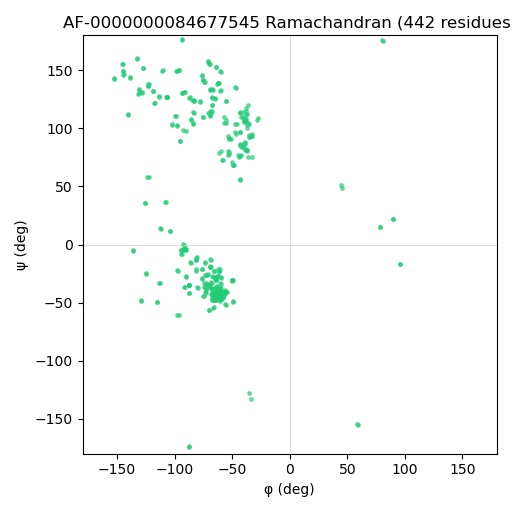M 2535 O O . HIS B 1 102 ? 2.094 -19.453 2.146 1 96.12 102 HIS B O 1
ATOM 2541 N N . PHE B 1 103 ? 2.729 -20.422 0.245 1 97.38 103 PHE B N 1
ATOM 2542 C CA . PHE B 1 103 ? 1.74 -21.484 0.347 1 97.38 103 PHE B CA 1
ATOM 2543 C C . PHE B 1 103 ? 1.97 -22.312 1.604 1 97.38 103 PHE B C 1
ATOM 2545 O O . PHE B 1 103 ? 1.028 -22.594 2.348 1 97.38 103 PHE B O 1
ATOM 2552 N N . ARG B 1 104 ? 3.166 -22.672 1.809 1 96.38 104 ARG B N 1
ATOM 2553 C CA . ARG B 1 104 ? 3.514 -23.453 2.988 1 96.38 104 ARG B CA 1
ATOM 2554 C C . ARG B 1 104 ? 3.129 -22.719 4.27 1 96.38 104 ARG B C 1
ATOM 2556 O O . ARG B 1 104 ? 2.566 -23.328 5.188 1 96.38 104 ARG B O 1
ATOM 2563 N N . THR B 1 105 ? 3.434 -21.453 4.316 1 95.5 105 THR B N 1
ATOM 2564 C CA . THR B 1 105 ? 3.088 -20.641 5.473 1 95.5 105 THR B CA 1
ATOM 2565 C C . THR B 1 105 ? 1.575 -20.594 5.672 1 95.5 105 THR B C 1
ATOM 2567 O O . THR B 1 105 ? 1.09 -20.719 6.801 1 95.5 105 THR B O 1
ATOM 2570 N N . ALA B 1 106 ? 0.85 -20.438 4.605 1 96.94 106 ALA B N 1
ATOM 2571 C CA . ALA B 1 106 ? -0.608 -20.406 4.688 1 96.94 106 ALA B CA 1
ATOM 2572 C C . ALA B 1 106 ? -1.154 -21.75 5.168 1 96.94 106 ALA B C 1
ATOM 2574 O O . ALA B 1 106 ? -2.08 -21.797 5.98 1 96.94 106 ALA B O 1
ATOM 2575 N N . LEU B 1 107 ? -0.594 -22.812 4.641 1 96.19 107 LEU B N 1
ATOM 2576 C CA . LEU B 1 107 ? -1.023 -24.156 5.039 1 96.19 107 LEU B CA 1
ATOM 2577 C C . LEU B 1 107 ? -0.797 -24.375 6.531 1 96.19 107 LEU B C 1
ATOM 2579 O O . LEU B 1 107 ? -1.61 -25.016 7.199 1 96.19 107 LEU B O 1
ATOM 2583 N N . GLU B 1 108 ? 0.306 -23.891 7.055 1 95.81 108 GLU B N 1
ATOM 2584 C CA . GLU B 1 108 ? 0.61 -24 8.477 1 95.81 108 GLU B CA 1
ATOM 2585 C C . GLU B 1 108 ? -0.39 -23.219 9.32 1 95.81 108 GLU B C 1
ATOM 2587 O O . GLU B 1 108 ? -0.81 -23.672 10.383 1 95.81 108 GLU B O 1
ATOM 2592 N N . ARG B 1 109 ? -0.771 -22.094 8.836 1 95.69 109 ARG B N 1
ATOM 2593 C CA . ARG B 1 109 ? -1.663 -21.203 9.578 1 95.69 109 ARG B CA 1
ATOM 2594 C C . ARG B 1 109 ? -3.113 -21.656 9.453 1 95.69 109 ARG B C 1
ATOM 2596 O O . ARG B 1 109 ? -3.887 -21.562 10.406 1 95.69 109 ARG B O 1
ATOM 2603 N N . TYR B 1 110 ? -3.398 -22.156 8.234 1 95.69 110 TYR B N 1
ATOM 2604 C CA . TYR B 1 110 ? -4.773 -22.531 7.93 1 95.69 110 TYR B CA 1
ATOM 2605 C C . TYR B 1 110 ? -4.859 -23.984 7.488 1 95.69 110 TYR B C 1
ATOM 2607 O O . TYR B 1 110 ? -5.445 -24.297 6.445 1 95.69 110 TYR B O 1
ATOM 2615 N N . GLY B 1 111 ? -4.441 -24.891 8.25 1 94.12 111 GLY B N 1
ATOM 2616 C CA . GLY B 1 111 ? -4.316 -26.312 7.914 1 94.12 111 GLY B CA 1
ATOM 2617 C C . GLY B 1 111 ? -5.641 -26.953 7.559 1 94.12 111 GLY B C 1
ATOM 2618 O O . GLY B 1 111 ? -5.676 -27.922 6.805 1 94.12 111 GLY B O 1
ATOM 2619 N N . HIS B 1 112 ? -6.75 -26.391 8.008 1 95.12 112 HIS B N 1
ATOM 2620 C CA . HIS B 1 112 ? -8.055 -27 7.793 1 95.12 112 HIS B CA 1
ATOM 2621 C C . HIS B 1 112 ? -8.734 -26.438 6.547 1 95.12 112 HIS B C 1
ATOM 2623 O O . HIS B 1 112 ? -9.812 -26.891 6.16 1 95.12 112 HIS B O 1
ATOM 2629 N N . ASP B 1 113 ? -8.117 -25.5 5.965 1 96.38 113 ASP B N 1
ATOM 2630 C CA . ASP B 1 113 ? -8.695 -24.875 4.785 1 96.38 113 ASP B CA 1
ATOM 2631 C C . ASP B 1 113 ? -8.727 -25.844 3.605 1 96.38 113 ASP B C 1
ATOM 2633 O O . ASP B 1 113 ? -7.684 -26.266 3.111 1 96.38 113 ASP B O 1
ATOM 2637 N N . HIS B 1 114 ? -9.898 -26.141 3.066 1 96.81 114 HIS B N 1
ATOM 2638 C CA . HIS B 1 114 ? -10.078 -27.188 2.068 1 96.81 114 HIS B CA 1
ATOM 2639 C C . HIS B 1 114 ? -9.469 -26.781 0.731 1 96.81 114 HIS B C 1
ATOM 2641 O O . HIS B 1 114 ? -8.953 -27.625 -0.004 1 96.81 114 HIS B O 1
ATOM 2647 N N . GLU B 1 115 ? -9.531 -25.547 0.436 1 96.5 115 GLU B N 1
ATOM 2648 C CA . GLU B 1 115 ? -8.953 -25.094 -0.827 1 96.5 115 GLU B CA 1
ATOM 2649 C C . GLU B 1 115 ? -7.434 -25.219 -0.814 1 96.5 115 GLU B C 1
ATOM 2651 O O . GLU B 1 115 ? -6.832 -25.625 -1.805 1 96.5 115 GLU B O 1
ATOM 2656 N N . LEU B 1 116 ? -6.809 -24.844 0.296 1 97.81 116 LEU B N 1
ATOM 2657 C CA . LEU B 1 116 ? -5.367 -25.016 0.443 1 97.81 116 LEU B CA 1
ATOM 2658 C C . LEU B 1 116 ? -4.98 -26.484 0.381 1 97.81 116 LEU B C 1
ATOM 2660 O O . LEU B 1 116 ? -3.998 -26.844 -0.269 1 97.81 116 LEU B O 1
ATOM 2664 N N . GLN B 1 117 ? -5.777 -27.297 0.998 1 97.88 117 GLN B N 1
ATOM 2665 C CA . GLN B 1 117 ? -5.516 -28.734 0.976 1 97.88 117 GLN B CA 1
ATOM 2666 C C . GLN B 1 117 ? -5.652 -29.297 -0.437 1 97.88 117 GLN B C 1
ATOM 2668 O O . GLN B 1 117 ? -4.91 -30.203 -0.822 1 97.88 117 GLN B O 1
ATOM 2673 N N . ALA B 1 118 ? -6.605 -28.797 -1.166 1 97.81 118 ALA B N 1
ATOM 2674 C CA . ALA B 1 118 ? -6.762 -29.219 -2.555 1 97.81 118 ALA B CA 1
ATOM 2675 C C . ALA B 1 118 ? -5.523 -28.875 -3.375 1 97.81 118 ALA B C 1
ATOM 2677 O O . ALA B 1 118 ? -5.062 -29.672 -4.188 1 97.81 118 ALA B O 1
ATOM 2678 N N . VAL B 1 119 ? -4.988 -27.688 -3.17 1 97.69 119 VAL B N 1
ATOM 2679 C CA . VAL B 1 119 ? -3.766 -27.281 -3.863 1 97.69 119 VAL B CA 1
ATOM 2680 C C . VAL B 1 119 ? -2.623 -28.219 -3.463 1 97.69 119 VAL B C 1
ATOM 2682 O O . VAL B 1 119 ? -1.828 -28.641 -4.309 1 97.69 119 VAL B O 1
ATOM 2685 N N . ARG B 1 120 ? -2.502 -28.547 -2.193 1 98 120 ARG B N 1
ATOM 2686 C CA . ARG B 1 120 ? -1.47 -29.453 -1.712 1 98 120 ARG B CA 1
ATOM 2687 C C . ARG B 1 120 ? -1.568 -30.812 -2.406 1 98 120 ARG B C 1
ATOM 2689 O O . ARG B 1 120 ? -0.551 -31.391 -2.785 1 98 120 ARG B O 1
ATOM 2696 N N . ARG B 1 121 ? -2.764 -31.297 -2.553 1 98 121 ARG B N 1
ATOM 2697 C CA . ARG B 1 121 ? -2.979 -32.562 -3.25 1 98 121 ARG B CA 1
ATOM 2698 C C . ARG B 1 121 ? -2.541 -32.469 -4.707 1 98 121 ARG B C 1
ATOM 2700 O O . ARG B 1 121 ? -1.888 -33.375 -5.227 1 98 121 ARG B O 1
ATOM 2707 N N . ASP B 1 122 ? -2.92 -31.391 -5.344 1 97.88 122 ASP B N 1
ATOM 2708 C CA . ASP B 1 122 ? -2.516 -31.188 -6.734 1 97.88 122 ASP B CA 1
ATOM 2709 C C . ASP B 1 122 ? -0.995 -31.141 -6.863 1 97.88 122 ASP B C 1
ATOM 2711 O O . ASP B 1 122 ? -0.433 -31.688 -7.812 1 97.88 122 ASP B O 1
ATOM 2715 N N . ILE B 1 123 ? -0.327 -30.484 -5.914 1 97.88 123 ILE B N 1
ATOM 2716 C CA . ILE B 1 123 ? 1.131 -30.438 -5.898 1 97.88 123 ILE B CA 1
ATOM 2717 C C . ILE B 1 123 ? 1.703 -31.844 -5.766 1 97.88 123 ILE B C 1
ATOM 2719 O O . ILE B 1 123 ? 2.627 -32.219 -6.496 1 97.88 123 ILE B O 1
ATOM 2723 N N . ALA B 1 124 ? 1.132 -32.625 -4.879 1 97.62 124 ALA B N 1
ATOM 2724 C CA . ALA B 1 124 ? 1.615 -34 -4.621 1 97.62 124 ALA B CA 1
ATOM 2725 C C . ALA B 1 124 ? 1.443 -34.875 -5.852 1 97.62 124 ALA B C 1
ATOM 2727 O O . ALA B 1 124 ? 2.215 -35.812 -6.059 1 97.62 124 ALA B O 1
ATOM 2728 N N . GLN B 1 125 ? 0.46 -34.562 -6.672 1 97.06 125 GLN B N 1
ATOM 2729 C CA . GLN B 1 125 ? 0.14 -35.406 -7.84 1 97.06 125 GLN B CA 1
ATOM 2730 C C . GLN B 1 125 ? 0.989 -35 -9.039 1 97.06 125 GLN B C 1
ATOM 2732 O O . GLN B 1 125 ? 1.054 -35.719 -10.031 1 97.06 125 GLN B O 1
ATOM 2737 N N . ASP B 1 126 ? 1.604 -33.844 -8.984 1 95.81 126 ASP B N 1
ATOM 2738 C CA . ASP B 1 126 ? 2.518 -33.375 -10.016 1 95.81 126 ASP B CA 1
ATOM 2739 C C . ASP B 1 126 ? 3.973 -33.594 -9.617 1 95.81 126 ASP B C 1
ATOM 2741 O O . ASP B 1 126 ? 4.484 -32.938 -8.711 1 95.81 126 ASP B O 1
ATOM 2745 N N . PRO B 1 127 ? 4.656 -34.531 -10.312 1 95.44 127 PRO B N 1
ATOM 2746 C CA . PRO B 1 127 ? 6.012 -34.875 -9.891 1 95.44 127 PRO B CA 1
ATOM 2747 C C . PRO B 1 127 ? 6.957 -33.688 -9.828 1 95.44 127 PRO B C 1
ATOM 2749 O O . PRO B 1 127 ? 7.793 -33.594 -8.922 1 95.44 127 PRO B O 1
ATOM 2752 N N . ILE B 1 128 ? 6.875 -32.812 -10.734 1 94.12 128 ILE B N 1
ATOM 2753 C CA . ILE B 1 128 ? 7.754 -31.656 -10.773 1 94.12 128 ILE B CA 1
ATOM 2754 C C . ILE B 1 128 ? 7.453 -30.734 -9.586 1 94.12 128 ILE B C 1
ATOM 2756 O O . ILE B 1 128 ? 8.367 -30.312 -8.875 1 94.12 128 ILE B O 1
ATOM 2760 N N . MET B 1 129 ? 6.164 -30.438 -9.359 1 95.88 129 MET B N 1
ATOM 2761 C CA . MET B 1 129 ? 5.77 -29.562 -8.258 1 95.88 129 MET B CA 1
ATOM 2762 C C . MET B 1 129 ? 6.031 -30.234 -6.91 1 95.88 129 MET B C 1
ATOM 2764 O O . MET B 1 129 ? 6.391 -29.562 -5.941 1 95.88 129 MET B O 1
ATOM 2768 N N . ASP B 1 130 ? 5.793 -31.516 -6.887 1 97.06 130 ASP B N 1
ATOM 2769 C CA . ASP B 1 130 ? 6.066 -32.25 -5.652 1 97.06 130 ASP B CA 1
ATOM 2770 C C . ASP B 1 130 ? 7.547 -32.156 -5.281 1 97.06 130 ASP B C 1
ATOM 2772 O O . ASP B 1 130 ? 7.887 -31.906 -4.121 1 97.06 130 ASP B O 1
ATOM 2776 N N . ALA B 1 131 ? 8.398 -32.375 -6.238 1 96.94 131 ALA B N 1
ATOM 2777 C CA . ALA B 1 131 ? 9.844 -32.281 -6.016 1 96.94 131 ALA B CA 1
ATOM 2778 C C . ALA B 1 131 ? 10.227 -30.859 -5.59 1 96.94 131 ALA B C 1
ATOM 2780 O O . ALA B 1 131 ? 11.031 -30.672 -4.676 1 96.94 131 ALA B O 1
ATOM 2781 N N . ALA B 1 132 ? 9.648 -29.875 -6.223 1 96.94 132 ALA B N 1
ATOM 2782 C CA . ALA B 1 132 ? 9.914 -28.484 -5.867 1 96.94 132 ALA B CA 1
ATOM 2783 C C . ALA B 1 132 ? 9.492 -28.203 -4.43 1 96.94 132 ALA B C 1
ATOM 2785 O O . ALA B 1 132 ? 10.219 -27.547 -3.682 1 96.94 132 ALA B O 1
ATOM 2786 N N . TYR B 1 133 ? 8.375 -28.719 -4.051 1 97.75 133 TYR B N 1
ATOM 2787 C CA . TYR B 1 133 ? 7.812 -28.453 -2.73 1 97.75 133 TYR B CA 1
ATOM 2788 C C . TYR B 1 133 ? 8.594 -29.172 -1.645 1 97.75 133 TYR B C 1
ATOM 2790 O O . TYR B 1 133 ? 8.914 -28.594 -0.604 1 97.75 133 TYR B O 1
ATOM 2798 N N . ARG B 1 134 ? 8.992 -30.422 -1.869 1 96.81 134 ARG B N 1
ATOM 2799 C CA . ARG B 1 134 ? 9.586 -31.266 -0.841 1 96.81 134 ARG B CA 1
ATOM 2800 C C . ARG B 1 134 ? 11.094 -31.062 -0.76 1 96.81 134 ARG B C 1
ATOM 2802 O O . ARG B 1 134 ? 11.672 -31.094 0.327 1 96.81 134 ARG B O 1
ATOM 2809 N N . GLN B 1 135 ? 11.688 -30.828 -1.876 1 96.06 135 GLN B N 1
ATOM 2810 C CA . GLN B 1 135 ? 13.141 -30.766 -1.916 1 96.06 135 GLN B CA 1
ATOM 2811 C C . GLN B 1 135 ? 13.625 -29.359 -2.283 1 96.06 135 GLN B C 1
ATOM 2813 O O . GLN B 1 135 ? 14.461 -28.781 -1.585 1 96.06 135 GLN B O 1
ATOM 2818 N N . GLY B 1 136 ? 13.078 -28.844 -3.301 1 96.25 136 GLY B N 1
ATOM 2819 C CA . GLY B 1 136 ? 13.531 -27.562 -3.797 1 96.25 136 GLY B CA 1
ATOM 2820 C C . GLY B 1 136 ? 13.297 -26.422 -2.814 1 96.25 136 GLY B C 1
ATOM 2821 O O . GLY B 1 136 ? 14.18 -25.594 -2.596 1 96.25 136 GLY B O 1
ATOM 2822 N N . LEU B 1 137 ? 12.125 -26.406 -2.227 1 96.94 137 LEU B N 1
ATOM 2823 C CA . LEU B 1 137 ? 11.688 -25.281 -1.394 1 96.94 137 LEU B CA 1
ATOM 2824 C C . LEU B 1 137 ? 12.555 -25.172 -0.139 1 96.94 137 LEU B C 1
ATOM 2826 O O . LEU B 1 137 ? 13.086 -24.109 0.158 1 96.94 137 LEU B O 1
ATOM 2830 N N . PRO B 1 138 ? 12.812 -26.266 0.587 1 95.94 138 PRO B N 1
ATOM 2831 C CA . PRO B 1 138 ? 13.68 -26.156 1.76 1 95.94 138 PRO B CA 1
ATOM 2832 C C . PRO B 1 138 ? 15.094 -25.703 1.403 1 95.94 138 PRO B C 1
ATOM 2834 O O . PRO B 1 138 ? 15.68 -24.891 2.121 1 95.94 138 PRO B O 1
ATOM 2837 N N . HIS B 1 139 ? 15.586 -26.188 0.335 1 95.94 139 HIS B N 1
ATOM 2838 C CA . HIS B 1 139 ? 16.906 -25.781 -0.121 1 95.94 139 HIS B CA 1
ATOM 2839 C C . HIS B 1 139 ? 16.938 -24.312 -0.486 1 95.94 139 HIS B C 1
ATOM 2841 O O . HIS B 1 139 ? 17.859 -23.578 -0.098 1 95.94 139 HIS B O 1
ATOM 2847 N N . TRP B 1 140 ? 15.945 -23.906 -1.112 1 96.25 140 TRP B N 1
ATOM 2848 C CA . TRP B 1 140 ? 15.852 -22.516 -1.55 1 96.25 140 TRP B CA 1
ATOM 2849 C C . TRP B 1 140 ? 15.719 -21.578 -0.356 1 96.25 140 TRP B C 1
ATOM 2851 O O . TRP B 1 140 ? 16.391 -20.547 -0.293 1 96.25 140 TRP B O 1
ATOM 2861 N N . ILE B 1 141 ? 14.891 -21.891 0.576 1 95.06 141 ILE B N 1
ATOM 2862 C CA . ILE B 1 141 ? 14.688 -21.078 1.768 1 95.06 141 ILE B CA 1
ATOM 2863 C C . ILE B 1 141 ? 16.016 -20.922 2.516 1 95.06 141 ILE B C 1
ATOM 2865 O O . ILE B 1 141 ? 16.344 -19.828 2.99 1 95.06 141 ILE B O 1
ATOM 2869 N N . ARG B 1 142 ? 16.766 -22 2.59 1 94.81 142 ARG B N 1
ATOM 2870 C CA . ARG B 1 142 ? 18.078 -21.953 3.242 1 94.81 142 ARG B CA 1
ATOM 2871 C C . ARG B 1 142 ? 19.031 -21.031 2.482 1 94.81 142 ARG B C 1
ATOM 2873 O O . ARG B 1 142 ? 19.797 -20.281 3.09 1 94.81 142 ARG B O 1
ATOM 2880 N N . ALA B 1 143 ? 18.938 -21.078 1.222 1 94.62 143 ALA B N 1
ATOM 2881 C CA . ALA B 1 143 ? 19.859 -20.344 0.367 1 94.62 143 ALA B CA 1
ATOM 2882 C C . ALA B 1 143 ? 19.562 -18.844 0.412 1 94.62 143 ALA B C 1
ATOM 2884 O O . ALA B 1 143 ? 20.469 -18.016 0.474 1 94.62 143 ALA B O 1
ATOM 2885 N N . VAL B 1 144 ? 18.297 -18.422 0.454 1 91.94 144 VAL B N 1
ATOM 2886 C CA . VAL B 1 144 ? 17.953 -17 0.318 1 91.94 144 VAL B CA 1
ATOM 2887 C C . VAL B 1 144 ? 17.734 -16.391 1.698 1 91.94 144 VAL B C 1
ATOM 2889 O O . VAL B 1 144 ? 17.734 -15.164 1.847 1 91.94 144 VAL B O 1
ATOM 2892 N N . GLY B 1 145 ? 17.438 -17.219 2.686 1 90.44 145 GLY B N 1
ATOM 2893 C CA . GLY B 1 145 ? 17.141 -16.734 4.023 1 90.44 145 GLY B CA 1
ATOM 2894 C C . GLY B 1 145 ? 15.727 -16.219 4.176 1 90.44 145 GLY B C 1
ATOM 2895 O O . GLY B 1 145 ? 14.992 -16.109 3.195 1 90.44 145 GLY B O 1
ATOM 2896 N N . GLU B 1 146 ? 15.391 -15.852 5.379 1 83.94 146 GLU B N 1
ATOM 2897 C CA . GLU B 1 146 ? 14.047 -15.398 5.707 1 83.94 146 GLU B CA 1
ATOM 2898 C C . GLU B 1 146 ? 13.68 -14.141 4.93 1 83.94 146 GLU B C 1
ATOM 2900 O O . GLU B 1 146 ? 12.555 -14.016 4.438 1 83.94 146 GLU B O 1
ATOM 2905 N N . ALA B 1 147 ? 14.555 -13.25 4.828 1 83 147 ALA B N 1
ATOM 2906 C CA . ALA B 1 147 ? 14.312 -12 4.117 1 83 147 ALA B CA 1
ATOM 2907 C C . ALA B 1 147 ? 14.062 -12.25 2.633 1 83 147 ALA B C 1
ATOM 2909 O O . ALA B 1 147 ? 13.25 -11.562 2.01 1 83 147 ALA B O 1
ATOM 2910 N N . GLY B 1 148 ? 14.688 -13.305 2.189 1 87.5 148 GLY B N 1
ATOM 2911 C CA . GLY B 1 148 ? 14.555 -13.641 0.781 1 87.5 148 GLY B CA 1
ATOM 2912 C C . GLY B 1 148 ? 13.195 -14.219 0.43 1 87.5 148 GLY B C 1
ATOM 2913 O O . GLY B 1 148 ? 12.82 -14.258 -0.742 1 87.5 148 GLY B O 1
ATOM 2914 N N . THR B 1 149 ? 12.461 -14.625 1.42 1 91.44 149 THR B N 1
ATOM 2915 C CA . THR B 1 149 ? 11.156 -15.227 1.172 1 91.44 149 THR B CA 1
ATOM 2916 C C . THR B 1 149 ? 10.062 -14.164 1.167 1 91.44 149 THR B C 1
ATOM 2918 O O . THR B 1 149 ? 8.922 -14.438 0.791 1 91.44 149 THR B O 1
ATOM 2921 N N . ARG B 1 150 ? 10.422 -12.906 1.456 1 92.31 150 ARG B N 1
ATOM 2922 C CA . ARG B 1 150 ? 9.43 -11.836 1.494 1 92.31 150 ARG B CA 1
ATOM 2923 C C . ARG B 1 150 ? 9.008 -11.43 0.086 1 92.31 150 ARG B C 1
ATOM 2925 O O . ARG B 1 150 ? 9.844 -11.344 -0.817 1 92.31 150 ARG B O 1
ATOM 2932 N N . LEU B 1 151 ? 7.762 -11.164 0.003 1 93.69 151 LEU B N 1
ATOM 2933 C CA . LEU B 1 151 ? 7.246 -10.719 -1.289 1 93.69 151 LEU B CA 1
ATOM 2934 C C . LEU B 1 151 ? 7.641 -9.273 -1.564 1 93.69 151 LEU B C 1
ATOM 2936 O O . LEU B 1 151 ? 8.164 -8.961 -2.635 1 93.69 151 LEU B O 1
ATOM 2940 N N . ASP B 1 152 ? 7.496 -8.477 -0.548 1 96.69 152 ASP B N 1
ATOM 2941 C CA . ASP B 1 152 ? 7.777 -7.055 -0.731 1 96.69 152 ASP B CA 1
ATOM 2942 C C . ASP B 1 152 ? 9.258 -6.812 -0.991 1 96.69 152 ASP B C 1
ATOM 2944 O O . ASP B 1 152 ? 10.109 -7.285 -0.234 1 96.69 152 ASP B O 1
ATOM 2948 N N . GLY B 1 153 ? 9.461 -6.137 -2.059 1 95.12 153 GLY B N 1
ATOM 2949 C CA . GLY B 1 153 ? 10.82 -5.754 -2.375 1 95.12 153 GLY B CA 1
ATOM 2950 C C . GLY B 1 153 ? 11.5 -6.707 -3.34 1 95.12 153 GLY B C 1
ATOM 2951 O O . GLY B 1 153 ? 12.547 -6.379 -3.916 1 95.12 153 GLY B O 1
ATOM 2952 N N . ALA B 1 154 ? 10.969 -7.887 -3.523 1 95.44 154 ALA B N 1
ATOM 2953 C CA . ALA B 1 154 ? 11.578 -8.867 -4.426 1 95.44 154 ALA B CA 1
ATOM 2954 C C . ALA B 1 154 ? 11.609 -8.336 -5.859 1 95.44 154 ALA B C 1
ATOM 2956 O O . ALA B 1 154 ? 10.664 -7.684 -6.309 1 95.44 154 ALA B O 1
ATOM 2957 N N . VAL B 1 155 ? 12.695 -8.586 -6.484 1 94.62 155 VAL B N 1
ATOM 2958 C CA . VAL B 1 155 ? 12.82 -8.266 -7.906 1 94.62 155 VAL B CA 1
ATOM 2959 C C . VAL B 1 155 ? 12.781 -9.555 -8.727 1 94.62 155 VAL B C 1
ATOM 2961 O O . VAL B 1 155 ? 13.555 -10.477 -8.477 1 94.62 155 VAL B O 1
ATOM 2964 N N . ARG B 1 156 ? 11.875 -9.562 -9.719 1 95.38 156 ARG B N 1
ATOM 2965 C CA . ARG B 1 156 ? 11.664 -10.75 -10.539 1 95.38 156 ARG B CA 1
ATOM 2966 C C . ARG B 1 156 ? 11.648 -10.391 -12.023 1 95.38 156 ARG B C 1
ATOM 2968 O O . ARG B 1 156 ? 11.453 -9.234 -12.383 1 95.38 156 ARG B O 1
ATOM 2975 N N . LEU B 1 157 ? 11.867 -11.406 -12.742 1 95.56 157 LEU B N 1
ATOM 2976 C CA . LEU B 1 157 ? 11.883 -11.211 -14.188 1 95.56 157 LEU B CA 1
ATOM 2977 C C . LEU B 1 157 ? 10.516 -11.5 -14.789 1 95.56 157 LEU B C 1
ATOM 2979 O O . LEU B 1 157 ? 9.883 -12.5 -14.461 1 95.56 157 LEU B O 1
ATOM 2983 N N . LEU B 1 158 ? 10.078 -10.578 -15.578 1 95.31 158 LEU B N 1
ATOM 2984 C CA . LEU B 1 158 ? 8.844 -10.711 -16.344 1 95.31 158 LEU B CA 1
ATOM 2985 C C . LEU B 1 158 ? 9.125 -10.641 -17.844 1 95.31 158 LEU B C 1
ATOM 2987 O O . LEU B 1 158 ? 9.898 -9.797 -18.297 1 95.31 158 LEU B O 1
ATOM 2991 N N . LEU B 1 159 ? 8.57 -11.57 -18.516 1 93.5 159 LEU B N 1
ATOM 2992 C CA . LEU B 1 159 ? 8.641 -11.555 -19.969 1 93.5 159 LEU B CA 1
ATOM 2993 C C . LEU B 1 159 ? 7.402 -10.906 -20.562 1 93.5 159 LEU B C 1
ATOM 2995 O O . LEU B 1 159 ? 6.414 -11.586 -20.859 1 93.5 159 LEU B O 1
ATOM 2999 N N . HIS B 1 160 ? 7.461 -9.625 -20.734 1 88.06 160 HIS B N 1
ATOM 3000 C CA . HIS B 1 160 ? 6.305 -8.859 -21.188 1 88.06 160 HIS B CA 1
ATOM 3001 C C . HIS B 1 160 ? 5.871 -9.289 -22.578 1 88.06 160 HIS B C 1
ATOM 3003 O O . HIS B 1 160 ? 6.707 -9.5 -23.469 1 88.06 160 HIS B O 1
ATOM 3009 N N . PRO B 1 161 ? 4.578 -9.406 -22.812 1 86.75 161 PRO B N 1
ATOM 3010 C CA . PRO B 1 161 ? 4.094 -9.875 -24.109 1 86.75 161 PRO B CA 1
ATOM 3011 C C . PRO B 1 161 ? 4.387 -8.883 -25.234 1 86.75 161 PRO B C 1
ATOM 3013 O O . PRO B 1 161 ? 4.465 -9.281 -26.406 1 86.75 161 PRO B O 1
ATOM 3016 N N . ASP B 1 162 ? 4.473 -7.617 -24.859 1 83.94 162 ASP B N 1
ATOM 3017 C CA . ASP B 1 162 ? 4.906 -6.625 -25.844 1 83.94 162 ASP B CA 1
ATOM 3018 C C . ASP B 1 162 ? 6.379 -6.816 -26.203 1 83.94 162 ASP B C 1
ATOM 3020 O O . ASP B 1 162 ? 7.258 -6.613 -25.359 1 83.94 162 ASP B O 1
ATOM 3024 N N . PRO B 1 163 ? 6.621 -7.16 -27.422 1 81.19 163 PRO B N 1
ATOM 3025 C CA . PRO B 1 163 ? 7.996 -7.461 -27.828 1 81.19 163 PRO B CA 1
ATOM 3026 C C . PRO B 1 163 ? 8.938 -6.266 -27.656 1 81.19 163 PRO B C 1
ATOM 3028 O O . PRO B 1 163 ? 10.148 -6.445 -27.531 1 81.19 163 PRO B O 1
ATOM 3031 N N . ARG B 1 164 ? 8.383 -5.047 -27.594 1 83.12 164 ARG B N 1
ATOM 3032 C CA . ARG B 1 164 ? 9.227 -3.865 -27.438 1 83.12 164 ARG B CA 1
ATOM 3033 C C . ARG B 1 164 ? 9.805 -3.785 -26.031 1 83.12 164 ARG B C 1
ATOM 3035 O O . ARG B 1 164 ? 10.844 -3.16 -25.812 1 83.12 164 ARG B O 1
ATOM 3042 N N . ARG B 1 165 ? 9.148 -4.352 -25.141 1 80.62 165 ARG B N 1
ATOM 3043 C CA . ARG B 1 165 ? 9.594 -4.289 -23.75 1 80.62 165 ARG B CA 1
ATOM 3044 C C . ARG B 1 165 ? 10.5 -5.469 -23.406 1 80.62 165 ARG B C 1
ATOM 3046 O O . ARG B 1 165 ? 11.477 -5.309 -22.672 1 80.62 165 ARG B O 1
ATOM 3053 N N . GLY B 1 166 ? 10.18 -6.699 -24 1 79.75 166 GLY B N 1
ATOM 3054 C CA . GLY B 1 166 ? 11.008 -7.863 -23.734 1 79.75 166 GLY B CA 1
ATOM 3055 C C . GLY B 1 166 ? 11.094 -8.219 -22.25 1 79.75 166 GLY B C 1
ATOM 3056 O O . GLY B 1 166 ? 10.164 -7.945 -21.5 1 79.75 166 GLY B O 1
ATOM 3057 N N . PRO B 1 167 ? 12.266 -8.922 -21.906 1 88.31 167 PRO B N 1
ATOM 3058 C CA . PRO B 1 167 ? 12.469 -9.219 -20.484 1 88.31 167 PRO B CA 1
ATOM 3059 C C . PRO B 1 167 ? 12.664 -7.961 -19.641 1 88.31 167 PRO B C 1
ATOM 3061 O O . PRO B 1 167 ? 13.469 -7.094 -20 1 88.31 167 PRO B O 1
ATOM 3064 N N . THR B 1 168 ? 11.82 -7.887 -18.641 1 90.88 168 THR B N 1
ATOM 3065 C CA . THR B 1 168 ? 11.805 -6.703 -17.781 1 90.88 168 THR B CA 1
ATOM 3066 C C . THR B 1 168 ? 11.844 -7.105 -16.312 1 90.88 168 THR B C 1
ATOM 3068 O O . THR B 1 168 ? 11.109 -7.996 -15.883 1 90.88 168 THR B O 1
ATOM 3071 N N . GLU B 1 169 ? 12.695 -6.438 -15.625 1 93.12 169 GLU B N 1
ATOM 3072 C CA . GLU B 1 169 ? 12.672 -6.625 -14.18 1 93.12 169 GLU B CA 1
ATOM 3073 C C . GLU B 1 169 ? 11.469 -5.926 -13.547 1 93.12 169 GLU B C 1
ATOM 3075 O O . GLU B 1 169 ? 11.109 -4.816 -13.953 1 93.12 169 GLU B O 1
ATOM 3080 N N . CYS B 1 170 ? 10.938 -6.645 -12.609 1 94.5 170 CYS B N 1
ATOM 3081 C CA . CYS B 1 170 ? 9.812 -6.031 -11.906 1 94.5 170 CYS B CA 1
ATOM 3082 C C . CYS B 1 170 ? 9.984 -6.145 -10.398 1 94.5 170 CYS B C 1
ATOM 3084 O O . CYS B 1 170 ? 10.352 -7.203 -9.891 1 94.5 170 CYS B O 1
ATOM 3086 N N . ARG B 1 171 ? 9.836 -5.055 -9.727 1 96.25 171 ARG B N 1
ATOM 3087 C CA . ARG B 1 171 ? 9.789 -5.031 -8.266 1 96.25 171 ARG B CA 1
ATOM 3088 C C . ARG B 1 171 ? 8.391 -5.344 -7.754 1 96.25 171 ARG B C 1
ATOM 3090 O O . ARG B 1 171 ? 7.418 -4.711 -8.172 1 96.25 171 ARG B O 1
ATOM 3097 N N . ILE B 1 172 ? 8.281 -6.367 -6.879 1 97.38 172 ILE B N 1
ATOM 3098 C CA . ILE B 1 172 ? 7.016 -6.652 -6.207 1 97.38 172 ILE B CA 1
ATOM 3099 C C . ILE B 1 172 ? 6.867 -5.754 -4.98 1 97.38 172 ILE B C 1
ATOM 3101 O O . ILE B 1 172 ? 7.742 -5.73 -4.113 1 97.38 172 ILE B O 1
ATOM 3105 N N . VAL B 1 173 ? 5.805 -5.004 -4.93 1 97.94 173 VAL B N 1
ATOM 3106 C CA . VAL B 1 173 ? 5.551 -4.121 -3.797 1 97.94 173 VAL B CA 1
ATOM 3107 C C . VAL B 1 173 ? 4.262 -4.547 -3.092 1 97.94 173 VAL B C 1
ATOM 3109 O O . VAL B 1 173 ? 3.217 -4.684 -3.729 1 97.94 173 VAL B O 1
ATOM 3112 N N . ASP B 1 174 ? 4.359 -4.855 -1.815 1 98.12 174 ASP B N 1
ATOM 3113 C CA . ASP B 1 174 ? 3.209 -5.156 -0.971 1 98.12 174 ASP B CA 1
ATOM 3114 C C . ASP B 1 174 ? 2.574 -3.875 -0.431 1 98.12 174 ASP B C 1
ATOM 3116 O O . ASP B 1 174 ? 3.08 -3.281 0.524 1 98.12 174 ASP B O 1
ATOM 3120 N N . GLU B 1 175 ? 1.46 -3.463 -0.953 1 97.44 175 GLU B N 1
ATOM 3121 C CA . GLU B 1 175 ? 0.779 -2.227 -0.583 1 97.44 175 GLU B CA 1
ATOM 3122 C C . GLU B 1 175 ? -0.491 -2.51 0.213 1 97.44 175 GLU B C 1
ATOM 3124 O O . GLU B 1 175 ? -1.513 -1.849 0.018 1 97.44 175 GLU B O 1
ATOM 3129 N N . THR B 1 176 ? -0.478 -3.475 1.016 1 97.94 176 THR B N 1
ATOM 3130 C CA . THR B 1 176 ? -1.666 -3.926 1.732 1 97.94 176 THR B CA 1
ATOM 3131 C C . THR B 1 176 ? -2.01 -2.967 2.867 1 97.94 176 THR B C 1
ATOM 3133 O O . THR B 1 176 ? -1.306 -2.914 3.879 1 97.94 176 THR B O 1
ATOM 3136 N N . PRO B 1 177 ? -3.109 -2.254 2.66 1 97.62 177 PRO B N 1
ATOM 3137 C CA . PRO B 1 177 ? -3.529 -1.438 3.803 1 97.62 177 PRO B CA 1
ATOM 3138 C C . PRO B 1 177 ? -3.918 -2.277 5.016 1 97.62 177 PRO B C 1
ATOM 3140 O O . PRO B 1 177 ? -4.406 -3.4 4.867 1 97.62 177 PRO B O 1
ATOM 3143 N N . PRO B 1 178 ? -3.768 -1.702 6.211 1 95.62 178 PRO B N 1
ATOM 3144 C CA . PRO B 1 178 ? -4.137 -2.436 7.422 1 95.62 178 PRO B CA 1
ATOM 3145 C C . PRO B 1 178 ? -5.578 -2.939 7.391 1 95.62 178 PRO B C 1
ATOM 3147 O O . PRO B 1 178 ? -5.852 -4.074 7.793 1 95.62 178 PRO B O 1
ATOM 3150 N N . THR B 1 179 ? -6.5 -2.174 6.922 1 94.31 179 THR B N 1
ATOM 3151 C CA . THR B 1 179 ? -7.906 -2.561 6.879 1 94.31 179 THR B CA 1
ATOM 3152 C C . THR B 1 179 ? -8.109 -3.768 5.969 1 94.31 179 THR B C 1
ATOM 3154 O O . THR B 1 179 ? -8.883 -4.668 6.289 1 94.31 179 THR B O 1
ATOM 3157 N N . LEU B 1 180 ? -7.402 -3.82 4.844 1 95.06 180 LEU B N 1
ATOM 3158 C CA . LEU B 1 180 ? -7.457 -4.977 3.959 1 95.06 180 LEU B CA 1
ATOM 3159 C C . LEU B 1 180 ? -6.844 -6.203 4.625 1 95.06 180 LEU B C 1
ATOM 3161 O O . LEU B 1 180 ? -7.379 -7.309 4.52 1 95.06 180 LEU B O 1
ATOM 3165 N N . ALA B 1 181 ? -5.73 -5.98 5.281 1 95.44 181 ALA B N 1
ATOM 3166 C CA . ALA B 1 181 ? -5.047 -7.07 5.973 1 95.44 181 ALA B CA 1
ATOM 3167 C C . ALA B 1 181 ? -5.945 -7.695 7.035 1 95.44 181 ALA B C 1
ATOM 3169 O O . ALA B 1 181 ? -5.926 -8.914 7.238 1 95.44 181 ALA B O 1
ATOM 3170 N N . GLU B 1 182 ? -6.715 -6.891 7.703 1 92.56 182 GLU B N 1
ATOM 3171 C CA . GLU B 1 182 ? -7.586 -7.352 8.773 1 92.56 182 GLU B CA 1
ATOM 3172 C C . GLU B 1 182 ? -8.641 -8.328 8.25 1 92.56 182 GLU B C 1
ATOM 3174 O O . GLU B 1 182 ? -9.125 -9.18 9 1 92.56 182 GLU B O 1
ATOM 3179 N N . ILE B 1 183 ? -8.961 -8.164 6.996 1 91.06 183 ILE B N 1
ATOM 3180 C CA . ILE B 1 183 ? -9.969 -9.062 6.461 1 91.06 183 ILE B CA 1
ATOM 3181 C C . ILE B 1 183 ? -9.305 -10.125 5.59 1 91.06 183 ILE B C 1
ATOM 3183 O O . ILE B 1 183 ? -9.969 -10.766 4.762 1 91.06 183 ILE B O 1
ATOM 3187 N N . GLY B 1 184 ? -7.973 -10.25 5.621 1 92.88 184 GLY B N 1
ATOM 3188 C CA . GLY B 1 184 ? -7.242 -11.375 5.059 1 92.88 184 GLY B CA 1
ATOM 3189 C C . GLY B 1 184 ? -6.852 -11.164 3.607 1 92.88 184 GLY B C 1
ATOM 3190 O O . GLY B 1 184 ? -6.664 -12.125 2.865 1 92.88 184 GLY B O 1
ATOM 3191 N N . LEU B 1 185 ? -6.793 -9.906 3.195 1 96.31 185 LEU B N 1
ATOM 3192 C CA . LEU B 1 185 ? -6.445 -9.625 1.807 1 96.31 185 LEU B CA 1
ATOM 3193 C C . LEU B 1 185 ? -5.066 -8.984 1.712 1 96.31 185 LEU B C 1
ATOM 3195 O O . LEU B 1 185 ? -4.617 -8.32 2.654 1 96.31 185 LEU B O 1
ATOM 3199 N N . THR B 1 186 ? -4.43 -9.242 0.625 1 97.5 186 THR B N 1
ATOM 3200 C CA . THR B 1 186 ? -3.113 -8.703 0.313 1 97.5 186 THR B CA 1
ATOM 3201 C C . THR B 1 186 ? -3.111 -8.047 -1.063 1 97.5 186 THR B C 1
ATOM 3203 O O . THR B 1 186 ? -3.621 -8.617 -2.031 1 97.5 186 THR B O 1
ATOM 3206 N N . ARG B 1 187 ? -2.611 -6.875 -1.119 1 98.19 187 ARG B N 1
ATOM 3207 C CA . ARG B 1 187 ? -2.479 -6.195 -2.404 1 98.19 187 ARG B CA 1
ATOM 3208 C C . ARG B 1 187 ? -1.022 -6.156 -2.855 1 98.19 187 ARG B C 1
ATOM 3210 O O . ARG B 1 187 ? -0.153 -5.684 -2.121 1 98.19 187 ARG B O 1
ATOM 3217 N N . LEU B 1 188 ? -0.753 -6.605 -4.055 1 98.25 188 LEU B N 1
ATOM 3218 C CA . LEU B 1 188 ? 0.584 -6.621 -4.637 1 98.25 188 LEU B CA 1
ATOM 3219 C C . LEU B 1 188 ? 0.615 -5.848 -5.949 1 98.25 188 LEU B C 1
ATOM 3221 O O . LEU B 1 188 ? -0.324 -5.93 -6.746 1 98.25 188 LEU B O 1
ATOM 3225 N N . THR B 1 189 ? 1.628 -5.109 -6.129 1 98.19 189 THR B N 1
ATOM 3226 C CA . THR B 1 189 ? 1.857 -4.387 -7.371 1 98.19 189 THR B CA 1
ATOM 3227 C C . THR B 1 189 ? 3.213 -4.754 -7.973 1 98.19 189 THR B C 1
ATOM 3229 O O . THR B 1 189 ? 4.203 -4.875 -7.25 1 98.19 189 THR B O 1
ATOM 3232 N N . MET B 1 190 ? 3.244 -4.969 -9.289 1 97.38 190 MET B N 1
ATOM 3233 C CA . MET B 1 190 ? 4.461 -5.246 -10.047 1 97.38 190 MET B CA 1
ATOM 3234 C C . MET B 1 190 ? 4.984 -3.979 -10.719 1 97.38 190 MET B C 1
ATOM 3236 O O . MET B 1 190 ? 4.488 -3.582 -11.773 1 97.38 190 MET B O 1
ATOM 3240 N N . VAL B 1 191 ? 5.977 -3.428 -10.141 1 96.88 191 VAL B N 1
ATOM 3241 C CA . VAL B 1 191 ? 6.562 -2.213 -10.695 1 96.88 191 VAL B CA 1
ATOM 3242 C C . VAL B 1 191 ? 7.59 -2.576 -11.766 1 96.88 191 VAL B C 1
ATOM 3244 O O . VAL B 1 191 ? 8.695 -3.021 -11.445 1 96.88 191 VAL B O 1
ATOM 3247 N N . LEU B 1 192 ? 7.215 -2.336 -13 1 93.69 192 LEU B N 1
ATOM 3248 C CA . LEU B 1 192 ? 8.078 -2.697 -14.117 1 93.69 192 LEU B CA 1
ATOM 3249 C C . LEU B 1 192 ? 9.211 -1.685 -14.281 1 93.69 192 LEU B C 1
ATOM 3251 O O . LEU B 1 192 ? 8.961 -0.483 -14.398 1 93.69 192 LEU B O 1
ATOM 3255 N N . ARG B 1 193 ? 10.383 -2.191 -14.242 1 89 193 ARG B N 1
ATOM 3256 C CA . ARG B 1 193 ? 11.562 -1.336 -14.344 1 89 193 ARG B CA 1
ATOM 3257 C C . ARG B 1 193 ? 11.953 -1.115 -15.805 1 89 193 ARG B C 1
ATOM 3259 O O . ARG B 1 193 ? 11.852 -2.031 -16.625 1 89 193 ARG B O 1
ATOM 3266 N N . ASP B 1 194 ? 12.055 0.181 -16.109 1 75.5 194 ASP B N 1
ATOM 3267 C CA . ASP B 1 194 ? 12.562 0.504 -17.438 1 75.5 194 ASP B CA 1
ATOM 3268 C C . ASP B 1 194 ? 14.039 0.15 -17.578 1 75.5 194 ASP B C 1
ATOM 3270 O O . ASP B 1 194 ? 14.875 0.649 -16.812 1 75.5 194 ASP B O 1
ATOM 3274 N N . PRO B 1 195 ? 14.297 -0.881 -18.406 1 61.47 195 PRO B N 1
ATOM 3275 C CA . PRO B 1 195 ? 15.711 -1.24 -18.562 1 61.47 195 PRO B CA 1
ATOM 3276 C C . PRO B 1 195 ? 16.594 -0.036 -18.875 1 61.47 195 PRO B C 1
ATOM 3278 O O . PRO B 1 195 ? 17.797 -0.062 -18.594 1 61.47 195 PRO B O 1
ATOM 3281 N N . ARG B 1 196 ? 16.016 0.94 -19.562 1 60.09 196 ARG B N 1
ATOM 3282 C CA . ARG B 1 196 ? 16.812 2.086 -20 1 60.09 196 ARG B CA 1
ATOM 3283 C C . ARG B 1 196 ? 16.984 3.096 -18.859 1 60.09 196 ARG B C 1
ATOM 3285 O O . ARG B 1 196 ? 17.781 4.031 -18.969 1 60.09 196 ARG B O 1
ATOM 3292 N N . ARG B 1 197 ? 16.109 3.07 -17.906 1 57.09 197 ARG B N 1
ATOM 3293 C CA . ARG B 1 197 ? 16.156 4.141 -16.922 1 57.09 197 ARG B CA 1
ATOM 3294 C C . ARG B 1 197 ? 17.016 3.746 -15.727 1 57.09 197 ARG B C 1
ATOM 3296 O O . ARG B 1 197 ? 16.734 2.76 -15.039 1 57.09 197 ARG B O 1
ATOM 3303 N N . PRO B 1 198 ? 18.172 4.223 -15.82 1 50.38 198 PRO B N 1
ATOM 3304 C CA . PRO B 1 198 ? 18.938 4.016 -14.586 1 50.38 198 PRO B CA 1
ATOM 3305 C C . PRO B 1 198 ? 18.156 4.387 -13.328 1 50.38 198 PRO B C 1
ATOM 3307 O O . PRO B 1 198 ? 17.219 5.184 -13.398 1 50.38 198 PRO B O 1
ATOM 3310 N N . ALA B 1 199 ? 18.188 3.562 -12.305 1 47.03 199 ALA B N 1
ATOM 3311 C CA . ALA B 1 199 ? 17.594 3.898 -11.008 1 47.03 199 ALA B CA 1
ATOM 3312 C C . ALA B 1 199 ? 17.734 5.387 -10.711 1 47.03 199 ALA B C 1
ATOM 3314 O O . ALA B 1 199 ? 18.844 5.93 -10.727 1 47.03 199 ALA B O 1
ATOM 3315 N N . ALA B 1 200 ? 16.859 6.176 -11.016 1 42 200 ALA B N 1
ATOM 3316 C CA . ALA B 1 200 ? 16.969 7.609 -10.758 1 42 200 ALA B CA 1
ATOM 3317 C C . ALA B 1 200 ? 17.188 7.883 -9.273 1 42 200 ALA B C 1
ATOM 3319 O O . ALA B 1 200 ? 16.609 7.215 -8.422 1 42 200 ALA B O 1
ATOM 3320 N N . VAL B 1 201 ? 18.312 8.297 -8.961 1 38.81 201 VAL B N 1
ATOM 3321 C CA . VAL B 1 201 ? 18.609 8.82 -7.629 1 38.81 201 VAL B CA 1
ATOM 3322 C C . VAL B 1 201 ? 17.531 9.805 -7.203 1 38.81 201 VAL B C 1
ATOM 3324 O O . VAL B 1 201 ? 17.141 10.688 -7.973 1 38.81 201 VAL B O 1
ATOM 3327 N N . THR B 1 202 ? 16.547 9.336 -6.434 1 38.59 202 THR B N 1
ATOM 3328 C CA . THR B 1 202 ? 15.531 10.211 -5.867 1 38.59 202 THR B CA 1
ATOM 3329 C C . THR B 1 202 ? 16.109 11.586 -5.562 1 38.59 202 THR B C 1
ATOM 3331 O O . THR B 1 202 ? 17.109 11.703 -4.848 1 38.59 202 THR B O 1
ATOM 3334 N N . ARG B 1 203 ? 15.984 12.461 -6.395 1 37.81 203 ARG B N 1
ATOM 3335 C CA . ARG B 1 203 ? 16.406 13.828 -6.098 1 37.81 203 ARG B CA 1
ATOM 3336 C C . ARG B 1 203 ? 15.695 14.359 -4.852 1 37.81 203 ARG B C 1
ATOM 3338 O O . ARG B 1 203 ? 14.461 14.344 -4.777 1 37.81 203 ARG B O 1
ATOM 3345 N N . ARG B 1 204 ? 16.406 14.406 -3.818 1 39.94 204 ARG B N 1
ATOM 3346 C CA . ARG B 1 204 ? 15.984 15.273 -2.723 1 39.94 204 ARG B CA 1
ATOM 3347 C C . ARG B 1 204 ? 15.5 16.625 -3.242 1 39.94 204 ARG B C 1
ATOM 3349 O O . ARG B 1 204 ? 16.141 17.219 -4.113 1 39.94 204 ARG B O 1
ATOM 3356 N N . PRO B 1 205 ? 14.258 16.891 -3.096 1 36.12 205 PRO B N 1
ATOM 3357 C CA . PRO B 1 205 ? 13.992 18.266 -3.535 1 36.12 205 PRO B CA 1
ATOM 3358 C C . PRO B 1 205 ? 15.117 19.234 -3.158 1 36.12 205 PRO B C 1
ATOM 3360 O O . PRO B 1 205 ? 15.633 19.172 -2.037 1 36.12 205 PRO B O 1
ATOM 3363 N N . ARG B 1 206 ? 15.93 19.688 -4.082 1 35.81 206 ARG B N 1
ATOM 3364 C CA . ARG B 1 206 ? 16.938 20.703 -3.818 1 35.81 206 ARG B CA 1
ATOM 3365 C C . ARG B 1 206 ? 16.375 21.828 -2.953 1 35.81 206 ARG B C 1
ATOM 3367 O O . ARG B 1 206 ? 15.375 22.453 -3.311 1 35.81 206 ARG B O 1
ATOM 3374 N N . ARG B 1 207 ? 16.594 21.781 -1.671 1 35.19 207 ARG B N 1
ATOM 3375 C CA . ARG B 1 207 ? 16.391 22.984 -0.886 1 35.19 207 ARG B CA 1
ATOM 3376 C C . ARG B 1 207 ? 16.812 24.234 -1.667 1 35.19 207 ARG B C 1
ATOM 3378 O O . ARG B 1 207 ? 17.891 24.25 -2.273 1 35.19 207 ARG B O 1
ATOM 3385 N N . PRO B 1 208 ? 15.938 24.984 -2.148 1 33.34 208 PRO B N 1
ATOM 3386 C CA . PRO B 1 208 ? 16.531 26.172 -2.76 1 33.34 208 PRO B CA 1
ATOM 3387 C C . PRO B 1 208 ? 17.719 26.703 -1.978 1 33.34 208 PRO B C 1
ATOM 3389 O O . PRO B 1 208 ? 17.734 26.656 -0.746 1 33.34 208 PRO B O 1
ATOM 3392 N N . ARG B 1 209 ? 18.953 26.594 -2.572 1 37.19 209 ARG B N 1
ATOM 3393 C CA . ARG B 1 209 ? 20.125 27.281 -2.033 1 37.19 209 ARG B CA 1
ATOM 3394 C C . ARG B 1 209 ? 19.766 28.656 -1.5 1 37.19 209 ARG B C 1
ATOM 3396 O O . ARG B 1 209 ? 19.188 29.484 -2.225 1 37.19 209 ARG B O 1
ATOM 3403 N N . GLY B 1 210 ? 19.234 28.719 -0.236 1 29.8 210 GLY B N 1
ATOM 3404 C CA . GLY B 1 210 ? 19.062 30 0.444 1 29.8 210 GLY B CA 1
ATOM 3405 C C . GLY B 1 210 ? 20.047 31.047 0.001 1 29.8 210 GLY B C 1
ATOM 3406 O O . GLY B 1 210 ? 21.203 30.75 -0.292 1 29.8 210 GLY B O 1
ATOM 3407 N N . ALA B 1 211 ? 19.641 32.094 -0.758 1 36.75 211 ALA B N 1
ATOM 3408 C CA . ALA B 1 211 ? 20.375 33.312 -1.008 1 36.75 211 ALA B CA 1
ATOM 3409 C C . ALA B 1 211 ? 21.172 33.75 0.22 1 36.75 211 ALA B C 1
ATOM 3411 O O . ALA B 1 211 ? 20.609 34.062 1.261 1 36.75 211 ALA B O 1
ATOM 3412 N N . GLY B 1 212 ? 22.297 33.062 0.496 1 34.47 212 GLY B N 1
ATOM 3413 C CA . GLY B 1 212 ? 23.25 33.594 1.459 1 34.47 212 GLY B CA 1
ATOM 3414 C C . GLY B 1 212 ? 23.469 35.094 1.307 1 34.47 212 GLY B C 1
ATOM 3415 O O . GLY B 1 212 ? 23.906 35.562 0.253 1 34.47 212 GLY B O 1
ATOM 3416 N N . ALA B 1 213 ? 22.578 35.906 1.917 1 36.28 213 ALA B N 1
ATOM 3417 C CA . ALA B 1 213 ? 22.828 37.312 2.102 1 36.28 213 ALA B CA 1
ATOM 3418 C C . ALA B 1 213 ? 24.266 37.562 2.549 1 36.28 213 ALA B C 1
ATOM 3420 O O . ALA B 1 213 ? 24.672 37.125 3.627 1 36.28 213 ALA B O 1
ATOM 3421 N N . HIS B 1 214 ? 25.25 37.5 1.63 1 37.38 214 HIS B N 1
ATOM 3422 C CA . HIS B 1 214 ? 26.594 38 1.872 1 37.38 214 HIS B CA 1
ATOM 3423 C C . HIS B 1 214 ? 26.562 39.375 2.535 1 37.38 214 HIS B C 1
ATOM 3425 O O . HIS B 1 214 ? 26.062 40.344 1.948 1 37.38 214 HIS B O 1
ATOM 3431 N N . LEU B 1 215 ? 26.281 39.438 3.834 1 33.81 215 LEU B N 1
ATOM 3432 C CA . LEU B 1 215 ? 26.469 40.688 4.59 1 33.81 215 LEU B CA 1
ATOM 3433 C C . LEU B 1 215 ? 27.875 41.219 4.406 1 33.81 215 LEU B C 1
ATOM 3435 O O . LEU B 1 215 ? 28.859 40.531 4.719 1 33.81 215 LEU B O 1
ATOM 3439 N N . SER B 1 216 ? 28.109 41.875 3.314 1 36.34 216 SER B N 1
ATOM 3440 C CA . SER B 1 216 ? 29.344 42.625 3.068 1 36.34 216 SER B CA 1
ATOM 3441 C C . SER B 1 216 ? 29.625 43.594 4.203 1 36.34 216 SER B C 1
ATOM 3443 O O . SER B 1 216 ? 28.781 44.438 4.527 1 36.34 216 SER B O 1
ATOM 3445 N N . VAL B 1 217 ? 30.375 43.156 5.234 1 34.88 217 VAL B N 1
ATOM 3446 C CA . VAL B 1 217 ? 30.953 44 6.258 1 34.88 217 VAL B CA 1
ATOM 3447 C C . VAL B 1 217 ? 31.766 45.125 5.594 1 34.88 217 VAL B C 1
ATOM 3449 O O . VAL B 1 217 ? 32.719 44.844 4.883 1 34.88 217 VAL B O 1
ATOM 3452 N N . VAL B 1 218 ? 31.172 46.156 5.082 1 34.53 218 VAL B N 1
ATOM 3453 C CA . VAL B 1 218 ? 31.875 47.344 4.625 1 34.53 218 VAL B CA 1
ATOM 3454 C C . VAL B 1 218 ? 32.75 47.875 5.742 1 34.53 218 VAL B C 1
ATOM 3456 O O . VAL B 1 218 ? 32.281 48.156 6.852 1 34.53 218 VAL B O 1
ATOM 3459 N N . ALA B 1 219 ? 34.031 47.438 5.75 1 37.59 219 ALA B N 1
ATOM 3460 C CA . ALA B 1 219 ? 35.094 48 6.586 1 37.59 219 ALA B CA 1
ATOM 3461 C C . ALA B 1 219 ? 35 49.531 6.672 1 37.59 219 ALA B C 1
ATOM 3463 O O . ALA B 1 219 ? 34.812 50.188 5.66 1 37.59 219 ALA B O 1
ATOM 3464 N N . ALA B 1 220 ? 34.594 50 7.828 1 42 220 ALA B N 1
ATOM 3465 C CA . ALA B 1 220 ? 34.625 51.406 8.188 1 42 220 ALA B CA 1
ATOM 3466 C C . ALA B 1 220 ? 35.875 52.062 7.625 1 42 220 ALA B C 1
ATOM 3468 O O . ALA B 1 220 ? 37 51.531 7.75 1 42 220 ALA B O 1
ATOM 3469 N N . ALA B 1 221 ? 35.781 52.781 6.605 1 38.94 221 ALA B N 1
ATOM 3470 C CA . ALA B 1 221 ? 36.844 53.656 6.105 1 38.94 221 ALA B CA 1
ATOM 3471 C C . ALA B 1 221 ? 37.562 54.344 7.254 1 38.94 221 ALA B C 1
ATOM 3473 O O . ALA B 1 221 ? 36.938 55 8.086 1 38.94 221 ALA B O 1
ATOM 3474 N N . GLU B 1 222 ? 38.562 53.656 7.902 1 35.25 222 GLU B N 1
ATOM 3475 C CA . GLU B 1 222 ? 39.469 54.438 8.727 1 35.25 222 GLU B CA 1
ATOM 3476 C C . GLU B 1 222 ? 39.812 55.781 8.07 1 35.25 222 GLU B C 1
ATOM 3478 O O . GLU B 1 222 ? 40.281 55.812 6.926 1 35.25 222 GLU B O 1
ATOM 3483 N N . ASP B 1 223 ? 39 56.812 8.312 1 30.31 223 ASP B N 1
ATOM 3484 C CA . ASP B 1 223 ? 39.688 58.094 8.328 1 30.31 223 ASP B CA 1
ATOM 3485 C C . ASP B 1 223 ? 40.812 58.094 9.328 1 30.31 223 ASP B C 1
ATOM 3487 O O . ASP B 1 223 ? 40.688 57.594 10.445 1 30.31 223 ASP B O 1
#